Protein 5Y0M (pdb70)

Radius of gyration: 25.42 Å; Cα contacts (8 Å, |Δi|>4): 2127; chains: 2; bounding box: 58×76×59 Å

Organism: Paenarthrobacter ureafaciens (NCBI:txid37931)

Structure (mmCIF, N/CA/C/O backbone):
data_5Y0M
#
_entry.id   5Y0M
#
_cell.length_a   70.418
_cell.length_b   144.424
_cell.length_c   128.268
_cell.angle_alpha   90.00
_cell.angle_beta   90.00
_cell.angle_gamma   90.00
#
_symmetry.space_group_name_H-M   'C 2 2 21'
#
loop_
_entity.id
_entity.type
_entity.pdbx_description
1 polymer 'Endo-type 6-aminohexanoate oligomer hydrolase'
2 non-polymer GLYCEROL
3 non-polymer 'PHOSPHATE ION'
4 non-polymer 'CHLORIDE ION'
5 water water
#
loop_
_atom_site.group_PDB
_atom_site.id
_atom_site.type_symbol
_atom_site.label_atom_id
_atom_site.label_alt_id
_atom_site.label_comp_id
_atom_site.label_asym_id
_atom_site.label_entity_id
_atom_site.label_seq_id
_atom_site.pdbx_PDB_ins_code
_atom_site.Cartn_x
_atom_site.Cartn_y
_atom_site.Cartn_z
_atom_site.occupancy
_atom_site.B_iso_or_equiv
_atom_site.auth_seq_id
_atom_site.auth_comp_id
_atom_site.auth_asym_id
_atom_site.auth_atom_id
_atom_site.pdbx_PDB_model_num
ATOM 1 N N . ASP A 1 19 ? -34.989 13.078 18.871 1.00 40.83 19 ASP A N 1
ATOM 2 C CA . ASP A 1 19 ? -36.055 12.969 17.834 1.00 35.11 19 ASP A CA 1
ATOM 3 C C . ASP A 1 19 ? -35.439 12.797 16.446 1.00 31.19 19 ASP A C 1
ATOM 4 O O . ASP A 1 19 ? -35.455 13.746 15.608 1.00 30.19 19 ASP A O 1
ATOM 9 N N . PRO A 1 20 ? -34.953 11.575 16.156 1.00 23.91 20 PRO A N 1
ATOM 10 C CA . PRO A 1 20 ? -34.482 11.378 14.809 1.00 19.17 20 PRO A CA 1
ATOM 11 C C . PRO A 1 20 ? -35.594 11.360 13.777 1.00 16.48 20 PRO A C 1
ATOM 12 O O . PRO A 1 20 ? -36.745 11.052 14.064 1.00 16.61 20 PRO A O 1
ATOM 16 N N . ALA A 1 21 ? -35.201 11.639 12.551 1.00 17.36 21 ALA A N 1
ATOM 17 C CA . ALA A 1 21 ? -36.083 11.523 11.404 1.00 16.95 21 ALA A CA 1
ATOM 18 C C . ALA A 1 21 ? -36.620 10.101 11.323 1.00 14.64 21 ALA A C 1
ATOM 19 O O . ALA A 1 21 ? -35.914 9.129 11.675 1.00 15.24 21 ALA A O 1
ATOM 21 N N . PRO A 1 22 ? -37.868 9.955 10.865 1.00 15.64 22 PRO A N 1
ATOM 22 C CA . PRO A 1 22 ? -38.410 8.611 10.727 1.00 14.63 22 PRO A CA 1
ATOM 23 C C . PRO A 1 22 ? -37.745 7.811 9.624 1.00 14.72 22 PRO A C 1
ATOM 24 O O . PRO A 1 22 ? -37.285 8.335 8.634 1.00 16.50 22 PRO A O 1
ATOM 28 N N . ARG A 1 23 ? -37.726 6.502 9.869 1.00 14.06 23 ARG A N 1
ATOM 29 C CA . ARG A 1 23 ? -37.366 5.481 8.872 1.00 16.17 23 ARG A CA 1
ATOM 30 C C . ARG A 1 23 ? -38.476 4.418 8.810 1.00 13.92 23 ARG A C 1
ATOM 31 O O . ARG A 1 23 ? -38.221 3.259 9.086 1.00 14.94 23 ARG A O 1
ATOM 39 N N . LEU A 1 24 ? -39.687 4.807 8.441 1.00 14.32 24 LEU A N 1
ATOM 40 C CA . LEU A 1 24 ? -40.747 3.849 8.396 1.00 14.61 24 LEU A CA 1
ATOM 41 C C . LEU A 1 24 ? -40.418 2.741 7.400 1.00 15.39 24 LEU A C 1
ATOM 42 O O . LEU A 1 24 ? -39.978 3.001 6.266 1.00 18.91 24 LEU A O 1
ATOM 47 N N . ALA A 1 25 ? -40.673 1.503 7.770 1.00 15.12 25 ALA A N 1
ATOM 48 C CA . ALA A 1 25 ? -40.439 0.338 6.900 1.00 16.02 25 ALA A CA 1
ATOM 49 C C . ALA A 1 25 ? -41.421 0.330 5.724 1.00 18.23 25 ALA A C 1
ATOM 50 O O . ALA A 1 25 ? -41.056 -0.028 4.597 1.00 21.69 25 ALA A O 1
ATOM 52 N N . GLY A 1 26 ? -42.664 0.770 5.967 1.00 18.34 26 GLY A N 1
ATOM 53 C CA . GLY A 1 26 ? -43.722 0.685 4.975 1.00 22.22 26 GLY A CA 1
ATOM 54 C C . GLY A 1 26 ? -44.301 -0.703 4.805 1.00 25.48 26 GLY A C 1
ATOM 55 O O . GLY A 1 26 ? -43.734 -1.687 5.282 1.00 27.38 26 GLY A O 1
ATOM 56 N N . PRO A 1 27 ? -45.433 -0.791 4.084 1.00 29.29 27 PRO A N 1
ATOM 57 C CA . PRO A 1 27 ? -46.045 -2.128 3.901 1.00 34.75 27 PRO A CA 1
ATOM 58 C C . PRO A 1 27 ? -45.232 -3.032 2.923 1.00 34.45 27 PRO A C 1
ATOM 59 O O . PRO A 1 27 ? -44.725 -2.537 1.896 1.00 39.48 27 PRO A O 1
ATOM 63 N N . PRO A 1 28 ? -45.070 -4.334 3.235 1.00 36.13 28 PRO A N 1
ATOM 64 C CA . PRO A 1 28 ? -44.459 -5.209 2.204 1.00 39.66 28 PRO A CA 1
ATOM 65 C C . PRO A 1 28 ? -45.352 -5.425 0.989 1.00 41.90 28 PRO A C 1
ATOM 66 O O . PRO A 1 28 ? -46.580 -5.247 1.079 1.00 42.09 28 PRO A O 1
ATOM 70 N N . VAL A 1 29 ? -44.731 -5.763 -0.141 1.00 40.93 29 VAL A N 1
ATOM 71 C CA . VAL A 1 29 ? -45.472 -6.090 -1.366 1.00 40.94 29 VAL A CA 1
ATOM 72 C C . VAL A 1 29 ? -45.424 -7.592 -1.645 1.00 39.59 29 VAL A C 1
ATOM 73 O O . VAL A 1 29 ? -44.375 -8.221 -1.480 1.00 44.93 29 VAL A O 1
ATOM 77 N N . GLY A 1 31 ? -45.653 -11.545 -2.690 1.00 33.22 31 GLY A N 1
ATOM 78 C CA . GLY A 1 31 ? -45.447 -12.160 -3.989 1.00 31.30 31 GLY A CA 1
ATOM 79 C C . GLY A 1 31 ? -44.010 -12.081 -4.472 1.00 29.93 31 GLY A C 1
ATOM 80 O O . GLY A 1 31 ? -43.722 -12.536 -5.571 1.00 30.69 31 GLY A O 1
ATOM 81 N N . GLY A 1 32 ? -43.097 -11.590 -3.623 1.00 24.44 32 GLY A N 1
ATOM 82 C CA . GLY A 1 32 ? -41.725 -11.250 -4.063 1.00 19.77 32 GLY A CA 1
ATOM 83 C C . GLY A 1 32 ? -40.808 -12.467 -4.280 1.00 18.90 32 GLY A C 1
ATOM 84 O O . GLY A 1 32 ? -41.046 -13.567 -3.765 1.00 21.82 32 GLY A O 1
ATOM 85 N N . PRO A 1 33 ? -39.723 -12.278 -5.044 1.00 17.62 33 PRO A N 1
ATOM 86 C CA . PRO A 1 33 ? -38.874 -13.363 -5.475 1.00 16.62 33 PRO A CA 1
ATOM 87 C C . PRO A 1 33 ? -38.000 -13.891 -4.330 1.00 15.87 33 PRO A C 1
ATOM 88 O O . PRO A 1 33 ? -37.571 -13.132 -3.468 1.00 16.08 33 PRO A O 1
ATOM 92 N N . GLY A 1 34 ? -37.634 -15.163 -4.430 1.00 15.49 34 GLY A N 1
ATOM 93 C CA . GLY A 1 34 ? -36.740 -15.764 -3.464 1.00 15.27 34 GLY A CA 1
ATOM 94 C C . GLY A 1 34 ? -35.390 -16.147 -4.053 1.00 14.18 34 GLY A C 1
ATOM 95 O O . GLY A 1 34 ? -35.042 -15.808 -5.221 1.00 16.38 34 GLY A O 1
ATOM 96 N N . ASN A 1 35 ? -34.597 -16.863 -3.276 1.00 14.51 35 ASN A N 1
ATOM 97 C CA . ASN A 1 35 ? -33.189 -17.108 -3.614 1.00 13.84 35 ASN A CA 1
ATOM 98 C C . ASN A 1 35 ? -33.011 -17.702 -4.997 1.00 15.96 35 ASN A C 1
ATOM 99 O O . ASN A 1 35 ? -32.101 -17.304 -5.731 1.00 19.33 35 ASN A O 1
ATOM 104 N N . ALA A 1 36 ? -33.868 -18.660 -5.369 1.00 16.25 36 ALA A N 1
ATOM 105 C CA . ALA A 1 36 ? -33.751 -19.356 -6.623 1.00 19.13 36 ALA A CA 1
ATOM 106 C C . ALA A 1 36 ? -33.841 -18.479 -7.852 1.00 18.72 36 ALA A C 1
ATOM 107 O O . ALA A 1 36 ? -33.362 -18.872 -8.931 1.00 22.70 36 ALA A O 1
ATOM 109 N N . ALA A 1 37 ? -34.403 -17.284 -7.704 1.00 17.34 37 ALA A N 1
ATOM 110 C CA . ALA A 1 37 ? -34.652 -16.361 -8.820 1.00 17.16 37 ALA A CA 1
ATOM 111 C C . ALA A 1 37 ? -33.435 -15.554 -9.212 1.00 17.34 37 ALA A C 1
ATOM 112 O O . ALA A 1 37 ? -33.439 -14.908 -10.241 1.00 19.65 37 ALA A O 1
ATOM 114 N N . PHE A 1 38 ? -32.415 -15.558 -8.366 1.00 20.37 38 PHE A N 1
ATOM 115 C CA . PHE A 1 38 ? -31.257 -14.689 -8.503 1.00 21.49 38 PHE A CA 1
ATOM 116 C C . PHE A 1 38 ? -29.970 -15.521 -8.571 1.00 22.38 38 PHE A C 1
ATOM 117 O O . PHE A 1 38 ? -29.865 -16.609 -7.981 1.00 26.06 38 PHE A O 1
ATOM 125 N N . ASP A 1 39 ? -28.955 -14.916 -9.175 1.00 26.74 39 ASP A N 1
ATOM 126 C CA . ASP A 1 39 ? -27.572 -15.322 -8.942 1.00 27.94 39 ASP A CA 1
ATOM 127 C C . ASP A 1 39 ? -27.011 -14.410 -7.850 1.00 25.08 39 ASP A C 1
ATOM 128 O O . ASP A 1 39 ? -26.651 -13.265 -8.139 1.00 27.86 39 ASP A O 1
ATOM 133 N N . LEU A 1 40 ? -27.052 -14.866 -6.607 1.00 20.05 40 LEU A N 1
ATOM 134 C CA . LEU A 1 40 ? -26.889 -13.966 -5.499 1.00 17.10 40 LEU A CA 1
ATOM 135 C C . LEU A 1 40 ? -25.401 -13.663 -5.330 1.00 14.57 40 LEU A C 1
ATOM 136 O O . LEU A 1 40 ? -24.639 -14.574 -5.064 1.00 15.54 40 LEU A O 1
ATOM 141 N N . ALA A 1 41 ? -24.983 -12.418 -5.313 1.00 16.96 41 ALA A N 1
ATOM 142 C CA . ALA A 1 41 ? -23.603 -12.039 -5.041 1.00 16.01 41 ALA A CA 1
ATOM 143 C C . ALA A 1 41 ? -23.498 -11.524 -3.632 1.00 12.84 41 ALA A C 1
ATOM 144 O O . ALA A 1 41 ? -24.016 -10.461 -3.299 1.00 13.50 41 ALA A O 1
ATOM 146 N N . PRO A 1 42 ? -22.691 -12.169 -2.776 1.00 11.36 42 PRO A N 1
ATOM 147 C CA . PRO A 1 42 ? -22.459 -11.561 -1.464 1.00 10.84 42 PRO A CA 1
ATOM 148 C C . PRO A 1 42 ? -21.799 -10.236 -1.553 1.00 10.96 42 PRO A C 1
ATOM 149 O O . PRO A 1 42 ? -20.926 -10.039 -2.403 1.00 12.52 42 PRO A O 1
ATOM 153 N N . VAL A 1 43 ? -22.183 -9.335 -0.692 1.00 10.45 43 VAL A N 1
ATOM 154 C CA . VAL A 1 43 ? -21.589 -8.011 -0.583 1.00 11.18 43 VAL A CA 1
ATOM 155 C C . VAL A 1 43 ? -21.024 -7.904 0.827 1.00 10.11 43 VAL A C 1
ATOM 156 O O . VAL A 1 43 ? -21.695 -8.220 1.807 1.00 10.24 43 VAL A O 1
ATOM 160 N N . ARG A 1 44 ? -19.799 -7.407 0.963 1.00 10.92 44 ARG A N 1
ATOM 161 C CA . ARG A 1 44 ? -19.222 -7.103 2.244 1.00 10.92 44 ARG A CA 1
ATOM 162 C C . ARG A 1 44 ? -19.916 -5.865 2.811 1.00 11.17 44 ARG A C 1
ATOM 163 O O . ARG A 1 44 ? -19.884 -4.805 2.215 1.00 13.34 44 ARG A O 1
ATOM 171 N N . SER A 1 45 ? -20.563 -5.989 3.961 1.00 9.85 45 SER A N 1
ATOM 172 C CA . SER A 1 45 ? -21.313 -4.897 4.511 1.00 10.26 45 SER A CA 1
ATOM 173 C C . SER A 1 45 ? -20.369 -3.905 5.195 1.00 11.60 45 SER A C 1
ATOM 174 O O . SER A 1 45 ? -19.571 -4.283 6.060 1.00 13.87 45 SER A O 1
ATOM 177 N N . THR A 1 46 ? -20.549 -2.615 4.915 1.00 12.00 46 THR A N 1
ATOM 178 C CA . THR A 1 46 ? -19.787 -1.565 5.561 1.00 13.55 46 THR A CA 1
ATOM 179 C C . THR A 1 46 ? -20.619 -0.698 6.480 1.00 12.68 46 THR A C 1
ATOM 180 O O . THR A 1 46 ? -20.043 0.021 7.311 1.00 13.86 46 THR A O 1
ATOM 184 N N . GLY A 1 47 ? -21.939 -0.732 6.369 1.00 12.35 47 GLY A N 1
ATOM 185 C CA . GLY A 1 47 ? -22.781 0.076 7.204 1.00 12.69 47 GLY A CA 1
ATOM 186 C C . GLY A 1 47 ? -22.572 1.558 7.005 1.00 12.70 47 GLY A C 1
ATOM 187 O O . GLY A 1 47 ? -22.002 2.018 6.028 1.00 15.55 47 GLY A O 1
ATOM 188 N N . ARG A 1 48 ? -23.045 2.303 8.001 1.00 12.26 48 ARG A N 1
ATOM 189 C CA . ARG A 1 48 ? -22.940 3.765 8.013 1.00 13.41 48 ARG A CA 1
ATOM 190 C C . ARG A 1 48 ? -21.615 4.261 8.493 1.00 13.15 48 ARG A C 1
ATOM 191 O O . ARG A 1 48 ? -21.222 5.387 8.176 1.00 16.83 48 ARG A O 1
ATOM 199 N N . GLU A 1 49 ? -20.969 3.496 9.339 1.00 13.08 49 GLU A N 1
ATOM 200 C CA . GLU A 1 49 ? -19.701 3.792 9.932 1.00 15.02 49 GLU A CA 1
ATOM 201 C C . GLU A 1 49 ? -19.114 2.550 10.571 1.00 13.07 49 GLU A C 1
ATOM 202 O O . GLU A 1 49 ? -19.821 1.617 10.883 1.00 12.78 49 GLU A O 1
ATOM 208 N N . MET A 1 50 ? -17.808 2.527 10.742 1.00 14.41 50 MET A N 1
ATOM 209 C CA A MET A 1 50 ? -17.083 1.414 11.300 0.80 13.80 50 MET A CA 1
ATOM 210 C CA B MET A 1 50 ? -17.098 1.392 11.312 0.20 14.88 50 MET A CA 1
ATOM 211 C C . MET A 1 50 ? -16.668 1.706 12.731 1.00 13.65 50 MET A C 1
ATOM 212 O O . MET A 1 50 ? -16.004 2.684 12.996 1.00 18.90 50 MET A O 1
ATOM 221 N N . LEU A 1 51 ? -17.091 0.878 13.683 1.00 12.90 51 LEU A N 1
ATOM 222 C CA . LEU A 1 51 ? -16.519 0.877 15.014 1.00 13.27 51 LEU A CA 1
ATOM 223 C C . LEU A 1 51 ? -15.201 0.140 14.999 1.00 13.38 51 LEU A C 1
ATOM 224 O O . LEU A 1 51 ? -15.126 -0.954 14.444 1.00 13.72 51 LEU A O 1
ATOM 229 N N . ARG A 1 52 ? -14.163 0.721 15.586 1.00 13.87 52 ARG A N 1
ATOM 230 C CA . ARG A 1 52 ? -12.872 0.083 15.722 1.00 14.14 52 ARG A CA 1
ATOM 231 C C . ARG A 1 52 ? -12.598 -0.161 17.182 1.00 15.41 52 ARG A C 1
ATOM 232 O O . ARG A 1 52 ? -12.882 0.674 18.041 1.00 17.37 52 ARG A O 1
ATOM 240 N N . PHE A 1 53 ? -12.007 -1.297 17.469 1.00 15.92 53 PHE A N 1
ATOM 241 C CA . PHE A 1 53 ? -11.722 -1.692 18.841 1.00 16.49 53 PHE A CA 1
ATOM 242 C C . PHE A 1 53 ? -10.604 -2.728 18.863 1.00 16.52 53 PHE A C 1
ATOM 243 O O . PHE A 1 53 ? -10.225 -3.284 17.848 1.00 17.44 53 PHE A O 1
ATOM 251 N N . ASP A 1 54 ? -10.086 -2.987 20.057 1.00 15.16 54 ASP A N 1
ATOM 252 C CA . ASP A 1 54 ? -8.938 -3.842 20.281 1.00 14.83 54 ASP A CA 1
ATOM 253 C C . ASP A 1 54 ? -9.348 -5.048 21.105 1.00 14.34 54 ASP A C 1
ATOM 254 O O . ASP A 1 54 ? -9.584 -4.906 22.299 1.00 15.59 54 ASP A O 1
ATOM 259 N N . PHE A 1 55 ? -9.527 -6.193 20.475 1.00 14.74 55 PHE A N 1
ATOM 260 C CA . PHE A 1 55 ? -9.967 -7.391 21.212 1.00 13.77 55 PHE A CA 1
ATOM 261 C C . PHE A 1 55 ? -9.287 -8.583 20.542 1.00 13.14 55 PHE A C 1
ATOM 262 O O . PHE A 1 55 ? -9.830 -9.217 19.661 1.00 13.69 55 PHE A O 1
ATOM 270 N N . PRO A 1 56 ? -8.066 -8.879 20.957 1.00 16.67 56 PRO A N 1
ATOM 271 C CA . PRO A 1 56 ? -7.368 -9.980 20.331 1.00 19.26 56 PRO A CA 1
ATOM 272 C C . PRO A 1 56 ? -8.144 -11.284 20.396 1.00 15.58 56 PRO A C 1
ATOM 273 O O . PRO A 1 56 ? -8.715 -11.609 21.393 1.00 18.45 56 PRO A O 1
ATOM 277 N N . GLY A 1 57 ? -8.117 -11.994 19.281 1.00 16.37 57 GLY A N 1
ATOM 278 C CA . GLY A 1 57 ? -8.752 -13.298 19.158 1.00 15.05 57 GLY A CA 1
ATOM 279 C C . GLY A 1 57 ? -10.198 -13.310 18.763 1.00 13.50 57 GLY A C 1
ATOM 280 O O . GLY A 1 57 ? -10.781 -14.364 18.598 1.00 13.61 57 GLY A O 1
ATOM 281 N N . VAL A 1 58 ? -10.745 -12.138 18.494 1.00 12.83 58 VAL A N 1
ATOM 282 C CA . VAL A 1 58 ? -12.107 -11.974 18.059 1.00 12.94 58 VAL A CA 1
ATOM 283 C C . VAL A 1 58 ? -12.109 -11.245 16.709 1.00 14.20 58 VAL A C 1
ATOM 284 O O . VAL A 1 58 ? -11.413 -10.281 16.519 1.00 17.94 58 VAL A O 1
ATOM 288 N N . SER A 1 59 ? -12.821 -11.790 15.753 1.00 12.27 59 SER A N 1
ATOM 289 C CA A SER A 1 59 ? -12.982 -11.194 14.425 0.70 12.21 59 SER A CA 1
ATOM 290 C CA B SER A 1 59 ? -13.008 -11.100 14.482 0.30 12.73 59 SER A CA 1
ATOM 291 C C . SER A 1 59 ? -14.484 -11.063 14.140 1.00 10.97 59 SER A C 1
ATOM 292 O O . SER A 1 59 ? -15.291 -11.887 14.622 1.00 12.16 59 SER A O 1
ATOM 297 N N . ILE A 1 60 ? -14.879 -10.099 13.320 1.00 10.31 60 ILE A N 1
ATOM 298 C CA . ILE A 1 60 ? -16.274 -9.907 12.945 1.00 9.79 60 ILE A CA 1
ATOM 299 C C . ILE A 1 60 ? -16.354 -9.732 11.453 1.00 9.16 60 ILE A C 1
ATOM 300 O O . ILE A 1 60 ? -15.576 -8.941 10.878 1.00 10.71 60 ILE A O 1
ATOM 305 N N . GLY A 1 61 ? -17.272 -10.445 10.804 1.00 9.06 61 GLY A N 1
ATOM 306 C CA . GLY A 1 61 ? -17.567 -10.269 9.400 1.00 9.44 61 GLY A CA 1
ATOM 307 C C . GLY A 1 61 ? -19.053 -10.058 9.186 1.00 8.93 61 GLY A C 1
ATOM 308 O O . GLY A 1 61 ? -19.864 -10.623 9.903 1.00 10.79 61 GLY A O 1
ATOM 309 N N . ALA A 1 62 ? -19.418 -9.295 8.170 1.00 9.46 62 ALA A N 1
ATOM 310 C CA . ALA A 1 62 ? -20.796 -9.053 7.849 1.00 9.00 62 ALA A CA 1
ATOM 311 C C . ALA A 1 62 ? -20.934 -9.050 6.344 1.00 8.91 62 ALA A C 1
ATOM 312 O O . ALA A 1 62 ? -20.157 -8.397 5.632 1.00 10.19 62 ALA A O 1
ATOM 314 N N . ALA A 1 63 ? -21.946 -9.753 5.864 1.00 8.60 63 ALA A N 1
ATOM 315 C CA . ALA A 1 63 ? -22.238 -9.861 4.437 1.00 8.84 63 ALA A CA 1
ATOM 316 C C . ALA A 1 63 ? -23.711 -9.707 4.225 1.00 8.18 63 ALA A C 1
ATOM 317 O O . ALA A 1 63 ? -24.512 -10.100 5.086 1.00 9.23 63 ALA A O 1
ATOM 319 N N . HIS A 1 64 ? -24.099 -9.206 3.059 1.00 8.56 64 HIS A N 1
ATOM 320 C CA . HIS A 1 64 ? -25.500 -9.098 2.714 1.00 9.18 64 HIS A CA 1
ATOM 321 C C . HIS A 1 64 ? -25.723 -9.409 1.261 1.00 8.53 64 HIS A C 1
ATOM 322 O O . HIS A 1 64 ? -24.811 -9.365 0.430 1.00 9.31 64 HIS A O 1
ATOM 329 N N . TYR A 1 65 ? -26.987 -9.683 0.947 1.00 8.41 65 TYR A N 1
ATOM 330 C CA . TYR A 1 65 ? -27.483 -9.700 -0.417 1.00 9.05 65 TYR A CA 1
ATOM 331 C C . TYR A 1 65 ? -28.314 -8.438 -0.579 1.00 9.44 65 TYR A C 1
ATOM 332 O O . TYR A 1 65 ? -29.333 -8.235 0.088 1.00 10.08 65 TYR A O 1
ATOM 341 N N . GLU A 1 66 ? -27.948 -7.609 -1.575 1.00 10.71 66 GLU A N 1
ATOM 342 C CA . GLU A 1 66 ? -28.751 -6.434 -1.934 1.00 11.03 66 GLU A CA 1
ATOM 343 C C . GLU A 1 66 ? -30.152 -6.825 -2.401 1.00 11.13 66 GLU A C 1
ATOM 344 O O . GLU A 1 66 ? -31.112 -6.074 -2.226 1.00 12.66 66 GLU A O 1
ATOM 350 N N . GLU A 1 67 ? -30.249 -8.051 -2.947 1.00 11.77 67 GLU A N 1
ATOM 351 C CA A GLU A 1 67 ? -31.450 -8.620 -3.490 0.50 12.69 67 GLU A CA 1
ATOM 352 C CA B GLU A 1 67 ? -31.530 -8.462 -3.492 0.50 14.17 67 GLU A CA 1
ATOM 353 C C . GLU A 1 67 ? -32.559 -8.717 -2.432 1.00 12.78 67 GLU A C 1
ATOM 354 O O . GLU A 1 67 ? -33.736 -8.856 -2.766 1.00 16.42 67 GLU A O 1
ATOM 365 N N . GLY A 1 68 ? -32.161 -8.830 -1.180 1.00 10.99 68 GLY A N 1
ATOM 366 C CA . GLY A 1 68 ? -33.141 -8.958 -0.116 1.00 11.17 68 GLY A CA 1
ATOM 367 C C . GLY A 1 68 ? -33.865 -7.647 0.138 1.00 10.94 68 GLY A C 1
ATOM 368 O O . GLY A 1 68 ? -35.030 -7.486 -0.224 1.00 13.34 68 GLY A O 1
ATOM 369 N N . PRO A 1 69 ? -33.198 -6.652 0.753 1.00 10.87 69 PRO A N 1
ATOM 370 C CA . PRO A 1 69 ? -31.866 -6.772 1.360 1.00 10.25 69 PRO A CA 1
ATOM 371 C C . PRO A 1 69 ? -31.943 -7.562 2.673 1.00 9.36 69 PRO A C 1
ATOM 372 O O . PRO A 1 69 ? -32.897 -7.429 3.449 1.00 11.17 69 PRO A O 1
ATOM 376 N N . THR A 1 70 ? -30.940 -8.407 2.889 1.00 8.83 70 THR A N 1
ATOM 377 C CA . THR A 1 70 ? -30.874 -9.208 4.098 1.00 8.59 70 THR A CA 1
ATOM 378 C C . THR A 1 70 ? -29.427 -9.618 4.274 1.00 7.84 70 THR A C 1
ATOM 379 O O . THR A 1 70 ? -28.671 -9.628 3.311 1.00 9.52 70 THR A O 1
ATOM 383 N N . GLY A 1 71 ? -29.027 -9.999 5.482 1.00 8.05 71 GLY A N 1
ATOM 384 C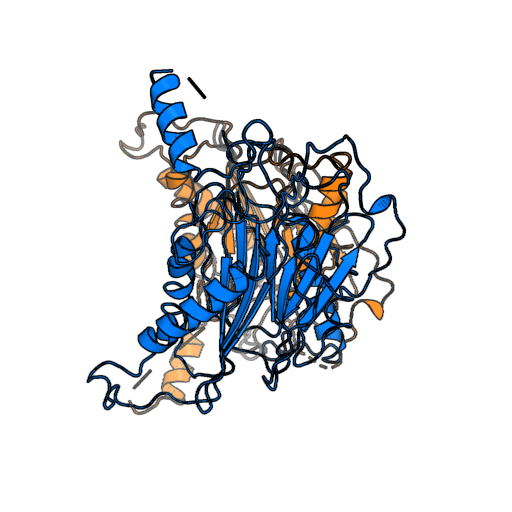 CA . GLY A 1 71 ? -27.656 -10.366 5.678 1.00 8.21 71 GLY A CA 1
ATOM 385 C C . GLY A 1 71 ? -27.382 -11.182 6.914 1.00 7.27 71 GLY A C 1
ATOM 386 O O . GLY A 1 71 ? -28.306 -11.600 7.635 1.00 7.50 71 GLY A O 1
ATOM 387 N N . ALA A 1 72 ? -26.101 -11.426 7.134 1.00 7.21 72 ALA A N 1
ATOM 388 C CA . ALA A 1 72 ? -25.601 -12.197 8.246 1.00 7.75 72 ALA A CA 1
ATOM 389 C C . ALA A 1 72 ? -24.367 -11.508 8.812 1.00 7.19 72 ALA A C 1
ATOM 390 O O . ALA A 1 72 ? -23.565 -10.906 8.081 1.00 8.03 72 ALA A O 1
ATOM 392 N N . THR A 1 73 ? -24.212 -11.635 10.140 1.00 6.98 73 THR A N 1
ATOM 393 C CA . THR A 1 73 ? -23.068 -11.096 10.869 1.00 7.12 73 THR A CA 1
ATOM 394 C C . THR A 1 73 ? -22.488 -12.246 11.682 1.00 7.05 73 THR A C 1
ATOM 395 O O . THR A 1 73 ? -23.202 -12.929 12.414 1.00 8.06 73 THR A O 1
ATOM 399 N N . VAL A 1 74 ? -21.192 -12.457 11.536 1.00 7.20 74 VAL A N 1
ATOM 400 C CA . VAL A 1 74 ? -20.481 -13.573 12.152 1.00 7.16 74 VAL A CA 1
ATOM 401 C C . VAL A 1 74 ? -19.418 -13.049 13.071 1.00 8.03 74 VAL A C 1
ATOM 402 O O . VAL A 1 74 ? -18.558 -12.234 12.692 1.00 9.35 74 VAL A O 1
ATOM 406 N N . ILE A 1 75 ? -19.439 -13.514 14.317 1.00 7.58 75 ILE A N 1
ATOM 407 C CA . ILE A 1 75 ? -18.401 -13.296 15.315 1.00 7.92 75 ILE A CA 1
ATOM 408 C C . ILE A 1 75 ? -17.575 -14.569 15.349 1.00 7.71 75 ILE A C 1
ATOM 409 O O . ILE A 1 75 ? -18.091 -15.630 15.670 1.00 8.90 75 ILE A O 1
ATOM 414 N N . HIS A 1 76 ? -16.323 -14.479 14.946 1.00 9.04 76 HIS A N 1
ATOM 415 C CA . HIS A 1 76 ? -15.409 -15.625 14.853 1.00 9.63 76 HIS A CA 1
ATOM 416 C C . HIS A 1 76 ? -14.367 -15.517 15.958 1.00 8.83 76 HIS A C 1
ATOM 417 O O . HIS A 1 76 ? -13.678 -14.515 16.077 1.00 10.91 76 HIS A O 1
ATOM 424 N N . ILE A 1 77 ? -14.289 -16.577 16.780 1.00 9.07 77 ILE A N 1
ATOM 425 C CA A ILE A 1 77 ? -13.318 -16.684 17.823 0.70 9.56 77 ILE A CA 1
ATOM 426 C CA B ILE A 1 77 ? -13.303 -16.705 17.847 0.30 10.02 77 ILE A CA 1
ATOM 427 C C . ILE A 1 77 ? -12.528 -17.985 17.557 1.00 10.01 77 ILE A C 1
ATOM 428 O O . ILE A 1 77 ? -12.946 -19.071 17.965 1.00 10.72 77 ILE A O 1
ATOM 437 N N . PRO A 1 78 ? -11.460 -17.897 16.770 1.00 10.78 78 PRO A N 1
ATOM 438 C CA . PRO A 1 78 ? -10.905 -19.107 16.216 1.00 12.53 78 PRO A CA 1
ATOM 439 C C . PRO A 1 78 ? -10.471 -20.115 17.266 1.00 11.25 78 PRO A C 1
ATOM 440 O O . PRO A 1 78 ? -10.507 -21.331 17.005 1.00 13.16 78 PRO A O 1
ATOM 444 N N . ALA A 1 79 ? -10.009 -19.656 18.437 1.00 11.61 79 ALA A N 1
ATOM 445 C CA . ALA A 1 79 ? -9.615 -20.593 19.486 1.00 12.42 79 ALA A CA 1
ATOM 446 C C . ALA A 1 79 ? -10.773 -21.309 20.123 1.00 11.37 79 ALA A C 1
ATOM 447 O O . ALA A 1 79 ? -10.550 -22.282 20.876 1.00 12.21 79 ALA A O 1
ATOM 449 N N . GLY A 1 80 ? -11.985 -20.815 19.933 1.00 10.15 80 GLY A N 1
ATOM 450 C CA . GLY A 1 80 ? -13.152 -21.298 20.647 1.00 9.51 80 GLY A CA 1
ATOM 451 C C . GLY A 1 80 ? -13.288 -20.637 21.977 1.00 9.09 80 GLY A C 1
ATOM 452 O O . GLY A 1 80 ? -12.306 -20.309 22.642 1.00 11.20 80 GLY A O 1
ATOM 453 N N . ALA A 1 81 ? -14.522 -20.432 22.412 1.00 8.80 81 ALA A N 1
ATOM 454 C CA . ALA A 1 81 ? -14.810 -19.745 23.662 1.00 8.69 81 ALA A CA 1
ATOM 455 C C . ALA A 1 81 ? -16.049 -20.298 24.340 1.00 8.62 81 ALA A C 1
ATOM 456 O O . ALA A 1 81 ? -17.092 -20.518 23.722 1.00 8.17 81 ALA A O 1
ATOM 458 N N . ARG A 1 82 ? -15.929 -20.455 25.651 1.00 8.42 82 ARG A N 1
ATOM 459 C CA A ARG A 1 82 ? -17.099 -20.808 26.478 0.60 8.25 82 ARG A CA 1
ATOM 460 C CA B ARG A 1 82 ? -17.075 -20.846 26.473 0.40 8.39 82 ARG A CA 1
ATOM 461 C C . ARG A 1 82 ? -18.231 -19.791 26.355 1.00 7.90 82 ARG A C 1
ATOM 462 O O . ARG A 1 82 ? -18.003 -18.562 26.279 1.00 8.22 82 ARG A O 1
ATOM 477 N N . THR A 1 83 ? -19.436 -20.345 26.282 1.00 7.39 83 THR A N 1
ATOM 478 C CA . THR A 1 83 ? -20.626 -19.560 25.959 1.00 7.66 83 THR A CA 1
ATOM 479 C C . THR A 1 83 ? -21.781 -19.986 26.847 1.00 7.07 83 THR A C 1
ATOM 480 O O . THR A 1 83 ? -21.946 -21.187 27.113 1.00 8.14 83 THR A O 1
ATOM 484 N N . ALA A 1 84 ? -22.602 -19.036 27.229 1.00 7.55 84 ALA A N 1
ATOM 485 C CA . ALA A 1 84 ? -23.936 -19.273 27.767 1.00 7.72 84 ALA A CA 1
ATOM 486 C C . ALA A 1 84 ? -24.958 -18.663 26.822 1.00 7.49 84 ALA A C 1
ATOM 487 O O . ALA A 1 84 ? -24.731 -17.573 26.272 1.00 9.29 84 ALA A O 1
ATOM 489 N N . VAL A 1 85 ? -26.084 -19.326 26.661 1.00 7.60 85 VAL A N 1
ATOM 490 C CA . VAL A 1 85 ? -27.170 -18.860 25.816 1.00 8.00 85 VAL A CA 1
ATOM 491 C C . VAL A 1 85 ? -28.379 -18.589 26.644 1.00 8.16 85 VAL A C 1
ATOM 492 O O . VAL A 1 85 ? -28.770 -19.441 27.432 1.00 10.92 85 VAL A O 1
ATOM 496 N N A ASP A 1 86 ? -28.991 -17.434 26.471 0.50 7.66 86 ASP A N 1
ATOM 497 N N B ASP A 1 86 ? -28.989 -17.434 26.472 0.50 7.66 86 ASP A N 1
ATOM 498 C CA A ASP A 1 86 ? -30.235 -17.097 27.124 0.50 7.80 86 ASP A CA 1
ATOM 499 C CA B ASP A 1 86 ? -30.228 -17.093 27.130 0.50 7.76 86 ASP A CA 1
ATOM 500 C C A ASP A 1 86 ? -31.300 -16.788 26.063 0.50 7.01 86 ASP A C 1
ATOM 501 C C B ASP A 1 86 ? -31.280 -16.804 26.067 0.50 6.94 86 ASP A C 1
ATOM 502 O O A ASP A 1 86 ? -31.271 -15.744 25.447 0.50 7.32 86 ASP A O 1
ATOM 503 O O B ASP A 1 86 ? -31.278 -15.752 25.447 0.50 7.32 86 ASP A O 1
ATOM 512 N N A ALA A 1 87 ? -32.213 -17.731 25.839 0.50 10.46 87 ALA A N 1
ATOM 513 N N B ALA A 1 87 ? -32.068 -17.833 25.781 0.50 9.37 87 ALA A N 1
ATOM 514 C CA A ALA A 1 87 ? -33.328 -17.577 24.875 0.50 9.85 87 ALA A CA 1
ATOM 515 C CA B ALA A 1 87 ? -33.078 -17.801 24.748 0.50 9.24 87 ALA A CA 1
ATOM 516 C C A ALA A 1 87 ? -34.677 -17.230 25.588 0.50 8.74 87 ALA A C 1
ATOM 517 C C B ALA A 1 87 ? -34.393 -17.566 25.438 0.50 8.01 87 ALA A C 1
ATOM 518 O O A ALA A 1 87 ? -35.047 -17.884 26.570 0.50 10.03 87 ALA A O 1
ATOM 519 O O B ALA A 1 87 ? -35.181 -18.470 25.702 0.50 11.00 87 ALA A O 1
ATOM 522 N N A ARG A 1 88 ? -35.440 -16.240 25.081 0.50 8.40 88 ARG A N 1
ATOM 523 N N B ARG A 1 88 ? -34.596 -16.334 25.790 0.50 7.17 88 ARG A N 1
ATOM 524 C CA A ARG A 1 88 ? -36.711 -15.783 25.649 0.50 8.45 88 ARG A CA 1
ATOM 525 C CA B ARG A 1 88 ? -35.654 -15.899 26.683 0.50 6.49 88 ARG A CA 1
ATOM 526 C C A ARG A 1 88 ? -37.772 -15.515 24.589 0.50 8.47 88 ARG A C 1
ATOM 527 C C B ARG A 1 88 ? -36.986 -15.634 25.981 0.50 7.39 88 ARG A C 1
ATOM 528 O O A ARG A 1 88 ? -37.477 -15.080 23.486 0.50 11.69 88 ARG A O 1
ATOM 529 O O B ARG A 1 88 ? -38.027 -15.660 26.639 0.50 7.65 88 ARG A O 1
ATOM 544 N N A GLY A 1 89 ? -39.013 -15.761 24.940 0.50 8.69 89 GLY A N 1
ATOM 545 N N B GLY A 1 89 ? -36.945 -15.232 24.715 0.50 6.54 89 GLY A N 1
ATOM 546 C CA A GLY A 1 89 ? -40.136 -15.496 24.047 0.50 9.56 89 GLY A CA 1
ATOM 547 C CA B GLY A 1 89 ? -38.169 -14.951 24.007 0.50 7.43 89 GLY A CA 1
ATOM 548 C C A GLY A 1 89 ? -40.593 -16.719 23.257 0.50 9.60 89 GLY A C 1
ATOM 549 C C B GLY A 1 89 ? -39.056 -16.137 23.793 0.50 7.64 89 GLY A C 1
ATOM 550 O O A GLY A 1 89 ? -40.103 -17.841 23.477 0.50 11.16 89 GLY A O 1
ATOM 551 O O B GLY A 1 89 ? -38.624 -17.271 23.917 0.50 7.64 89 GLY A O 1
ATOM 552 N N A GLY A 1 90 ? -41.583 -16.511 22.386 0.50 9.93 90 GLY A N 1
ATOM 553 N N B GLY A 1 90 ? -40.290 -15.859 23.371 0.50 7.21 90 GLY A N 1
ATOM 554 C CA A GLY A 1 90 ? -42.225 -17.604 21.664 0.50 9.43 90 GLY A CA 1
ATOM 555 C CA B GLY A 1 90 ? -41.266 -16.880 23.053 0.50 8.37 90 GLY A CA 1
ATOM 556 C C A GLY A 1 90 ? -41.758 -17.827 20.247 0.50 9.93 90 GLY A C 1
ATOM 557 C C B GLY A 1 90 ? -41.202 -17.473 21.654 0.50 7.78 90 GLY A C 1
ATOM 558 O O A GLY A 1 90 ? -42.246 -18.754 19.590 0.50 12.13 90 GLY A O 1
ATOM 559 O O B GLY A 1 90 ? -41.891 -18.437 21.385 0.50 10.22 90 GLY A O 1
ATOM 560 N N A ALA A 1 91 ? -40.814 -17.006 19.799 0.50 9.47 91 ALA A N 1
ATOM 561 N N B ALA A 1 91 ? -40.417 -16.891 20.768 0.50 7.63 91 ALA A N 1
ATOM 562 C CA A ALA A 1 91 ? -40.399 -17.005 18.406 0.50 9.42 91 ALA A CA 1
ATOM 563 C CA B ALA A 1 91 ? -40.415 -17.263 19.358 0.50 8.65 91 ALA A CA 1
ATOM 564 C C A ALA A 1 91 ? -38.898 -17.204 18.239 0.50 8.61 91 ALA A C 1
ATOM 565 C C B ALA A 1 91 ? -38.988 -17.399 18.823 0.50 6.87 91 ALA A C 1
ATOM 566 O O A ALA A 1 91 ? -38.290 -16.766 17.265 0.50 9.29 91 ALA A O 1
ATOM 567 O O B ALA A 1 91 ? -38.675 -16.895 17.747 0.50 8.85 91 ALA A O 1
ATOM 570 N N A VAL A 1 92 ? -38.292 -17.926 19.167 0.50 7.21 92 VAL A N 1
ATOM 571 N N B VAL A 1 92 ? -38.099 -18.034 19.594 0.50 7.17 92 VAL A N 1
ATOM 572 C CA A VAL A 1 92 ? -36.867 -18.162 19.081 0.50 7.01 92 VAL A CA 1
ATOM 573 C CA B VAL A 1 92 ? -36.663 -18.128 19.272 0.50 7.64 92 VAL A CA 1
ATOM 574 C C A VAL A 1 92 ? -36.546 -18.952 17.833 0.50 5.70 92 VAL A C 1
ATOM 575 C C B VAL A 1 92 ? -36.393 -18.987 18.030 0.50 7.89 92 VAL A C 1
ATOM 576 O O A VAL A 1 92 ? -37.190 -19.987 17.544 0.50 6.50 92 VAL A O 1
ATOM 577 O O B VAL A 1 92 ? -36.982 -20.085 17.915 0.50 6.82 92 VAL A O 1
ATOM 584 N N . GLY A 1 93 ? -35.503 -18.535 17.141 1.00 6.82 93 GLY A N 1
ATOM 585 C CA . GLY A 1 93 ? -34.931 -19.308 16.037 1.00 6.77 93 GLY A CA 1
ATOM 586 C C . GLY A 1 93 ? -33.446 -19.466 16.284 1.00 6.32 93 GLY A C 1
ATOM 587 O O . GLY A 1 93 ? -32.661 -18.552 16.054 1.00 7.12 93 GLY A O 1
ATOM 588 N N . LEU A 1 94 ? -33.065 -20.647 16.815 1.00 6.83 94 LEU A N 1
ATOM 589 C CA . LEU A 1 94 ? -31.730 -20.934 17.314 1.00 6.28 94 LEU A CA 1
ATOM 590 C C . LEU A 1 94 ? -31.237 -22.268 16.768 1.00 6.30 94 LEU A C 1
ATOM 591 O O . LEU A 1 94 ? -31.970 -23.256 16.786 1.00 7.02 94 LEU A O 1
ATOM 596 N N . SER A 1 95 ? -29.978 -22.301 16.353 1.00 6.22 95 SER A N 1
ATOM 597 C CA . SER A 1 95 ? -29.280 -23.543 16.039 1.00 6.42 95 SER A CA 1
ATOM 598 C C . SER A 1 95 ? -28.033 -23.670 16.889 1.00 6.18 95 SER A C 1
ATOM 599 O O . SER A 1 95 ? -27.279 -22.719 17.079 1.00 6.87 95 SER A O 1
ATOM 602 N N . GLY A 1 96 ? -27.818 -24.874 17.383 1.00 6.75 96 GLY A N 1
ATOM 603 C CA . GLY A 1 96 ? -26.639 -25.182 18.176 1.00 7.31 96 GLY A CA 1
ATOM 604 C C . GLY A 1 96 ? -26.775 -24.791 19.611 1.00 6.70 96 GLY A C 1
ATOM 605 O O . GLY A 1 96 ? -26.932 -25.609 20.522 1.00 8.49 96 GLY A O 1
ATOM 606 N N . GLY A 1 97 ? -26.708 -23.501 19.880 1.00 7.15 97 GLY A N 1
ATOM 607 C CA . GLY A 1 97 ? -26.784 -23.047 21.245 1.00 8.22 97 GLY A CA 1
ATOM 608 C C . GLY A 1 97 ? -25.767 -23.677 22.136 1.00 7.45 97 GLY A C 1
ATOM 609 O O . GLY A 1 97 ? -26.056 -24.025 23.300 1.00 8.32 97 GLY A O 1
ATOM 610 N N . TYR A 1 98 ? -24.567 -23.867 21.618 1.00 7.45 98 TYR A N 1
ATOM 611 C CA . TYR A 1 98 ? -23.543 -24.623 22.282 1.00 7.19 98 TYR A CA 1
ATOM 612 C C . TYR A 1 98 ? -22.942 -23.830 23.432 1.00 7.41 98 TYR A C 1
ATOM 613 O O . TYR A 1 98 ? -22.877 -22.609 23.437 1.00 7.66 98 TYR A O 1
ATOM 622 N N . ASP A 1 99 ? -22.393 -24.605 24.395 1.00 7.79 99 ASP A N 1
ATOM 623 C CA . ASP A 1 99 ? -21.664 -24.043 25.540 1.00 7.90 99 ASP A CA 1
ATOM 624 C C . ASP A 1 99 ? -20.216 -23.724 25.241 1.00 7.64 99 ASP A C 1
ATOM 625 O O . ASP A 1 99 ? -19.483 -23.267 26.124 1.00 8.25 99 ASP A O 1
ATOM 630 N N . PHE A 1 100 ? -19.822 -23.871 23.979 1.00 7.64 100 PHE A N 1
ATOM 631 C CA . PHE A 1 100 ? -18.472 -23.578 23.511 1.00 8.37 100 PHE A CA 1
ATOM 632 C C . PHE A 1 100 ? -18.604 -23.325 22.022 1.00 7.62 100 PHE A C 1
ATOM 633 O O . PHE A 1 100 ? -19.256 -24.134 21.341 1.00 8.24 100 PHE A O 1
ATOM 641 N N . ASN A 1 101 ? -18.088 -22.187 21.524 1.00 7.34 101 ASN A N 1
ATOM 642 C CA . ASN A 1 101 ? -18.284 -21.843 20.147 1.00 7.24 101 ASN A CA 1
ATOM 643 C C . ASN A 1 101 ? -17.021 -21.276 19.529 1.00 7.18 101 ASN A C 1
ATOM 644 O O . ASN A 1 101 ? -16.302 -20.483 20.136 1.00 8.39 101 ASN A O 1
ATOM 649 N N . HIS A 1 102 ? -16.806 -21.644 18.259 1.00 7.38 102 HIS A N 1
ATOM 650 C CA . HIS A 1 102 ? -15.851 -20.995 17.381 1.00 8.00 102 HIS A CA 1
ATOM 651 C C . HIS A 1 102 ? -16.484 -19.833 16.636 1.00 7.68 102 HIS A C 1
ATOM 652 O O . HIS A 1 102 ? -15.759 -18.935 16.160 1.00 9.14 102 HIS A O 1
ATOM 659 N N . ALA A 1 103 ? -17.795 -19.795 16.486 1.00 7.57 103 ALA A N 1
ATOM 660 C CA . ALA A 1 103 ? -18.432 -18.643 15.858 1.00 7.34 103 ALA A CA 1
ATOM 661 C C . ALA A 1 103 ? -19.869 -18.534 16.346 1.00 6.72 103 ALA A C 1
ATOM 662 O O . ALA A 1 103 ? -20.509 -19.532 16.727 1.00 7.10 103 ALA A O 1
ATOM 664 N N . ILE A 1 104 ? -20.355 -17.284 16.323 1.00 7.04 104 ILE A N 1
ATOM 665 C CA . ILE A 1 104 ? -21.752 -16.952 16.511 1.00 6.83 104 ILE A CA 1
ATOM 666 C C . ILE A 1 104 ? -22.222 -16.320 15.200 1.00 6.72 104 ILE A C 1
ATOM 667 O O . ILE A 1 104 ? -21.581 -15.398 14.714 1.00 7.91 104 ILE A O 1
ATOM 672 N N . CYS A 1 105 ? -23.329 -16.818 14.640 1.00 6.60 105 CYS A N 1
ATOM 673 C CA . CYS A 1 105 ? -23.862 -16.299 13.411 1.00 7.10 105 CYS A CA 1
ATOM 674 C C . CYS A 1 105 ? -25.267 -15.735 13.641 1.00 6.33 105 CYS A C 1
ATOM 675 O O . CYS A 1 105 ? -26.146 -16.456 14.071 1.00 8.07 105 CYS A O 1
ATOM 678 N N . LEU A 1 106 ? -25.415 -14.455 13.383 1.00 6.57 106 LEU A N 1
ATOM 679 C CA . LEU A 1 106 ? -26.683 -13.735 13.513 1.00 6.47 106 LEU A CA 1
ATOM 680 C C . LEU A 1 106 ? -27.184 -13.444 12.103 1.00 6.69 106 LEU A C 1
ATOM 681 O O . LEU A 1 106 ? -26.390 -12.969 11.276 1.00 7.28 106 LEU A O 1
ATOM 686 N N . ALA A 1 107 ? -28.455 -13.672 11.812 1.00 6.51 107 ALA A N 1
ATOM 687 C CA . ALA A 1 107 ? -28.905 -13.503 10.437 1.00 6.70 107 ALA A CA 1
ATOM 688 C C . ALA A 1 107 ? -30.351 -13.123 10.361 1.00 6.67 107 ALA A C 1
ATOM 689 O O . ALA A 1 107 ? -31.162 -13.415 11.252 1.00 6.88 107 ALA A O 1
ATOM 691 N N . GLY A 1 108 ? -30.729 -12.512 9.225 1.00 6.68 108 GLY A N 1
ATOM 692 C CA . GLY A 1 108 ? -32.111 -12.365 8.836 1.00 6.50 108 GLY A CA 1
ATOM 693 C C . GLY A 1 108 ? -32.663 -13.642 8.203 1.00 6.45 108 GLY A C 1
ATOM 694 O O . GLY A 1 108 ? -32.079 -14.708 8.302 1.00 7.16 108 GLY A O 1
ATOM 695 N N . GLY A 1 109 ? -33.830 -13.509 7.567 1.00 6.83 109 GLY A N 1
ATOM 696 C CA . GLY A 1 109 ? -34.450 -14.623 6.891 1.00 7.46 109 GLY A CA 1
ATOM 697 C C . GLY A 1 109 ? -35.273 -15.570 7.719 1.00 6.95 109 GLY A C 1
ATOM 698 O O . GLY A 1 109 ? -35.618 -16.659 7.225 1.00 7.39 109 GLY A O 1
ATOM 699 N N . ALA A 1 110 ? -35.602 -15.182 8.945 1.00 7.50 110 ALA A N 1
ATOM 700 C CA . ALA A 1 110 ? -36.307 -16.081 9.847 1.00 7.76 110 ALA A CA 1
ATOM 701 C C . ALA A 1 110 ? -35.584 -17.415 9.923 1.00 7.29 110 ALA A C 1
ATOM 702 O O . ALA A 1 110 ? -34.364 -17.482 9.795 1.00 7.25 110 ALA A O 1
ATOM 704 N N . GLY A 1 111 ? -36.324 -18.500 10.149 1.00 7.59 111 GLY A N 1
ATOM 705 C CA . GLY A 1 111 ? -35.678 -19.789 10.331 1.00 7.81 111 GLY A CA 1
ATOM 706 C C . GLY A 1 111 ? -34.850 -20.236 9.132 1.00 7.22 111 GLY A C 1
ATOM 707 O O . GLY A 1 111 ? -33.958 -21.079 9.266 1.00 8.19 111 GLY A O 1
ATOM 708 N N . TYR A 1 112 ? -35.166 -19.721 7.938 1.00 7.10 112 TYR A N 1
ATOM 709 C CA . TYR A 1 112 ? -34.402 -20.057 6.755 1.00 6.88 112 TYR A CA 1
ATOM 710 C C . TYR A 1 112 ? -32.963 -19.561 6.864 1.00 7.53 112 TYR A C 1
ATOM 711 O O . TYR A 1 112 ? -32.018 -20.203 6.360 1.00 7.50 112 TYR A O 1
ATOM 720 N N . GLY A 1 113 ? -32.754 -18.421 7.564 1.00 7.13 113 GLY A N 1
ATOM 721 C CA . GLY A 1 113 ? -31.470 -17.837 7.711 1.00 7.04 113 GLY A CA 1
ATOM 722 C C . GLY A 1 113 ? -30.528 -18.556 8.645 1.00 7.17 113 GLY A C 1
ATOM 723 O O . GLY A 1 113 ? -29.341 -18.244 8.708 1.00 7.82 113 GLY A O 1
ATOM 724 N N . LEU A 1 114 ? -31.012 -19.577 9.371 1.00 6.79 114 LEU A N 1
ATOM 725 C CA . LEU A 1 114 ? -30.116 -20.432 10.139 1.00 6.98 114 LEU A CA 1
ATOM 726 C C . LEU A 1 114 ? -29.164 -21.147 9.218 1.00 7.00 114 LEU A C 1
ATOM 727 O O . LEU A 1 114 ? -28.063 -21.564 9.636 1.00 8.06 114 LEU A O 1
ATOM 732 N N . GLU A 1 115 ? -29.477 -21.263 7.922 1.00 6.98 115 GLU A N 1
ATOM 733 C CA . GLU A 1 115 ? -28.586 -21.860 6.958 1.00 7.13 115 GLU A CA 1
ATOM 734 C C . GLU A 1 115 ? -27.251 -21.133 6.880 1.00 6.88 115 GLU A C 1
ATOM 735 O O . GLU A 1 115 ? -26.223 -21.766 6.582 1.00 7.37 115 GLU A O 1
ATOM 741 N N . ALA A 1 116 ? -27.233 -19.809 7.098 1.00 6.96 116 ALA A N 1
ATOM 742 C CA . ALA A 1 116 ? -25.969 -19.102 7.063 1.00 7.26 116 ALA A CA 1
ATOM 743 C C . ALA A 1 116 ? -24.962 -19.739 8.019 1.00 7.15 116 ALA A C 1
ATOM 744 O O . ALA A 1 116 ? -23.772 -19.825 7.710 1.00 7.59 116 ALA A O 1
ATOM 746 N N . GLY A 1 117 ? -25.396 -20.160 9.210 1.00 6.91 117 GLY A N 1
ATOM 747 C CA . GLY A 1 117 ? -24.477 -20.741 10.136 1.00 7.57 117 GLY A CA 1
ATOM 748 C C . GLY A 1 117 ? -23.891 -22.053 9.685 1.00 7.51 117 GLY A C 1
ATOM 749 O O . GLY A 1 117 ? -22.777 -22.393 10.035 1.00 8.53 117 GLY A O 1
ATOM 750 N N . ALA A 1 118 ? -24.631 -22.796 8.870 1.00 8.61 118 ALA A N 1
ATOM 751 C CA . ALA A 1 118 ? -24.106 -24.019 8.257 1.00 9.63 118 ALA A CA 1
ATOM 752 C C . ALA A 1 118 ? -22.990 -23.698 7.297 1.00 9.39 118 ALA A C 1
ATOM 753 O O . ALA A 1 118 ? -22.040 -24.474 7.157 1.00 10.80 118 ALA A O 1
ATOM 755 N N . GLY A 1 119 ? -23.096 -22.565 6.585 1.00 9.23 119 GLY A N 1
ATOM 756 C CA . GLY A 1 119 ? -22.008 -22.120 5.744 1.00 10.66 119 GLY A CA 1
ATOM 757 C C . GLY A 1 119 ? -20.748 -21.830 6.516 1.00 9.85 119 GLY A C 1
ATOM 758 O O . GLY A 1 119 ? -19.641 -22.180 6.109 1.00 11.65 119 GLY A O 1
ATOM 759 N N . VAL A 1 120 ? -20.897 -21.191 7.666 1.00 8.73 120 VAL A N 1
ATOM 760 C CA . VAL A 1 120 ? -19.774 -20.967 8.567 1.00 8.49 120 VAL A CA 1
ATOM 761 C C . VAL A 1 120 ? -19.184 -22.301 9.031 1.00 8.33 120 VAL A C 1
ATOM 762 O O . VAL A 1 120 ? -17.977 -22.511 8.978 1.00 9.14 120 VAL A O 1
ATOM 766 N N . SER A 1 121 ? -20.034 -23.204 9.516 1.00 8.15 121 SER A N 1
ATOM 767 C CA . SER A 1 121 ? -19.569 -24.481 10.028 1.00 8.71 121 SER A CA 1
ATOM 768 C C . SER A 1 121 ? -18.789 -25.240 8.977 1.00 8.82 121 SER A C 1
ATOM 769 O O . SER A 1 121 ? -17.717 -25.798 9.258 1.00 9.18 121 SER A O 1
ATOM 772 N N . GLY A 1 122 ? -19.329 -25.337 7.766 1.00 9.44 122 GLY A N 1
ATOM 773 C CA . GLY A 1 122 ? -18.644 -26.107 6.717 1.00 10.39 122 GLY A CA 1
ATOM 774 C C . GLY A 1 122 ? -17.315 -25.493 6.375 1.00 10.85 122 GLY A C 1
ATOM 775 O O . GLY A 1 122 ? -16.318 -26.198 6.132 1.00 11.45 122 GLY A O 1
ATOM 776 N N . ALA A 1 123 ? -17.252 -24.156 6.312 1.00 10.55 123 ALA A N 1
ATOM 777 C CA . ALA A 1 123 ? -16.006 -23.485 6.035 1.00 10.97 123 ALA A CA 1
ATOM 778 C C . ALA A 1 123 ? -14.955 -23.726 7.094 1.00 10.11 123 ALA A C 1
ATOM 779 O O . ALA A 1 123 ? -13.776 -23.921 6.813 1.00 11.02 123 ALA A O 1
ATOM 781 N N . LEU A 1 124 ? -15.385 -23.736 8.365 1.00 9.60 124 LEU A N 1
ATOM 782 C CA . LEU A 1 124 ? -14.470 -24.010 9.454 1.00 9.66 124 LEU A CA 1
ATOM 783 C C . LEU A 1 124 ? -13.952 -25.448 9.400 1.00 9.28 124 LEU A C 1
ATOM 784 O O . LEU A 1 124 ? -12.797 -25.687 9.698 1.00 10.20 124 LEU A O 1
ATOM 789 N N . LEU A 1 125 ? -14.783 -26.395 8.992 1.00 8.94 125 LEU A N 1
ATOM 790 C CA . LEU A 1 125 ? -14.316 -27.772 8.810 1.00 9.68 125 LEU A CA 1
ATOM 791 C C . LEU A 1 125 ? -13.183 -27.836 7.755 1.00 9.89 125 LEU A C 1
ATOM 792 O O . LEU A 1 125 ? -12.186 -28.516 7.918 1.00 10.40 125 LEU A O 1
ATOM 797 N N . GLU A 1 126 ? -13.374 -27.103 6.653 1.00 11.04 126 GLU A N 1
ATOM 798 C CA . GLU A 1 126 ? -12.366 -26.998 5.604 1.00 11.08 126 GLU A CA 1
ATOM 799 C C . GLU A 1 126 ? -11.094 -26.425 6.148 1.00 10.59 126 GLU A C 1
ATOM 800 O O . GLU A 1 126 ? -9.989 -26.909 5.861 1.00 12.24 126 GLU A O 1
ATOM 806 N N . ARG A 1 127 ? -11.201 -25.375 6.969 1.00 11.82 127 ARG A N 1
ATOM 807 C CA . ARG A 1 127 ? -10.013 -24.737 7.531 1.00 13.53 127 ARG A CA 1
ATOM 808 C C . ARG A 1 127 ? -9.258 -25.657 8.484 1.00 13.07 127 ARG A C 1
ATOM 809 O O . ARG A 1 127 ? -8.058 -25.544 8.651 1.00 16.22 127 ARG A O 1
ATOM 817 N N . LEU A 1 128 ? -9.999 -26.570 9.107 1.00 12.14 128 LEU A N 1
ATOM 818 C CA A LEU A 1 128 ? -9.452 -27.586 9.985 0.50 11.54 128 LEU A CA 1
ATOM 819 C CA B LEU A 1 128 ? -9.451 -27.587 9.973 0.50 11.51 128 LEU A CA 1
ATOM 820 C C . LEU A 1 128 ? -8.983 -28.798 9.196 1.00 11.73 128 LEU A C 1
ATOM 821 O O . LEU A 1 128 ? -8.645 -29.836 9.785 1.00 12.71 128 LEU A O 1
ATOM 830 N N . GLU A 1 129 ? -8.911 -28.687 7.872 1.00 11.32 129 GLU A N 1
ATOM 831 C CA . GLU A 1 129 ? -8.386 -29.783 7.018 1.00 12.18 129 GLU A CA 1
ATOM 832 C C . GLU A 1 129 ? -9.192 -31.050 7.218 1.00 11.28 129 GLU A C 1
ATOM 833 O O . GLU A 1 129 ? -8.643 -32.154 7.108 1.00 13.15 129 GLU A O 1
ATOM 839 N N . TYR A 1 130 ? -10.482 -30.914 7.475 1.00 11.67 130 TYR A N 1
ATOM 840 C CA . TYR A 1 130 ? -11.403 -32.037 7.550 1.00 12.27 130 TYR A CA 1
ATOM 841 C C . TYR A 1 130 ? -11.116 -32.956 8.692 1.00 12.61 130 TYR A C 1
ATOM 842 O O . TYR A 1 130 ? -11.676 -34.039 8.749 1.00 14.87 130 TYR A O 1
ATOM 851 N N . ARG A 1 131 ? -10.440 -32.475 9.724 1.00 11.76 131 ARG A N 1
ATOM 852 C CA . ARG A 1 131 ? -10.312 -33.237 10.922 1.00 12.99 131 ARG A CA 1
ATOM 853 C C . ARG A 1 131 ? -11.651 -33.238 11.630 1.00 11.79 131 ARG A C 1
ATOM 854 O O . ARG A 1 131 ? -12.335 -32.223 11.718 1.00 12.60 131 ARG A O 1
ATOM 862 N N . THR A 1 132 ? -12.005 -34.369 12.255 1.00 11.63 132 THR A N 1
ATOM 863 C CA . THR A 1 132 ? -13.303 -34.589 12.884 1.00 12.14 132 THR A CA 1
ATOM 864 C C . THR A 1 132 ? -13.235 -35.201 14.255 1.00 12.22 132 THR A C 1
ATOM 865 O O . THR A 1 132 ? -14.267 -35.661 14.750 1.00 13.85 132 THR A O 1
ATOM 869 N N A GLY A 1 133 ? -12.088 -35.213 14.912 0.50 12.69 133 GLY A N 1
ATOM 870 N N B GLY A 1 133 ? -12.076 -35.214 14.885 0.50 12.70 133 GLY A N 1
ATOM 871 C CA A GLY A 1 133 ? -12.094 -35.688 16.298 0.50 14.48 133 GLY A CA 1
ATOM 872 C CA B GLY A 1 133 ? -12.045 -35.659 16.264 0.50 14.89 133 GLY A CA 1
ATOM 873 C C A GLY A 1 133 ? -13.060 -34.886 17.171 0.50 16.89 133 GLY A C 1
ATOM 874 C C B GLY A 1 133 ? -12.870 -34.719 17.124 0.50 15.12 133 GLY A C 1
ATOM 875 O O A GLY A 1 133 ? -13.250 -33.677 16.964 0.50 14.64 133 GLY A O 1
ATOM 876 O O B GLY A 1 133 ? -13.185 -33.590 16.734 0.50 15.94 133 GLY A O 1
ATOM 877 N N A PHE A 1 134 ? -13.756 -35.560 18.091 0.50 17.01 134 PHE A N 1
ATOM 878 N N B PHE A 1 134 ? -13.296 -35.205 18.277 0.50 16.97 134 PHE A N 1
ATOM 879 C CA A PHE A 1 134 ? -14.878 -34.937 18.813 0.50 16.51 134 PHE A CA 1
ATOM 880 C CA B PHE A 1 134 ? -14.169 -34.422 19.156 0.50 16.61 134 PHE A CA 1
ATOM 881 C C A PHE A 1 134 ? -14.454 -33.584 19.416 0.50 15.92 134 PHE A C 1
ATOM 882 C C B PHE A 1 134 ? -13.639 -33.047 19.489 0.50 18.97 134 PHE A C 1
ATOM 883 O O A PHE A 1 134 ? -15.213 -32.614 19.347 0.50 18.39 134 PHE A O 1
ATOM 884 O O B PHE A 1 134 ? -14.348 -32.057 19.444 0.50 19.73 134 PHE A O 1
ATOM 899 N N A ALA A 1 135 ? -13.215 -33.499 19.908 0.50 17.94 135 ALA A N 1
ATOM 900 N N B ALA A 1 135 ? -12.387 -33.047 19.917 0.50 23.26 135 ALA A N 1
ATOM 901 C CA A ALA A 1 135 ? -12.608 -32.225 20.373 0.50 19.57 135 ALA A CA 1
ATOM 902 C CA B ALA A 1 135 ? -11.730 -31.859 20.380 0.50 24.87 135 ALA A CA 1
ATOM 903 C C A ALA A 1 135 ? -12.230 -31.094 19.316 0.50 24.44 135 ALA A C 1
ATOM 904 C C B ALA A 1 135 ? -11.585 -30.964 19.201 0.50 26.58 135 ALA A C 1
ATOM 905 O O A ALA A 1 135 ? -12.187 -29.920 19.700 0.50 27.68 135 ALA A O 1
ATOM 906 O O B ALA A 1 135 ? -11.095 -29.843 19.308 0.50 28.70 135 ALA A O 1
ATOM 909 N N . GLU A 1 136 ? -11.979 -31.461 18.039 1.00 23.94 136 GLU A N 1
ATOM 910 C CA . GLU A 1 136 ? -11.743 -30.617 16.839 1.00 22.30 136 GLU A CA 1
ATOM 911 C C . GLU A 1 136 ? -13.050 -30.166 16.179 1.00 16.38 136 GLU A C 1
ATOM 912 O O . GLU A 1 136 ? -12.996 -29.403 15.204 1.00 15.76 136 GLU A O 1
ATOM 918 N N . LEU A 1 137 ? -14.216 -30.576 16.680 1.00 15.04 137 LEU A N 1
ATOM 919 C CA . LEU A 1 137 ? -15.461 -30.182 16.068 1.00 11.33 137 LEU A CA 1
ATOM 920 C C . LEU A 1 137 ? -15.575 -28.656 16.117 1.00 9.88 137 LEU A C 1
ATOM 921 O O . LEU A 1 137 ? -15.357 -28.048 17.170 1.00 11.42 137 LEU A O 1
ATOM 926 N N . GLN A 1 138 ? -15.957 -28.055 14.998 1.00 8.39 138 GLN A N 1
ATOM 927 C CA . GLN A 1 138 ? -16.097 -26.619 14.894 1.00 8.99 138 GLN A CA 1
ATOM 928 C C . GLN A 1 138 ? -17.548 -26.282 15.201 1.00 8.23 138 GLN A C 1
ATOM 929 O O . GLN A 1 138 ? -18.472 -26.804 14.541 1.00 9.41 138 GLN A O 1
ATOM 935 N N . LEU A 1 139 ? -17.753 -25.474 16.223 1.00 7.57 139 LEU A N 1
ATOM 936 C CA . LEU A 1 139 ? -19.062 -25.240 16.803 1.00 7.26 139 LEU A CA 1
ATOM 937 C C . LEU A 1 139 ? -19.532 -23.822 16.495 1.00 7.11 139 LEU A C 1
ATOM 938 O O . LEU A 1 139 ? -18.866 -22.843 16.875 1.00 7.62 139 LEU A O 1
ATOM 943 N N . VAL A 1 140 ? -20.666 -23.729 15.847 1.00 6.99 140 VAL A N 1
ATOM 944 C CA . VAL A 1 140 ? -21.273 -22.463 15.461 1.00 6.97 140 VAL A CA 1
ATOM 945 C C . VAL A 1 140 ? -22.682 -22.450 16.008 1.00 6.73 140 VAL A C 1
ATOM 946 O O . VAL A 1 140 ? -23.462 -23.365 15.737 1.00 8.32 140 VAL A O 1
ATOM 950 N N . SER A 1 141 ? -23.008 -21.413 16.780 1.00 6.32 141 SER A N 1
ATOM 951 C CA . SER A 1 141 ? -24.368 -21.164 17.215 1.00 6.26 141 SER A CA 1
ATOM 952 C C . SER A 1 141 ? -24.938 -20.039 16.398 1.00 6.71 141 SER A C 1
ATOM 953 O O . SER A 1 141 ? -24.250 -19.037 16.171 1.00 7.73 141 SER A O 1
ATOM 956 N N . SER A 1 142 ? -26.175 -20.221 15.958 1.00 6.91 142 SER A N 1
ATOM 957 C CA . SER A 1 142 ? -26.833 -19.256 15.076 1.00 7.13 142 SER A CA 1
ATOM 958 C C . SER A 1 142 ? -28.166 -18.856 15.624 1.00 6.78 142 SER A C 1
ATOM 959 O O . SER A 1 142 ? -28.884 -19.667 16.210 1.00 7.01 142 SER A O 1
ATOM 962 N N . ALA A 1 143 ? -28.540 -17.591 15.403 1.00 7.03 143 ALA A N 1
ATOM 963 C CA . ALA A 1 143 ? -29.858 -17.111 15.745 1.00 6.33 143 ALA A CA 1
ATOM 964 C C . ALA A 1 143 ? -30.323 -16.170 14.659 1.00 6.12 143 ALA A C 1
ATOM 965 O O . ALA A 1 143 ? -29.516 -15.570 13.938 1.00 7.44 143 ALA A O 1
ATOM 967 N N . VAL A 1 144 ? -31.637 -16.005 14.557 1.00 6.07 144 VAL A N 1
ATOM 968 C CA . VAL A 1 144 ? -32.257 -15.283 13.449 1.00 5.93 144 VAL A CA 1
ATOM 969 C C . VAL A 1 144 ? -33.324 -14.318 13.902 1.00 6.38 144 VAL A C 1
ATOM 970 O O . VAL A 1 144 ? -33.959 -14.445 14.948 1.00 6.98 144 VAL A O 1
ATOM 974 N N . ILE A 1 145 ? -33.533 -13.321 13.026 1.00 6.55 145 ILE A N 1
ATOM 975 C CA . ILE A 1 145 ? -34.670 -12.417 13.041 1.00 6.70 145 ILE A CA 1
ATOM 976 C C . ILE A 1 145 ? -35.534 -12.668 11.803 1.00 6.79 145 ILE A C 1
ATOM 977 O O . ILE A 1 145 ? -35.017 -13.000 10.739 1.00 7.41 145 ILE A O 1
ATOM 982 N N . TYR A 1 146 ? -36.827 -12.451 11.942 1.00 7.75 146 TYR A N 1
ATOM 983 C CA . TYR A 1 146 ? -37.770 -12.399 10.818 1.00 8.41 146 TYR A CA 1
ATOM 984 C C . TYR A 1 146 ? -37.705 -11.003 10.251 1.00 8.21 146 TYR A C 1
ATOM 985 O O . TYR A 1 146 ? -38.115 -10.039 10.886 1.00 9.89 146 TYR A O 1
ATOM 994 N N . ASP A 1 147 ? -37.212 -10.873 9.013 1.00 8.66 147 ASP A N 1
ATOM 995 C CA . ASP A 1 147 ? -37.026 -9.581 8.384 1.00 9.21 147 ASP A CA 1
ATOM 996 C C . ASP A 1 147 ? -37.782 -9.487 7.060 1.00 10.01 147 ASP A C 1
ATOM 997 O O . ASP A 1 147 ? -37.466 -8.600 6.249 1.00 11.92 147 ASP A O 1
ATOM 1002 N N . PHE A 1 148 ? -38.816 -10.295 6.859 1.00 10.88 148 PHE A N 1
ATOM 1003 C CA . PHE A 1 148 ? -39.531 -10.329 5.590 1.00 11.64 148 PHE A CA 1
ATOM 1004 C C . PHE A 1 148 ? -40.625 -9.249 5.502 1.00 12.93 148 PHE A C 1
ATOM 1005 O O . PHE A 1 148 ? -41.043 -8.932 4.401 1.00 16.72 148 PHE A O 1
ATOM 1013 N N . SER A 1 149 ? -41.065 -8.668 6.609 1.00 14.28 149 SER A N 1
ATOM 1014 C CA . SER A 1 149 ? -42.139 -7.676 6.556 1.00 15.04 149 SER A CA 1
ATOM 1015 C C . SER A 1 149 ? -41.537 -6.373 6.109 1.00 16.50 149 SER A C 1
ATOM 1016 O O . SER A 1 149 ? -42.262 -5.504 5.674 1.00 21.36 149 SER A O 1
ATOM 1019 N N . ALA A 1 150 ? -40.216 -6.206 6.299 1.00 15.24 150 ALA A N 1
ATOM 1020 C CA . ALA A 1 150 ? -39.498 -4.957 6.058 1.00 15.94 150 ALA A CA 1
ATOM 1021 C C . ALA A 1 150 ? -38.987 -4.844 4.617 1.00 15.83 150 ALA A C 1
ATOM 1022 O O . ALA A 1 150 ? -38.275 -3.908 4.283 1.00 17.47 150 ALA A O 1
ATOM 1024 N N . ARG A 1 151 ? -39.304 -5.825 3.773 1.00 15.84 151 ARG A N 1
ATOM 1025 C CA A ARG A 1 151 ? -38.921 -5.778 2.371 0.50 17.84 151 ARG A CA 1
ATOM 1026 C CA B ARG A 1 151 ? -38.899 -5.742 2.393 0.50 16.41 151 ARG A CA 1
ATOM 1027 C C . ARG A 1 151 ? -39.889 -6.554 1.555 1.00 16.55 151 ARG A C 1
ATOM 1028 O O . ARG A 1 151 ? -40.791 -7.161 2.077 1.00 27.34 151 ARG A O 1
ATOM 1043 N N . SER A 1 152 ? -39.670 -6.616 0.276 1.00 19.70 152 SER A N 1
ATOM 1044 C CA . SER A 1 152 ? -40.630 -7.193 -0.668 1.00 18.47 152 SER A CA 1
ATOM 1045 C C . SER A 1 152 ? -40.014 -8.294 -1.466 1.00 19.83 152 SER A C 1
ATOM 1046 O O . SER A 1 152 ? -40.324 -8.506 -2.621 1.00 18.97 152 SER A O 1
ATOM 1049 N N . THR A 1 153 ? -39.143 -9.063 -0.827 1.00 16.86 153 THR A N 1
ATOM 1050 C CA . THR A 1 153 ? -38.595 -10.287 -1.422 1.00 15.21 153 THR A CA 1
ATOM 1051 C C . THR A 1 153 ? -38.487 -11.373 -0.333 1.00 14.82 153 THR A C 1
ATOM 1052 O O . THR A 1 153 ? -38.684 -11.128 0.845 1.00 16.25 153 THR A O 1
ATOM 1056 N N . ALA A 1 154 ? -38.282 -12.602 -0.827 1.00 13.06 154 ALA A N 1
ATOM 1057 C CA . ALA A 1 154 ? -38.140 -13.838 0.040 1.00 13.72 154 ALA A CA 1
ATOM 1058 C C . ALA A 1 154 ? -36.673 -14.352 0.085 1.00 12.47 154 ALA A C 1
ATOM 1059 O O . ALA A 1 154 ? -36.405 -15.445 0.596 1.00 13.36 154 ALA A O 1
ATOM 1061 N N . VAL A 1 155 ? -35.717 -13.528 -0.359 1.00 11.61 155 VAL A N 1
ATOM 1062 C CA . VAL A 1 155 ? -34.293 -13.882 -0.275 1.00 10.46 155 VAL A CA 1
ATOM 1063 C C . VAL A 1 155 ? -33.898 -14.037 1.166 1.00 8.85 155 VAL A C 1
ATOM 1064 O O . VAL A 1 155 ? -34.279 -13.218 1.996 1.00 10.26 155 VAL A O 1
ATOM 1068 N N . TYR A 1 156 ? -33.132 -15.057 1.483 1.00 9.69 156 TYR A N 1
ATOM 1069 C CA A TYR A 1 156 ? -32.631 -15.227 2.822 0.50 9.00 156 TYR A CA 1
ATOM 1070 C CA B TYR A 1 156 ? -32.688 -15.326 2.854 0.50 8.25 156 TYR A CA 1
ATOM 1071 C C . TYR A 1 156 ? -31.169 -15.544 2.868 1.00 8.27 156 TYR A C 1
ATOM 1072 O O . TYR A 1 156 ? -30.575 -16.021 1.885 1.00 9.62 156 TYR A O 1
ATOM 1089 N N . PRO A 1 157 ? -30.535 -15.304 4.025 1.00 7.77 157 PRO A N 1
ATOM 1090 C CA . PRO A 1 157 ? -29.136 -15.669 4.202 1.00 7.88 157 PRO A CA 1
ATOM 1091 C C . PRO A 1 157 ? -28.944 -17.163 4.092 1.00 8.10 157 PRO A C 1
ATOM 1092 O O . PRO A 1 157 ? -29.475 -17.932 4.871 1.00 10.54 157 PRO A O 1
ATOM 1096 N N . ASP A 1 158 ? -28.171 -17.583 3.114 1.00 8.66 158 ASP A N 1
ATOM 1097 C CA . ASP A 1 158 ? -27.956 -18.960 2.778 1.00 8.84 158 ASP A CA 1
ATOM 1098 C C . ASP A 1 158 ? -26.558 -19.399 3.145 1.00 8.33 158 ASP A C 1
ATOM 1099 O O . ASP A 1 158 ? -25.751 -18.623 3.722 1.00 8.60 158 ASP A O 1
ATOM 1104 N N . LYS A 1 159 ? -26.262 -20.653 2.806 1.00 9.25 159 LYS A N 1
ATOM 1105 C CA A LYS A 1 159 ? -24.894 -21.155 3.185 0.70 9.07 159 LYS A CA 1
ATOM 1106 C CA B LYS A 1 159 ? -24.917 -21.144 3.149 0.30 9.52 159 LYS A CA 1
ATOM 1107 C C . LYS A 1 159 ? -23.759 -20.254 2.628 1.00 9.57 159 LYS A C 1
ATOM 1108 O O . LYS A 1 159 ? -22.762 -19.921 3.273 1.00 10.33 159 LYS A O 1
ATOM 1119 N N . ALA A 1 160 ? -23.964 -19.890 1.327 1.00 9.55 160 ALA A N 1
ATOM 1120 C CA . ALA A 1 160 ? -22.949 -19.072 0.680 1.00 10.92 160 ALA A CA 1
ATOM 1121 C C . ALA A 1 160 ? -22.772 -17.711 1.402 1.00 10.05 160 ALA A C 1
ATOM 1122 O O . ALA A 1 160 ? -21.658 -17.194 1.496 1.00 10.64 160 ALA A O 1
ATOM 1124 N N . LEU A 1 161 ? -23.848 -17.123 1.912 1.00 9.42 161 LEU A N 1
ATOM 1125 C CA . LEU A 1 161 ? -23.730 -15.838 2.581 1.00 9.22 161 LEU A CA 1
ATOM 1126 C C . LEU A 1 161 ? -23.030 -15.979 3.927 1.00 9.07 161 LEU A C 1
ATOM 1127 O O . LEU A 1 161 ? -22.240 -15.127 4.308 1.00 9.72 161 LEU A O 1
ATOM 1132 N N . GLY A 1 162 ? -23.300 -17.063 4.659 1.00 8.97 162 GLY A N 1
ATOM 1133 C CA . GLY A 1 162 ? -22.577 -17.298 5.892 1.00 9.54 162 GLY A CA 1
ATOM 1134 C C . GLY A 1 162 ? -21.098 -17.491 5.666 1.00 9.78 162 GLY A C 1
ATOM 1135 O O . GLY A 1 162 ? -20.262 -16.984 6.403 1.00 9.94 162 GLY A O 1
ATOM 1136 N N . ARG A 1 163 ? -20.760 -18.293 4.636 1.00 9.59 163 ARG A N 1
ATOM 1137 C CA A ARG A 1 163 ? -19.366 -18.449 4.277 0.70 11.72 163 ARG A CA 1
ATOM 1138 C CA B ARG A 1 163 ? -19.400 -18.478 4.211 0.30 9.14 163 ARG A CA 1
ATOM 1139 C C . ARG A 1 163 ? -18.729 -17.120 3.957 1.00 9.93 163 ARG A C 1
ATOM 1140 O O . ARG A 1 163 ? -17.623 -16.833 4.383 1.00 10.90 163 ARG A O 1
ATOM 1155 N N . ALA A 1 164 ? -19.418 -16.257 3.196 1.00 10.13 164 ALA A N 1
ATOM 1156 C CA . ALA A 1 164 ? -18.889 -14.959 2.849 1.00 10.09 164 ALA A CA 1
ATOM 1157 C C . ALA A 1 164 ? -18.660 -14.105 4.080 1.00 10.14 164 ALA A C 1
ATOM 1158 O O . ALA A 1 164 ? -17.632 -13.447 4.221 1.00 10.70 164 ALA A O 1
ATOM 1160 N N . ALA A 1 165 ? -19.620 -14.088 5.009 1.00 10.33 165 ALA A N 1
ATOM 1161 C CA . ALA A 1 165 ? -19.456 -13.295 6.218 1.00 10.12 165 ALA A CA 1
ATOM 1162 C C . ALA A 1 165 ? -18.223 -13.748 6.987 1.00 9.75 165 ALA A C 1
ATOM 1163 O O . ALA A 1 165 ? -17.462 -12.919 7.503 1.00 11.02 165 ALA A O 1
ATOM 1165 N N . LEU A 1 166 ? -17.997 -15.063 7.093 1.00 9.89 166 LEU A N 1
ATOM 1166 C CA . LEU A 1 166 ? -16.792 -15.542 7.704 1.00 10.25 166 LEU A CA 1
ATOM 1167 C C . LEU A 1 166 ? -15.543 -15.084 6.950 1.00 10.93 166 LEU A C 1
ATOM 1168 O O . LEU A 1 166 ? -14.573 -14.621 7.557 1.00 11.74 166 LEU A O 1
ATOM 1173 N N . GLU A 1 167 ? -15.542 -15.216 5.635 1.00 10.91 167 GLU A N 1
ATOM 1174 C CA A GLU A 1 167 ? -14.439 -14.798 4.791 0.60 13.30 167 GLU A CA 1
ATOM 1175 C CA B GLU A 1 167 ? -14.378 -14.821 4.869 0.40 11.87 167 GLU A CA 1
ATOM 1176 C C . GLU A 1 167 ? -14.106 -13.330 4.957 1.00 12.39 167 GLU A C 1
ATOM 1177 O O . GLU A 1 167 ? -12.935 -12.940 4.877 1.00 14.61 167 GLU A O 1
ATOM 1188 N N . PHE A 1 168 ? -15.122 -12.506 5.181 1.00 11.72 168 PHE A N 1
ATOM 1189 C CA . PHE A 1 168 ? -14.958 -11.063 5.347 1.00 12.74 168 PHE A CA 1
ATOM 1190 C C . PHE A 1 168 ? -14.560 -10.661 6.776 1.00 12.47 168 PHE A C 1
ATOM 1191 O O . PHE A 1 168 ? -14.349 -9.488 7.057 1.00 14.74 168 PHE A O 1
ATOM 1199 N N . ALA A 1 169 ? -14.490 -11.611 7.713 1.00 11.77 169 ALA A N 1
ATOM 1200 C CA . ALA A 1 169 ? -14.254 -11.269 9.097 1.00 12.00 169 ALA A CA 1
ATOM 1201 C C . ALA A 1 169 ? -12.860 -10.725 9.289 1.00 12.30 169 ALA A C 1
ATOM 1202 O O . ALA A 1 169 ? -11.862 -11.300 8.804 1.00 15.68 169 ALA A O 1
ATOM 1204 N N . VAL A 1 170 ? -12.769 -9.676 10.092 1.00 13.06 170 VAL A N 1
ATOM 1205 C CA . VAL A 1 170 ? -11.505 -9.097 10.456 1.00 14.01 170 VAL A CA 1
ATOM 1206 C C . VAL A 1 170 ? -11.563 -8.716 11.924 1.00 13.20 170 VAL A C 1
ATOM 1207 O O . VAL A 1 170 ? -12.586 -8.429 12.509 1.00 12.73 170 VAL A O 1
ATOM 1211 N N . PRO A 1 171 ? -10.367 -8.666 12.547 1.00 15.34 171 PRO A N 1
ATOM 1212 C CA . PRO A 1 171 ? -10.274 -8.173 13.928 1.00 15.55 171 PRO A CA 1
ATOM 1213 C C . PRO A 1 171 ? -10.647 -6.713 14.063 1.00 13.89 171 PRO A C 1
ATOM 1214 O O . PRO A 1 171 ? -10.285 -5.928 13.216 1.00 14.42 171 PRO A O 1
ATOM 1218 N N . GLY A 1 172 ? -11.319 -6.328 15.126 1.00 15.18 172 GLY A N 1
ATOM 1219 C CA . GLY A 1 172 ? -11.327 -4.932 15.535 1.00 16.29 172 GLY A CA 1
ATOM 1220 C C . GLY A 1 172 ? -12.181 -3.996 14.740 1.00 13.42 172 GLY A C 1
ATOM 1221 O O . GLY A 1 172 ? -11.966 -2.796 14.836 1.00 15.18 172 GLY A O 1
ATOM 1222 N N . GLU A 1 173 ? -13.158 -4.528 13.964 1.00 12.85 173 GLU A N 1
ATOM 1223 C CA . GLU A 1 173 ? -14.028 -3.674 13.175 1.00 12.73 173 GLU A CA 1
ATOM 1224 C C . GLU A 1 173 ? -15.431 -4.197 13.301 1.00 12.81 173 GLU A C 1
ATOM 1225 O O . GLU A 1 173 ? -15.667 -5.420 13.241 1.00 13.45 173 GLU A O 1
ATOM 1231 N N . PHE A 1 174 ? -16.406 -3.296 13.330 1.00 11.68 174 PHE A N 1
ATOM 1232 C CA . PHE A 1 174 ? -17.819 -3.638 13.246 1.00 10.28 174 PHE A CA 1
ATOM 1233 C C . PHE A 1 174 ? -18.541 -2.589 12.436 1.00 10.96 174 PHE A C 1
ATOM 1234 O O . PHE A 1 174 ? -18.490 -1.409 12.785 1.00 11.90 174 PHE A O 1
ATOM 1242 N N . PRO A 1 175 ? -19.298 -3.024 11.406 1.00 10.11 175 PRO A N 1
ATOM 1243 C CA . PRO A 1 175 ? -20.061 -2.077 10.580 1.00 10.67 175 PRO A CA 1
ATOM 1244 C C . PRO A 1 175 ? -21.415 -1.775 11.235 1.00 9.44 175 PRO A C 1
ATOM 1245 O O . PRO A 1 175 ? -22.264 -2.647 11.353 1.00 9.82 175 PRO A O 1
ATOM 1249 N N . GLN A 1 176 ? -21.574 -0.536 11.690 1.00 10.34 176 GLN A N 1
ATOM 1250 C CA . GLN A 1 176 ? -22.791 -0.070 12.311 1.00 10.07 176 GLN A CA 1
ATOM 1251 C C . GLN A 1 176 ? -23.914 0.127 11.305 1.00 9.73 176 GLN A C 1
ATOM 1252 O O . GLN A 1 176 ? -23.655 0.577 10.182 1.00 10.66 176 GLN A O 1
ATOM 1258 N N . GLY A 1 177 ? -25.145 -0.070 11.757 1.00 9.54 177 GLY A N 1
ATOM 1259 C CA . GLY A 1 177 ? -26.314 0.312 11.005 1.00 9.64 177 GLY A CA 1
ATOM 1260 C C . GLY A 1 177 ? -26.790 -0.792 10.092 1.00 9.89 177 GLY A C 1
ATOM 1261 O O . GLY A 1 177 ? -26.884 -1.971 10.482 1.00 9.60 177 GLY A O 1
ATOM 1262 N N . ARG A 1 178 ? -27.125 -0.437 8.858 1.00 9.75 178 ARG A N 1
ATOM 1263 C CA . ARG A 1 178 ? -27.723 -1.365 7.937 1.00 10.47 178 ARG A CA 1
ATOM 1264 C C . ARG A 1 178 ? -26.587 -2.167 7.281 1.00 10.13 178 ARG A C 1
ATOM 1265 O O . ARG A 1 178 ? -26.011 -1.778 6.263 1.00 11.55 178 ARG A O 1
ATOM 1273 N N . ALA A 1 179 ? -26.242 -3.281 7.927 1.00 9.08 179 ALA A N 1
ATOM 1274 C CA . ALA A 1 179 ? -25.094 -4.095 7.622 1.00 9.10 179 ALA A CA 1
ATOM 1275 C C . ALA A 1 179 ? -25.412 -5.504 8.137 1.00 8.25 179 ALA A C 1
ATOM 1276 O O . ALA A 1 179 ? -25.972 -5.631 9.222 1.00 9.01 179 ALA A O 1
ATOM 1278 N N . GLY A 1 180 ? -24.946 -6.521 7.426 1.00 8.60 180 GLY A N 1
ATOM 1279 C CA . GLY A 1 180 ? -25.107 -7.890 7.916 1.00 8.52 180 GLY A CA 1
ATOM 1280 C C . GLY A 1 180 ? -26.553 -8.176 8.302 1.00 7.83 180 GLY A C 1
ATOM 1281 O O . GLY A 1 180 ? -27.486 -7.858 7.577 1.00 8.46 180 GLY A O 1
ATOM 1282 N N . ALA A 1 181 ? -26.711 -8.814 9.469 1.00 7.61 181 ALA A N 1
ATOM 1283 C CA . ALA A 1 181 ? -28.005 -9.189 9.951 1.00 7.87 181 ALA A CA 1
ATOM 1284 C C . ALA A 1 181 ? -28.963 -7.989 10.130 1.00 8.12 181 ALA A C 1
ATOM 1285 O O . ALA A 1 181 ? -30.173 -8.150 10.140 1.00 8.71 181 ALA A O 1
ATOM 1287 N N . GLY A 1 182 ? -28.379 -6.798 10.332 1.00 8.60 182 GLY A N 1
ATOM 1288 C CA . GLY A 1 182 ? -29.151 -5.600 10.511 1.00 9.45 182 GLY A CA 1
ATOM 1289 C C . GLY A 1 182 ? -29.727 -4.956 9.266 1.00 9.26 182 GLY A C 1
ATOM 1290 O O . GLY A 1 182 ? -30.409 -3.943 9.393 1.00 11.06 182 GLY A O 1
ATOM 1291 N N . MET A 1 183 ? -29.486 -5.504 8.079 1.00 9.49 183 MET A N 1
ATOM 1292 C CA A MET A 1 183 ? -29.948 -4.841 6.809 0.60 9.62 183 MET A CA 1
ATOM 1293 C CA B MET A 1 183 ? -29.843 -4.812 6.923 0.40 10.00 183 MET A CA 1
ATOM 1294 C C . MET A 1 183 ? -31.372 -4.431 6.868 1.00 10.16 183 MET A C 1
ATOM 1295 O O . MET A 1 183 ? -31.711 -3.328 6.470 1.00 11.46 183 MET A O 1
ATOM 1304 N N . SER A 1 184 ? -32.258 -5.365 7.290 1.00 9.45 184 SER A N 1
ATOM 1305 C CA . SER A 1 184 ? -33.689 -5.156 7.276 1.00 9.39 184 SER A CA 1
ATOM 1306 C C . SER A 1 184 ? -34.317 -5.360 8.642 1.00 8.48 184 SER A C 1
ATOM 1307 O O . SER A 1 184 ? -35.494 -5.650 8.731 1.00 10.28 184 SER A O 1
ATOM 1310 N N . ALA A 1 185 ? -33.559 -5.152 9.719 1.00 9.06 185 ALA A N 1
ATOM 1311 C CA . ALA A 1 185 ? -34.114 -5.186 11.063 1.00 8.60 185 ALA A CA 1
ATOM 1312 C C . ALA A 1 185 ? -35.035 -3.991 11.300 1.00 8.75 185 ALA A C 1
ATOM 1313 O O . ALA A 1 185 ? -34.813 -2.903 10.709 1.00 9.67 185 ALA A O 1
ATOM 1315 N N . SER A 1 186 ? -36.046 -4.140 12.148 1.00 8.91 186 SER A N 1
ATOM 1316 C CA . SER A 1 186 ? -37.014 -3.080 12.377 1.00 9.20 186 SER A CA 1
ATOM 1317 C C . SER A 1 186 ? -37.623 -3.219 13.767 1.00 8.67 186 SER A C 1
ATOM 1318 O O . SER A 1 186 ? -37.584 -4.277 14.362 1.00 8.88 186 SER A O 1
ATOM 1321 N N . ALA A 1 187 ? -38.197 -2.102 14.252 1.00 8.87 187 ALA A N 1
ATOM 1322 C CA . ALA A 1 187 ? -38.735 -1.999 15.592 1.00 8.28 187 ALA A CA 1
ATOM 1323 C C . ALA A 1 187 ? -40.140 -1.397 15.589 1.00 8.40 187 ALA A C 1
ATOM 1324 O O . ALA A 1 187 ? -40.435 -0.474 14.821 1.00 9.20 187 ALA A O 1
ATOM 1326 N N . GLY A 1 188 ? -40.941 -1.842 16.555 1.00 8.84 188 GLY A N 1
ATOM 1327 C CA . GLY A 1 188 ? -42.168 -1.183 16.953 1.00 9.14 188 GLY A CA 1
ATOM 1328 C C . GLY A 1 188 ? -43.339 -1.694 16.149 1.00 10.00 188 GLY A C 1
ATOM 1329 O O . GLY A 1 188 ? -43.682 -1.121 15.099 1.00 11.83 188 GLY A O 1
ATOM 1330 N N . LYS A 1 189 ? -43.940 -2.779 16.638 1.00 10.02 189 LYS A N 1
ATOM 1331 C CA . LYS A 1 189 ? -44.843 -3.617 15.855 1.00 10.87 189 LYS A CA 1
ATOM 1332 C C . LYS A 1 189 ? -46.201 -3.797 16.529 1.00 11.28 189 LYS A C 1
ATOM 1333 O O . LYS A 1 189 ? -46.829 -4.842 16.416 1.00 16.81 189 LYS A O 1
ATOM 1339 N N . VAL A 1 190 ? -46.686 -2.760 17.199 1.00 10.29 190 VAL A N 1
ATOM 1340 C CA . VAL A 1 190 ? -48.113 -2.654 17.520 1.00 10.42 190 VAL A CA 1
ATOM 1341 C C . VAL A 1 190 ? -48.940 -2.600 16.248 1.00 10.82 190 VAL A C 1
ATOM 1342 O O . VAL A 1 190 ? -50.003 -3.173 16.139 1.00 12.19 190 VAL A O 1
ATOM 1346 N N . ASP A 1 191 ? -48.421 -1.860 15.281 1.00 11.72 191 ASP A N 1
ATOM 1347 C CA . ASP A 1 191 ? -49.000 -1.810 13.931 1.00 12.74 191 ASP A CA 1
ATOM 1348 C C . ASP A 1 191 ? -47.857 -1.608 12.940 1.00 12.08 191 ASP A C 1
ATOM 1349 O O . ASP A 1 191 ? -47.031 -0.726 13.110 1.00 13.10 191 ASP A O 1
ATOM 1354 N N . TRP A 1 192 ? -47.899 -2.327 11.847 1.00 13.06 192 TRP A N 1
ATOM 1355 C CA A TRP A 1 192 ? -46.827 -2.224 10.895 0.70 13.35 192 TRP A CA 1
ATOM 1356 C CA B TRP A 1 192 ? -46.839 -2.272 10.837 0.30 13.93 192 TRP A CA 1
ATOM 1357 C C . TRP A 1 192 ? -46.709 -0.861 10.221 1.00 13.62 192 TRP A C 1
ATOM 1358 O O . TRP A 1 192 ? -45.631 -0.500 9.743 1.00 16.72 192 TRP A O 1
ATOM 1379 N N . ASP A 1 193 ? -47.772 -0.075 10.220 1.00 14.12 193 ASP A N 1
ATOM 1380 C CA . ASP A 1 193 ? -47.713 1.282 9.677 1.00 15.12 193 ASP A CA 1
ATOM 1381 C C . ASP A 1 193 ? -46.791 2.190 10.487 1.00 14.52 193 ASP A C 1
ATOM 1382 O O . ASP A 1 193 ? -46.496 3.311 10.050 1.00 15.12 193 ASP A O 1
ATOM 1387 N N . ARG A 1 194 ? -46.383 1.758 11.690 1.00 12.22 194 ARG A N 1
ATOM 1388 C CA . ARG A 1 194 ? -45.591 2.575 12.574 1.00 11.46 194 ARG A CA 1
ATOM 1389 C C . ARG A 1 194 ? -44.207 1.949 12.851 1.00 10.79 194 ARG A C 1
ATOM 1390 O O . ARG A 1 194 ? -43.451 2.444 13.667 1.00 10.86 194 ARG A O 1
ATOM 1398 N N . THR A 1 195 ? -43.886 0.871 12.161 1.00 10.90 195 THR A N 1
ATOM 1399 C CA . THR A 1 195 ? -42.608 0.178 12.323 1.00 10.49 195 THR A CA 1
ATOM 1400 C C . THR A 1 195 ? -41.537 0.913 11.609 1.00 10.58 195 THR A C 1
ATOM 1401 O O . THR A 1 195 ? -41.747 1.381 10.495 1.00 12.61 195 THR A O 1
ATOM 1405 N N . GLU A 1 196 ? -40.344 1.019 12.228 1.00 10.59 196 GLU A N 1
ATOM 1406 C CA . GLU A 1 196 ? -39.212 1.689 11.647 1.00 10.38 196 GLU A CA 1
ATOM 1407 C C . GLU A 1 196 ? -38.017 0.740 11.518 1.00 9.87 196 GLU A C 1
ATOM 1408 O O . GLU A 1 196 ? -37.735 -0.060 12.390 1.00 10.55 196 GLU A O 1
ATOM 1414 N N . ILE A 1 197 ? -37.237 0.934 10.457 1.00 10.52 197 ILE A N 1
ATOM 1415 C CA . ILE A 1 197 ? -35.988 0.251 10.283 1.00 10.71 197 ILE A CA 1
ATOM 1416 C C . ILE A 1 197 ? -34.977 0.632 11.392 1.00 10.06 197 ILE A C 1
ATOM 1417 O O . ILE A 1 197 ? -34.834 1.803 11.727 1.00 10.25 197 ILE A O 1
ATOM 1422 N N . THR A 1 198 ? -34.309 -0.359 11.930 1.00 9.41 198 THR A N 1
ATOM 1423 C CA . THR A 1 198 ? -33.257 -0.194 12.904 1.00 9.72 198 THR A CA 1
ATOM 1424 C C . THR A 1 198 ? -31.898 -0.350 12.225 1.00 9.39 198 THR A C 1
ATOM 1425 O O . THR A 1 198 ? -31.489 0.567 11.535 1.00 10.96 198 THR A O 1
ATOM 1429 N N . GLY A 1 199 ? -31.253 -1.509 12.384 1.00 9.29 199 GLY A N 1
ATOM 1430 C CA . GLY A 1 199 ? -29.907 -1.772 11.973 1.00 8.99 199 GLY A CA 1
ATOM 1431 C C . GLY A 1 199 ? -29.325 -2.746 12.964 1.00 8.63 199 GLY A C 1
ATOM 1432 O O . GLY A 1 199 ? -30.023 -3.296 13.813 1.00 9.24 199 GLY A O 1
ATOM 1433 N N . GLN A 1 200 ? -28.004 -2.943 12.867 1.00 8.28 200 GLN A N 1
ATOM 1434 C CA . GLN A 1 200 ? -27.223 -3.615 13.912 1.00 7.89 200 GLN A CA 1
ATOM 1435 C C . GLN A 1 200 ? -26.331 -2.593 14.578 1.00 8.14 200 GLN A C 1
ATOM 1436 O O . GLN A 1 200 ? -26.055 -1.522 14.037 1.00 9.29 200 GLN A O 1
ATOM 1442 N N . GLY A 1 201 ? -25.848 -2.917 15.770 1.00 8.06 201 GLY A N 1
ATOM 1443 C CA . GLY A 1 201 ? -25.029 -2.023 16.548 1.00 8.26 201 GLY A CA 1
ATOM 1444 C C . GLY A 1 201 ? -24.036 -2.746 17.387 1.00 7.85 201 GLY A C 1
ATOM 1445 O O . GLY A 1 201 ? -24.265 -3.877 17.831 1.00 8.21 201 GLY A O 1
ATOM 1446 N N . ALA A 1 202 ? -22.943 -2.054 17.674 1.00 8.28 202 ALA A N 1
ATOM 1447 C CA . ALA A 1 202 ? -21.936 -2.543 18.566 1.00 8.94 202 ALA A CA 1
ATOM 1448 C C . ALA A 1 202 ? -21.361 -1.439 19.427 1.00 8.41 202 ALA A C 1
ATOM 1449 O O . ALA A 1 202 ? -21.353 -0.270 19.054 1.00 9.31 202 ALA A O 1
ATOM 1451 N N . ALA A 1 203 ? -20.819 -1.832 20.569 1.00 8.70 203 ALA A N 1
ATOM 1452 C CA . ALA A 1 203 ? -20.130 -0.928 21.473 1.00 8.63 203 ALA A CA 1
ATOM 1453 C C . ALA A 1 203 ? -19.049 -1.736 22.191 1.00 8.80 203 ALA A C 1
ATOM 1454 O O . ALA A 1 203 ? -19.134 -2.972 22.317 1.00 9.26 203 ALA A O 1
ATOM 1456 N N . PHE A 1 204 ? -18.035 -1.033 22.653 1.00 9.52 204 PHE A N 1
ATOM 1457 C CA . PHE A 1 204 ? -16.863 -1.647 23.242 1.00 10.66 204 PHE A CA 1
ATOM 1458 C C . PHE A 1 204 ? -16.346 -0.798 24.390 1.00 11.08 204 PHE A C 1
ATOM 1459 O O . PHE A 1 204 ? -16.222 0.411 24.241 1.00 11.68 204 PHE A O 1
ATOM 1467 N N . ARG A 1 205 ? -15.970 -1.447 25.492 1.00 10.41 205 ARG A N 1
ATOM 1468 C CA . ARG A 1 205 ? -15.257 -0.786 26.575 1.00 11.00 205 ARG A CA 1
ATOM 1469 C C . ARG A 1 205 ? -14.111 -1.642 27.034 1.00 11.32 205 ARG A C 1
ATOM 1470 O O . ARG A 1 205 ? -14.183 -2.854 27.106 1.00 11.95 205 ARG A O 1
ATOM 1478 N N . ARG A 1 206 ? -13.049 -0.940 27.396 1.00 12.74 206 ARG A N 1
ATOM 1479 C CA A ARG A 1 206 ? -11.916 -1.531 28.060 0.70 14.75 206 ARG A CA 1
ATOM 1480 C CA B ARG A 1 206 ? -11.892 -1.512 28.003 0.30 13.04 206 ARG A CA 1
ATOM 1481 C C . ARG A 1 206 ? -11.682 -0.867 29.387 1.00 15.30 206 ARG A C 1
ATOM 1482 O O . ARG A 1 206 ? -11.672 0.357 29.481 1.00 17.62 206 ARG A O 1
ATOM 1497 N N . LEU A 1 207 ? -11.540 -1.665 30.434 1.00 15.11 207 LEU A N 1
ATOM 1498 C CA . LEU A 1 207 ? -11.301 -1.210 31.797 1.00 18.29 207 LEU A CA 1
ATOM 1499 C C . LEU A 1 207 ? -10.091 -1.963 32.279 1.00 21.70 207 LEU A C 1
ATOM 1500 O O . LEU A 1 207 ? -10.153 -3.120 32.608 1.00 22.14 207 LEU A O 1
ATOM 1505 N N . GLY A 1 208 ? -8.971 -1.273 32.365 1.00 26.94 208 GLY A N 1
ATOM 1506 C CA . GLY A 1 208 ? -7.762 -1.945 32.757 1.00 29.38 208 GLY A CA 1
ATOM 1507 C C . GLY A 1 208 ? -7.571 -2.967 31.666 1.00 28.30 208 GLY A C 1
ATOM 1508 O O . GLY A 1 208 ? -7.413 -2.602 30.501 1.00 33.62 208 GLY A O 1
ATOM 1509 N N . ASP A 1 209 ? -7.463 -4.237 32.060 1.00 30.67 209 ASP A N 1
ATOM 1510 C CA . ASP A 1 209 ? -7.273 -5.322 31.089 1.00 27.76 209 ASP A CA 1
ATOM 1511 C C . ASP A 1 209 ? -8.569 -5.924 30.546 1.00 22.72 209 ASP A C 1
ATOM 1512 O O . ASP A 1 209 ? -8.592 -6.731 29.587 1.00 26.98 209 ASP A O 1
ATOM 1517 N N . VAL A 1 210 ? -9.644 -5.615 31.234 1.00 19.34 210 VAL A N 1
ATOM 1518 C CA . VAL A 1 210 ? -10.964 -6.158 30.923 1.00 14.44 210 VAL A CA 1
ATOM 1519 C C . VAL A 1 210 ? -11.495 -5.564 29.640 1.00 12.67 210 VAL A C 1
ATOM 1520 O O . VAL A 1 210 ? -11.490 -4.333 29.480 1.00 14.13 210 VAL A O 1
ATOM 1524 N N . ARG A 1 211 ? -12.021 -6.426 28.792 1.00 11.33 211 ARG A N 1
ATOM 1525 C CA A ARG A 1 211 ? -12.641 -5.994 27.539 0.50 10.95 211 ARG A CA 1
ATOM 1526 C CA B ARG A 1 211 ? -12.623 -6.008 27.525 0.50 11.03 211 ARG A CA 1
ATOM 1527 C C . ARG A 1 211 ? -14.044 -6.51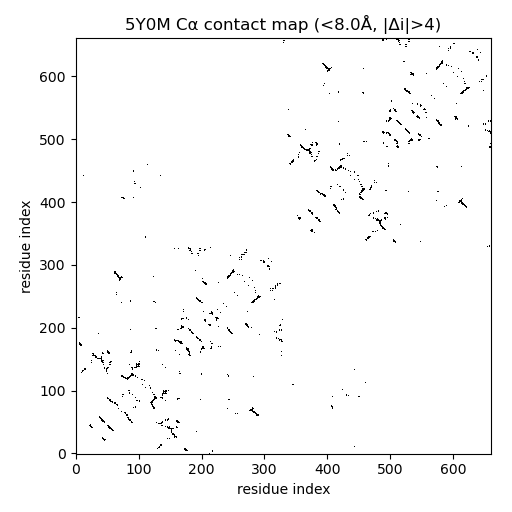7 27.464 1.00 9.63 211 ARG A C 1
ATOM 1528 O O . ARG A 1 211 ? -14.297 -7.684 27.829 1.00 9.80 211 ARG A O 1
ATOM 1543 N N . ILE A 1 212 ? -14.953 -5.659 27.006 1.00 9.78 212 ILE A N 1
ATOM 1544 C CA . ILE A 1 212 ? -16.351 -6.020 26.798 1.00 9.59 212 ILE A CA 1
ATOM 1545 C C . ILE A 1 212 ? -16.784 -5.477 25.434 1.00 8.70 212 ILE A C 1
ATOM 1546 O O . ILE A 1 212 ? -16.755 -4.262 25.219 1.00 9.90 212 ILE A O 1
ATOM 1551 N N . LEU A 1 213 ? -17.231 -6.386 24.568 1.00 8.73 213 LEU A N 1
ATOM 1552 C CA . LEU A 1 213 ? -17.811 -6.069 23.288 1.00 8.62 213 LEU A CA 1
ATOM 1553 C C . LEU A 1 213 ? -19.281 -6.494 23.293 1.00 7.84 213 LEU A C 1
ATOM 1554 O O . LEU A 1 213 ? -19.581 -7.641 23.628 1.00 9.10 213 LEU A O 1
ATOM 1559 N N . ALA A 1 214 ? -20.170 -5.584 22.928 1.00 8.00 214 ALA A N 1
ATOM 1560 C CA . ALA A 1 214 ? -21.594 -5.891 22.749 1.00 7.62 214 ALA A CA 1
ATOM 1561 C C . ALA A 1 214 ? -21.941 -5.750 21.271 1.00 7.32 214 ALA A C 1
ATOM 1562 O O . ALA A 1 214 ? -21.586 -4.762 20.646 1.00 8.39 214 ALA A O 1
ATOM 1564 N N . VAL A 1 215 ? -22.674 -6.739 20.760 1.00 7.17 215 VAL A N 1
ATOM 1565 C CA . VAL A 1 215 ? -23.205 -6.763 19.416 1.00 7.73 215 VAL A CA 1
ATOM 1566 C C . VAL A 1 215 ? -24.696 -7.017 19.492 1.00 7.33 215 VAL A C 1
ATOM 1567 O O . VAL A 1 215 ? -25.118 -7.932 20.231 1.00 7.64 215 VAL A O 1
ATOM 1571 N N . VAL A 1 216 ? -25.515 -6.284 18.751 1.00 7.07 216 VAL A N 1
ATOM 1572 C CA . VAL A 1 216 ? -26.940 -6.475 18.819 1.00 6.91 216 VAL A CA 1
ATOM 1573 C C . VAL A 1 216 ? -27.588 -6.212 17.479 1.00 6.99 216 VAL A C 1
ATOM 1574 O O . VAL A 1 216 ? -27.200 -5.320 16.725 1.00 7.52 216 VAL A O 1
ATOM 1578 N N . VAL A 1 217 ? -28.624 -7.003 17.221 1.00 6.97 217 VAL A N 1
ATOM 1579 C CA . VAL A 1 217 ? -29.484 -6.877 16.055 1.00 7.11 217 VAL A CA 1
ATOM 1580 C C . VAL A 1 217 ? -30.914 -6.786 16.570 1.00 6.95 217 VAL A C 1
ATOM 1581 O O . VAL A 1 217 ? -31.587 -7.795 16.768 1.00 7.19 217 VAL A O 1
ATOM 1585 N N . PRO A 1 218 ? -31.391 -5.552 16.845 1.00 7.29 218 PRO A N 1
ATOM 1586 C CA . PRO A 1 218 ? -32.739 -5.382 17.400 1.00 7.52 218 PRO A CA 1
ATOM 1587 C C . PRO A 1 218 ? -33.772 -5.353 16.307 1.00 7.37 218 PRO A C 1
ATOM 1588 O O . PRO A 1 218 ? -33.825 -4.400 15.516 1.00 8.66 218 PRO A O 1
ATOM 1592 N N . ASN A 1 219 ? -34.627 -6.369 16.287 1.00 7.38 219 ASN A N 1
ATOM 1593 C CA . ASN A 1 219 ? -35.810 -6.452 15.459 1.00 7.74 219 ASN A CA 1
ATOM 1594 C C . ASN A 1 219 ? -37.050 -6.555 16.345 1.00 7.38 219 ASN A C 1
ATOM 1595 O O . ASN A 1 219 ? -37.922 -7.388 16.122 1.00 7.78 219 ASN A O 1
ATOM 1600 N N . PRO A 1 220 ? -37.162 -5.703 17.376 1.00 7.28 220 PRO A N 1
ATOM 1601 C CA . PRO A 1 220 ? -38.140 -5.933 18.429 1.00 7.47 220 PRO A CA 1
ATOM 1602 C C . PRO A 1 220 ? -39.591 -5.681 18.016 1.00 7.52 220 PRO A C 1
ATOM 1603 O O . PRO A 1 220 ? -39.890 -4.773 17.217 1.00 8.10 220 PRO A O 1
ATOM 1607 N N . VAL A 1 221 ? -40.504 -6.379 18.678 1.00 7.46 221 VAL A N 1
ATOM 1608 C CA . VAL A 1 221 ? -41.858 -5.938 18.733 1.00 8.42 221 VAL A CA 1
ATOM 1609 C C . VAL A 1 221 ? -41.964 -4.571 19.442 1.00 7.66 221 VAL A C 1
ATOM 1610 O O . VAL A 1 221 ? -42.780 -3.727 19.054 1.00 8.67 221 VAL A O 1
ATOM 1614 N N . GLY A 1 222 ? -41.163 -4.384 20.471 1.00 7.23 222 GLY A N 1
ATOM 1615 C CA . GLY A 1 222 ? -41.082 -3.140 21.193 1.00 6.99 222 GLY A CA 1
ATOM 1616 C C . GLY A 1 222 ? -40.269 -2.075 20.443 1.00 7.18 222 GLY A C 1
ATOM 1617 O O . GLY A 1 222 ? -39.954 -2.198 19.274 1.00 8.11 222 GLY A O 1
ATOM 1618 N N . VAL A 1 223 ? -39.997 -1.004 21.181 1.00 7.32 223 VAL A N 1
ATOM 1619 C CA . VAL A 1 223 ? -39.297 0.168 20.670 1.00 7.50 223 VAL A CA 1
ATOM 1620 C C . VAL A 1 223 ? -37.978 0.343 21.396 1.00 7.04 223 VAL A C 1
ATOM 1621 O O . VAL A 1 223 ? -37.776 -0.156 22.511 1.00 7.48 223 VAL A O 1
ATOM 1625 N N . ILE A 1 224 ? -37.059 1.101 20.797 1.00 7.18 224 ILE A N 1
ATOM 1626 C CA . ILE A 1 224 ? -35.793 1.449 21.391 1.00 7.36 224 ILE A CA 1
ATOM 1627 C C . ILE A 1 224 ? -35.977 2.719 22.209 1.00 6.91 224 ILE A C 1
ATOM 1628 O O . ILE A 1 224 ? -36.535 3.710 21.722 1.00 8.08 224 ILE A O 1
ATOM 1633 N N . VAL A 1 225 ? -35.474 2.698 23.436 1.00 7.37 225 VAL A N 1
ATOM 1634 C CA . VAL A 1 225 ? -35.640 3.734 24.452 1.00 7.98 225 VAL A CA 1
ATOM 1635 C C . VAL A 1 225 ? -34.255 4.132 24.952 1.00 7.53 225 VAL A C 1
ATOM 1636 O O . VAL A 1 225 ? -33.431 3.272 25.226 1.00 8.16 225 VAL A O 1
ATOM 1640 N N . ASP A 1 226 ? -34.010 5.443 25.091 1.00 8.55 226 ASP A N 1
ATOM 1641 C CA . ASP A 1 226 ? -32.749 5.918 25.604 1.00 9.56 226 ASP A CA 1
ATOM 1642 C C . ASP A 1 226 ? -32.773 6.047 27.139 1.00 8.82 226 ASP A C 1
ATOM 1643 O O . ASP A 1 226 ? -33.749 5.727 27.806 1.00 9.40 226 ASP A O 1
ATOM 1648 N N . ARG A 1 227 ? -31.634 6.488 27.702 1.00 10.11 227 ARG A N 1
ATOM 1649 C CA . ARG A 1 227 ? -31.493 6.492 29.138 1.00 10.70 227 ARG A CA 1
ATOM 1650 C C . ARG A 1 227 ? -32.410 7.497 29.850 1.00 11.77 227 ARG A C 1
ATOM 1651 O O . ARG A 1 227 ? -32.621 7.393 31.065 1.00 13.04 227 ARG A O 1
ATOM 1659 N N . ALA A 1 228 ? -32.916 8.487 29.114 1.00 11.80 228 ALA A N 1
ATOM 1660 C CA . ALA A 1 228 ? -33.878 9.462 29.662 1.00 12.48 228 ALA A CA 1
ATOM 1661 C C . ALA A 1 228 ? -35.303 8.943 29.578 1.00 12.74 228 ALA A C 1
ATOM 1662 O O . ALA A 1 228 ? -36.216 9.636 30.028 1.00 15.00 228 ALA A O 1
ATOM 1664 N N . GLY A 1 229 ? -35.528 7.782 28.954 1.00 11.60 229 GLY A N 1
ATOM 1665 C CA . GLY A 1 229 ? -36.862 7.297 28.754 1.00 11.61 229 GLY A CA 1
ATOM 1666 C C . GLY A 1 229 ? -37.517 7.718 27.449 1.00 11.31 229 GLY A C 1
ATOM 1667 O O . GLY A 1 229 ? -38.715 7.516 27.272 1.00 13.03 229 GLY A O 1
ATOM 1668 N N . THR A 1 230 ? -36.755 8.367 26.577 1.00 10.80 230 THR A N 1
ATOM 1669 C CA . THR A 1 230 ? -37.281 8.804 25.286 1.00 10.90 230 THR A CA 1
ATOM 1670 C C . THR A 1 230 ? -37.327 7.637 24.316 1.00 9.39 230 THR A C 1
ATOM 1671 O O . THR A 1 230 ? -36.345 6.928 24.159 1.00 9.60 230 THR A O 1
ATOM 1675 N N . VAL A 1 231 ? -38.466 7.487 23.628 1.00 9.99 231 VAL A N 1
ATOM 1676 C CA . VAL A 1 231 ? -38.579 6.514 22.523 1.00 9.60 231 VAL A CA 1
ATOM 1677 C C . VAL A 1 231 ? -37.858 7.097 21.318 1.00 9.50 231 VAL A C 1
ATOM 1678 O O . VAL A 1 231 ? -38.230 8.141 20.834 1.00 12.12 231 VAL A O 1
ATOM 1682 N N . VAL A 1 232 ? -36.799 6.418 20.888 1.00 9.24 232 VAL A N 1
ATOM 1683 C CA . VAL A 1 232 ? -35.946 6.906 19.839 1.00 10.19 232 VAL A CA 1
ATOM 1684 C C . VAL A 1 232 ? -36.078 6.154 18.522 1.00 10.10 232 VAL A C 1
ATOM 1685 O O . VAL A 1 232 ? -35.645 6.667 17.483 1.00 11.51 232 VAL A O 1
ATOM 1689 N N . ARG A 1 233 ? -36.630 4.949 18.495 1.00 8.93 233 ARG A N 1
ATOM 1690 C CA . ARG A 1 233 ? -36.822 4.239 17.246 1.00 8.84 233 ARG A CA 1
ATOM 1691 C C . ARG A 1 233 ? -37.946 3.239 17.398 1.00 8.53 233 ARG A C 1
ATOM 1692 O O . ARG A 1 233 ? -37.930 2.427 18.334 1.00 9.00 233 ARG A O 1
ATOM 1700 N N . GLY A 1 234 ? -38.903 3.270 16.490 1.00 8.64 234 GLY A N 1
ATOM 1701 C CA . GLY A 1 234 ? -40.054 2.410 16.483 1.00 8.95 234 GLY A CA 1
ATOM 1702 C C . GLY A 1 234 ? -41.345 3.098 16.906 1.00 9.05 234 GLY A C 1
ATOM 1703 O O . GLY A 1 234 ? -41.334 4.015 17.712 1.00 9.44 234 GLY A O 1
ATOM 1704 N N . ASN A 1 235 ? -42.458 2.566 16.411 1.00 9.21 235 ASN A N 1
ATOM 1705 C CA . ASN A 1 235 ? -43.792 3.061 16.742 1.00 9.48 235 ASN A CA 1
ATOM 1706 C C . ASN A 1 235 ? -43.921 4.582 16.466 1.00 9.85 235 ASN A C 1
ATOM 1707 O O . ASN A 1 235 ? -44.435 5.336 17.290 1.00 10.76 235 ASN A O 1
ATOM 1712 N N . TYR A 1 236 ? -43.503 4.958 15.268 1.00 10.53 236 TYR A N 1
ATOM 1713 C CA . TYR A 1 236 ? -43.609 6.324 14.770 1.00 10.86 236 TYR A CA 1
ATOM 1714 C C . TYR A 1 236 ? -44.934 6.517 14.008 1.00 11.98 236 TYR A C 1
ATOM 1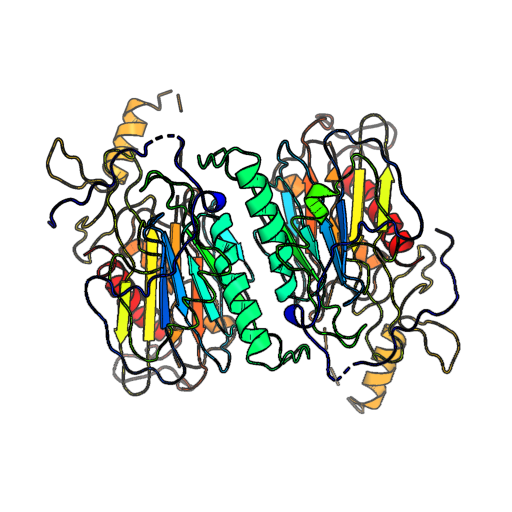715 O O . TYR A 1 236 ? -45.194 5.772 13.067 1.00 12.35 236 TYR A O 1
ATOM 1724 N N . ASP A 1 237 ? -45.747 7.488 14.424 1.00 13.04 237 ASP A N 1
ATOM 1725 C CA . ASP A 1 237 ? -47.048 7.754 13.772 1.00 14.01 237 ASP A CA 1
ATOM 1726 C C . ASP A 1 237 ? -46.834 8.882 12.778 1.00 15.58 237 ASP A C 1
ATOM 1727 O O . ASP A 1 237 ? -46.693 10.026 13.182 1.00 16.35 237 ASP A O 1
ATOM 1732 N N . ALA A 1 238 ? -46.910 8.591 11.505 1.00 17.76 238 ALA A N 1
ATOM 1733 C CA . ALA A 1 238 ? -46.829 9.667 10.541 1.00 19.44 238 ALA A CA 1
ATOM 1734 C C . ALA A 1 238 ? -47.944 10.706 10.661 1.00 18.92 238 ALA A C 1
ATOM 1735 O O . ALA A 1 238 ? -47.816 11.815 10.159 1.00 23.75 238 ALA A O 1
ATOM 1737 N N . GLN A 1 239 ? -49.077 10.392 11.278 1.00 18.59 239 GLN A N 1
ATOM 1738 C CA . GLN A 1 239 ? -50.124 11.356 11.436 1.00 20.25 239 GLN A CA 1
ATOM 1739 C C . GLN A 1 239 ? -49.800 12.404 12.517 1.00 19.17 239 GLN A C 1
ATOM 1740 O O . GLN A 1 239 ? -50.455 13.436 12.576 1.00 25.27 239 GLN A O 1
ATOM 1746 N N . THR A 1 240 ? -48.830 12.133 13.382 1.00 17.67 240 THR A N 1
ATOM 1747 C CA . THR A 1 240 ? -48.542 12.994 14.483 1.00 17.90 240 THR A CA 1
ATOM 1748 C C . THR A 1 240 ? -47.115 13.497 14.406 1.00 17.53 240 THR A C 1
ATOM 1749 O O . THR A 1 240 ? -46.776 14.474 15.019 1.00 20.79 240 THR A O 1
ATOM 1753 N N . GLY A 1 241 ? -46.250 12.756 13.730 1.00 16.50 241 GLY A N 1
ATOM 1754 C CA . GLY A 1 241 ? -44.815 13.058 13.723 1.00 16.48 241 GLY A CA 1
ATOM 1755 C C . GLY A 1 241 ? -44.061 12.665 14.985 1.00 16.11 241 GLY A C 1
ATOM 1756 O O . GLY A 1 241 ? -42.913 13.043 15.145 1.00 17.33 241 GLY A O 1
ATOM 1757 N N . VAL A 1 242 ? -44.629 11.781 15.806 1.00 14.52 242 VAL A N 1
ATOM 1758 C CA . VAL A 1 242 ? -44.136 11.439 17.117 1.00 13.96 242 VAL A CA 1
ATOM 1759 C C . VAL A 1 242 ? -44.123 9.942 17.292 1.00 13.22 242 VAL A C 1
ATOM 1760 O O . VAL A 1 242 ? -45.038 9.274 16.846 1.00 15.28 242 VAL A O 1
ATOM 1764 N N . ARG A 1 243 ? -43.125 9.442 18.012 1.00 12.34 243 ARG A N 1
ATOM 1765 C CA . ARG A 1 243 ? -43.073 8.047 18.432 1.00 12.59 243 ARG A CA 1
ATOM 1766 C C . ARG A 1 243 ? -43.732 7.899 19.792 1.00 12.69 243 ARG A C 1
ATOM 1767 O O . ARG A 1 243 ? -43.689 8.820 20.621 1.00 15.92 243 ARG A O 1
ATOM 1775 N N . ARG A 1 244 ? -44.351 6.749 20.023 1.00 11.83 244 ARG A N 1
ATOM 1776 C CA A ARG A 1 244 ? -45.163 6.454 21.259 0.60 10.91 244 ARG A CA 1
ATOM 1777 C CA B ARG A 1 244 ? -44.896 6.566 21.273 0.40 9.77 244 ARG A CA 1
ATOM 1778 C C . ARG A 1 244 ? -44.540 5.233 21.896 1.00 9.35 244 ARG A C 1
ATOM 1779 O O . ARG A 1 244 ? -44.322 4.222 21.208 1.00 10.06 244 ARG A O 1
ATOM 1794 N N . HIS A 1 245 ? -44.459 5.209 23.207 1.00 8.92 245 HIS A N 1
ATOM 1795 C CA . HIS A 1 245 ? -44.222 3.940 23.883 1.00 8.15 245 HIS A CA 1
ATOM 1796 C C . HIS A 1 245 ? -45.395 3.037 23.618 1.00 8.00 245 HIS A C 1
ATOM 1797 O O . HIS A 1 245 ? -46.561 3.439 23.771 1.00 8.72 245 HIS A O 1
ATOM 1804 N N . PRO A 1 246 ? -45.150 1.764 23.245 1.00 8.34 246 PRO A N 1
ATOM 1805 C CA . PRO A 1 246 ? -46.279 0.860 22.954 1.00 9.06 246 PRO A CA 1
ATOM 1806 C C . PRO A 1 246 ? -47.317 0.741 24.053 1.00 8.06 246 PRO A C 1
ATOM 1807 O O . PRO A 1 246 ? -48.482 0.475 23.741 1.00 8.60 246 PRO A O 1
ATOM 1811 N N . VAL A 1 247 ? -46.936 0.884 25.343 1.00 8.01 247 VAL A N 1
ATOM 1812 C CA . VAL A 1 247 ? -47.918 0.678 26.368 1.00 8.33 247 VAL A CA 1
ATOM 1813 C C . VAL A 1 247 ? -49.104 1.654 26.248 1.00 8.17 247 VAL A C 1
ATOM 1814 O O . VAL A 1 247 ? -50.216 1.318 26.630 1.00 8.87 247 VAL A O 1
ATOM 1818 N N . PHE A 1 248 ? -48.884 2.860 25.705 1.00 8.47 248 PHE A N 1
ATOM 1819 C CA . PHE A 1 248 ? -49.980 3.784 25.541 1.00 9.03 248 PHE A CA 1
ATOM 1820 C C . PHE A 1 248 ? -51.004 3.251 24.533 1.00 9.81 248 PHE A C 1
ATOM 1821 O O . PHE A 1 248 ? -52.202 3.404 24.676 1.00 11.69 248 PHE A O 1
ATOM 1829 N N . ASP A 1 249 ? -50.498 2.616 23.482 1.00 9.68 249 ASP A N 1
ATOM 1830 C CA . ASP A 1 249 ? -51.373 1.979 22.505 1.00 9.77 249 ASP A CA 1
ATOM 1831 C C . ASP A 1 249 ? -52.081 0.771 23.100 1.00 9.79 249 ASP A C 1
ATOM 1832 O O . ASP A 1 249 ? -53.274 0.603 22.927 1.00 11.09 249 ASP A O 1
ATOM 1837 N N . TYR A 1 250 ? -51.329 -0.092 23.793 1.00 9.41 250 TYR A N 1
ATOM 1838 C CA . TYR A 1 250 ? -51.884 -1.286 24.369 1.00 9.35 250 TYR A CA 1
ATOM 1839 C C . TYR A 1 250 ? -53.002 -0.954 25.375 1.00 9.47 250 TYR A C 1
ATOM 1840 O O . TYR A 1 250 ? -54.054 -1.581 25.396 1.00 11.24 250 TYR A O 1
ATOM 1849 N N . GLN A 1 251 ? -52.758 0.013 26.269 1.00 10.21 251 GLN A N 1
ATOM 1850 C CA . GLN A 1 251 ? -53.750 0.308 27.295 1.00 11.22 251 GLN A CA 1
ATOM 1851 C C . GLN A 1 251 ? -55.034 0.838 26.702 1.00 12.30 251 GLN A C 1
ATOM 1852 O O . GLN A 1 251 ? -56.130 0.496 27.140 1.00 13.73 251 GLN A O 1
ATOM 1858 N N . GLU A 1 252 ? -54.935 1.705 25.699 1.00 12.08 252 GLU A N 1
ATOM 1859 C CA . GLU A 1 252 ? -56.138 2.212 25.043 1.00 13.11 252 GLU A CA 1
ATOM 1860 C C . GLU A 1 252 ? -56.843 1.159 24.221 1.00 13.38 252 GLU A C 1
ATOM 1861 O O . GLU A 1 252 ? -58.066 1.126 24.134 1.00 15.98 252 GLU A O 1
ATOM 1867 N N . ALA A 1 253 ? -56.065 0.234 23.625 1.00 13.02 253 ALA A N 1
ATOM 1868 C CA . ALA A 1 253 ? -56.631 -0.898 22.917 1.00 13.49 253 ALA A CA 1
ATOM 1869 C C . ALA A 1 253 ? -57.488 -1.751 23.842 1.00 13.70 253 ALA A C 1
ATOM 1870 O O . ALA A 1 253 ? -58.590 -2.167 23.472 1.00 15.40 253 ALA A O 1
ATOM 1872 N N . PHE A 1 254 ? -56.985 -2.070 25.027 1.00 13.12 254 PHE A N 1
ATOM 1873 C CA . PHE A 1 254 ? -57.775 -2.816 26.039 1.00 14.57 254 PHE A CA 1
ATOM 1874 C C . PHE A 1 254 ? -59.031 -2.076 26.453 1.00 15.85 254 PHE A C 1
ATOM 1875 O O . PHE A 1 254 ? -60.122 -2.668 26.528 1.00 19.88 254 PHE A O 1
ATOM 1883 N N . ALA A 1 255 ? -58.870 -0.805 26.772 1.00 17.38 255 ALA A N 1
ATOM 1884 C CA . ALA A 1 255 ? -60.023 -0.004 27.210 1.00 20.01 255 ALA A CA 1
ATOM 1885 C C . ALA A 1 255 ? -61.102 0.010 26.134 1.00 20.40 255 ALA A C 1
ATOM 1886 O O . ALA A 1 255 ? -62.293 0.059 26.441 1.00 24.70 255 ALA A O 1
ATOM 1888 N N . GLU A 1 256 ? -60.703 -0.061 24.861 1.00 20.47 256 GLU A N 1
ATOM 1889 C CA . GLU A 1 256 ? -61.619 -0.092 23.707 1.00 20.03 256 GLU A CA 1
ATOM 1890 C C . GLU A 1 256 ? -62.273 -1.434 23.424 1.00 21.19 256 GLU A C 1
ATOM 1891 O O . GLU A 1 256 ? -63.432 -1.480 23.027 1.00 23.96 256 GLU A O 1
ATOM 1897 N N . GLN A 1 257 ? -61.467 -2.498 23.511 1.00 22.66 257 GLN A N 1
ATOM 1898 C CA . GLN A 1 257 ? -61.832 -3.808 22.946 1.00 22.39 257 GLN A CA 1
ATOM 1899 C C . GLN A 1 257 ? -62.152 -4.894 23.979 1.00 21.81 257 GLN A C 1
ATOM 1900 O O . GLN A 1 257 ? -62.696 -5.944 23.599 1.00 24.30 257 GLN A O 1
ATOM 1906 N N . VAL A 1 258 ? -61.895 -4.633 25.262 1.00 21.97 258 VAL A N 1
ATOM 1907 C CA . VAL A 1 258 ? -62.087 -5.612 26.338 1.00 24.45 258 VAL A CA 1
ATOM 1908 C C . VAL A 1 258 ? -62.877 -5.041 27.551 1.00 28.39 258 VAL A C 1
ATOM 1909 O O . VAL A 1 258 ? -62.358 -4.915 28.662 1.00 28.44 258 VAL A O 1
ATOM 1913 N N . PRO A 1 259 ? -64.208 -4.908 27.399 1.00 32.19 259 PRO A N 1
ATOM 1914 C CA . PRO A 1 259 ? -64.963 -5.444 26.282 1.00 33.91 259 PRO A CA 1
ATOM 1915 C C . PRO A 1 259 ? -65.204 -4.337 25.251 1.00 35.40 259 PRO A C 1
ATOM 1916 O O . PRO A 1 259 ? -65.057 -3.172 25.605 1.00 34.90 259 PRO A O 1
ATOM 1920 N N . THR A 1 267 ? -38.090 -9.661 17.907 1.00 8.23 267 THR A N 1
ATOM 1921 C CA . THR A 1 267 ? -36.854 -10.414 18.263 1.00 7.24 267 THR A CA 1
ATOM 1922 C C . THR A 1 267 ? -35.659 -9.523 18.311 1.00 6.84 267 THR A C 1
ATOM 1923 O O . THR A 1 267 ? -35.487 -8.734 17.368 1.00 7.93 267 THR A O 1
ATOM 1927 N N . THR A 1 268 ? -34.799 -9.722 19.283 1.00 6.57 268 THR A N 1
ATOM 1928 C CA . THR A 1 268 ? -33.475 -9.146 19.313 1.00 6.67 268 THR A CA 1
ATOM 1929 C C . THR A 1 268 ? -32.485 -10.253 19.538 1.00 6.23 268 THR A C 1
ATOM 1930 O O . THR A 1 268 ? -32.641 -11.042 20.478 1.00 6.73 268 THR A O 1
ATOM 1934 N N . ILE A 1 269 ? -31.471 -10.332 18.676 1.00 6.26 269 ILE A N 1
ATOM 1935 C CA . ILE A 1 269 ? -30.405 -11.330 18.827 1.00 6.31 269 ILE A CA 1
ATOM 1936 C C . ILE A 1 269 ? -29.127 -10.579 19.135 1.00 6.18 269 ILE A C 1
ATOM 1937 O O . ILE A 1 269 ? -28.854 -9.530 18.521 1.00 6.81 269 ILE A O 1
ATOM 1942 N N . SER A 1 270 ? -28.358 -11.065 20.083 1.00 6.40 270 SER A N 1
ATOM 1943 C CA . SER A 1 270 ? -27.287 -10.273 20.658 1.00 6.93 270 SER A CA 1
ATOM 1944 C C . SER A 1 270 ? -26.172 -11.157 21.186 1.00 6.50 270 SER A C 1
ATOM 1945 O O . SER A 1 270 ? -26.351 -12.353 21.444 1.00 6.93 270 SER A O 1
ATOM 1948 N N . ALA A 1 271 ? -25.015 -10.541 21.372 1.00 7.28 271 ALA A N 1
ATOM 1949 C CA . ALA A 1 271 ? -23.877 -11.185 21.997 1.00 7.38 271 ALA A CA 1
ATOM 1950 C C . ALA A 1 271 ? -23.131 -10.213 22.866 1.00 6.70 271 ALA A C 1
ATOM 1951 O O . ALA A 1 271 ? -22.946 -9.062 22.498 1.00 7.92 271 ALA A O 1
ATOM 1953 N N A ILE A 1 272 ? -22.677 -10.695 24.026 0.50 7.00 272 ILE A N 1
ATOM 1954 N N B ILE A 1 272 ? -22.614 -10.727 23.959 0.50 7.27 272 ILE A N 1
ATOM 1955 C CA A ILE A 1 272 ? -21.568 -10.093 24.762 0.50 8.13 272 ILE A CA 1
ATOM 1956 C CA B ILE A 1 272 ? -21.789 -9.980 24.843 0.50 8.46 272 ILE A CA 1
ATOM 1957 C C A ILE A 1 272 ? -20.390 -10.970 24.588 0.50 10.16 272 ILE A C 1
ATOM 1958 C C B ILE A 1 272 ? -20.483 -10.786 25.012 0.50 10.33 272 ILE A C 1
ATOM 1959 O O A ILE A 1 272 ? -20.404 -12.202 24.688 0.50 8.89 272 ILE A O 1
ATOM 1960 O O B ILE A 1 272 ? -20.672 -11.937 25.570 0.50 10.28 272 ILE A O 1
ATOM 1969 N N . VAL A 1 273 ? -19.301 -10.311 24.404 1.00 11.99 273 VAL A N 1
ATOM 1970 C CA . VAL A 1 273 ? -18.027 -11.011 24.381 1.00 12.58 273 VAL A CA 1
ATOM 1971 C C . VAL A 1 273 ? -17.119 -10.299 25.380 1.00 11.15 273 VAL A C 1
ATOM 1972 O O . VAL A 1 273 ? -16.935 -9.086 25.310 1.00 11.80 273 VAL A O 1
ATOM 1976 N N . THR A 1 274 ? -16.561 -11.071 26.293 1.00 9.93 274 THR A N 1
ATOM 1977 C CA . THR A 1 274 ? -15.628 -10.538 27.247 1.00 9.75 274 THR A CA 1
ATOM 1978 C C . THR A 1 274 ? -14.436 -11.459 27.407 1.00 9.84 274 THR A C 1
ATOM 1979 O O . THR A 1 274 ? -14.452 -12.608 26.909 1.00 11.26 274 THR A O 1
ATOM 1983 N N . ASN A 1 275 ? -13.381 -10.965 28.059 1.00 10.59 275 ASN A N 1
ATOM 1984 C CA . ASN A 1 275 ? -12.177 -11.759 28.291 1.00 10.75 275 ASN A CA 1
ATOM 1985 C C . ASN A 1 275 ? -12.029 -12.181 29.742 1.00 10.92 275 ASN A C 1
ATOM 1986 O O . ASN A 1 275 ? -11.040 -12.808 30.102 1.00 11.82 275 ASN A O 1
ATOM 1991 N N . VAL A 1 276 ? -13.021 -11.925 30.584 1.00 11.80 276 VAL A N 1
ATOM 1992 C CA . VAL A 1 276 ? -12.965 -12.277 31.997 1.00 11.05 276 VAL A CA 1
ATOM 1993 C C . VAL A 1 276 ? -13.404 -13.716 32.213 1.00 11.29 276 VAL A C 1
ATOM 1994 O O . VAL A 1 276 ? -14.480 -14.125 31.781 1.00 12.68 276 VAL A O 1
ATOM 1998 N N . ARG A 1 277 ? -12.584 -14.478 32.931 1.00 12.41 277 ARG A N 1
ATOM 1999 C CA . ARG A 1 277 ? -12.898 -15.841 33.287 1.00 13.68 277 ARG A CA 1
ATOM 2000 C C . ARG A 1 277 ? -14.132 -15.880 34.182 1.00 14.32 277 ARG A C 1
ATOM 2001 O O . ARG A 1 277 ? -14.200 -15.196 35.187 1.00 15.04 277 ARG A O 1
ATOM 2009 N N . MET A 1 278 ? -15.102 -16.700 33.801 1.00 13.76 278 MET A N 1
ATOM 2010 C CA . MET A 1 278 ? -16.289 -16.949 34.591 1.00 13.56 278 MET A CA 1
ATOM 2011 C C . MET A 1 278 ? -16.540 -18.433 34.508 1.00 14.50 278 MET A C 1
ATOM 2012 O O . MET A 1 278 ? -16.476 -19.048 33.451 1.00 17.14 278 MET A O 1
ATOM 2017 N N . SER A 1 279 ? -16.934 -18.976 35.636 1.00 15.05 279 SER A N 1
ATOM 2018 C CA . SER A 1 279 ? -17.360 -20.373 35.688 1.00 17.09 279 SER A CA 1
ATOM 2019 C C . SER A 1 279 ? -18.628 -20.587 34.858 1.00 15.39 279 SER A C 1
ATOM 2020 O O . SER A 1 279 ? -19.358 -19.644 34.585 1.00 13.80 279 SER A O 1
ATOM 2023 N N . PRO A 1 280 ? -18.992 -21.829 34.556 1.00 17.11 280 PRO A N 1
ATOM 2024 C CA . PRO A 1 280 ? -20.262 -22.052 33.842 1.00 16.75 280 PRO A CA 1
ATOM 2025 C C . PRO A 1 280 ? -21.455 -21.397 34.537 1.00 14.76 280 PRO A C 1
ATOM 2026 O O . PRO A 1 280 ? -22.292 -20.774 33.928 1.00 14.08 280 PRO A O 1
ATOM 2030 N N . VAL A 1 281 ? -21.534 -21.555 35.842 1.00 14.68 281 VAL A N 1
ATOM 2031 C CA . VAL A 1 281 ? -22.661 -21.003 36.592 1.00 16.17 281 VAL A CA 1
ATOM 2032 C C . VAL A 1 281 ? -22.627 -19.464 36.525 1.00 14.01 281 VAL A C 1
ATOM 2033 O O . VAL A 1 281 ? -23.659 -18.821 36.281 1.00 15.08 281 VAL A O 1
ATOM 2037 N N . GLU A 1 282 ? -21.454 -18.855 36.759 1.00 14.30 282 GLU A N 1
ATOM 2038 C CA . GLU A 1 282 ? -21.337 -17.378 36.699 1.00 13.04 282 GLU A CA 1
ATOM 2039 C C . GLU A 1 282 ? -21.698 -16.885 35.320 1.00 10.33 282 GLU A C 1
ATOM 2040 O O . GLU A 1 282 ? -22.368 -15.860 35.202 1.00 10.21 282 GLU A O 1
ATOM 2046 N N . LEU A 1 283 ? -21.207 -17.559 34.282 1.00 10.28 283 LEU A N 1
ATOM 2047 C CA . LEU A 1 283 ? -21.418 -17.130 32.905 1.00 9.18 283 LEU A CA 1
ATOM 2048 C C . LEU A 1 283 ? -22.892 -17.192 32.559 1.00 8.56 283 LEU A C 1
ATOM 2049 O O . LEU A 1 283 ? -23.431 -16.287 31.895 1.00 9.10 283 LEU A O 1
ATOM 2054 N N . ASN A 1 284 ? -23.572 -18.256 32.963 1.00 9.11 284 ASN A N 1
ATOM 2055 C CA . ASN A 1 284 ? -24.990 -18.386 32.689 1.00 9.04 284 ASN A CA 1
ATOM 2056 C C . ASN A 1 284 ? -25.785 -17.305 33.388 1.00 8.53 284 ASN A C 1
ATOM 2057 O O . ASN A 1 284 ? -26.679 -16.710 32.808 1.00 8.77 284 ASN A O 1
ATOM 2062 N N . GLN A 1 285 ? -25.478 -17.018 34.652 1.00 8.17 285 GLN A N 1
ATOM 2063 C CA A GLN A 1 285 ? -26.237 -15.996 35.352 0.67 8.33 285 GLN A CA 1
ATOM 2064 C CA B GLN A 1 285 ? -26.205 -15.988 35.384 0.33 9.05 285 GLN A CA 1
ATOM 2065 C C . GLN A 1 285 ? -25.911 -14.586 34.788 1.00 8.61 285 GLN A C 1
ATOM 2066 O O . GLN A 1 285 ? -26.802 -13.742 34.700 1.00 9.00 285 GLN A O 1
ATOM 2077 N N . PHE A 1 286 ? -24.666 -14.389 34.362 1.00 8.21 286 PHE A N 1
ATOM 2078 C CA . PHE A 1 286 ? -24.255 -13.153 33.688 1.00 7.89 286 PHE A CA 1
ATOM 2079 C C . PHE A 1 286 ? -25.090 -12.967 32.430 1.00 7.82 286 PHE A C 1
ATOM 2080 O O . PHE A 1 286 ? -25.565 -11.862 32.159 1.00 7.65 286 PHE A O 1
ATOM 2088 N N . ALA A 1 287 ? -25.266 -14.019 31.633 1.00 7.98 287 ALA A N 1
ATOM 2089 C CA . ALA A 1 287 ? -26.086 -13.929 30.437 1.00 8.22 287 ALA A CA 1
ATOM 2090 C C . ALA A 1 287 ? -27.510 -13.496 30.763 1.00 7.61 287 ALA A C 1
ATOM 2091 O O . ALA A 1 287 ? -28.072 -12.630 30.096 1.00 8.30 287 ALA A O 1
ATOM 2093 N N . LYS A 1 288 ? -28.103 -14.115 31.778 1.00 7.64 288 LYS A N 1
ATOM 2094 C CA A LYS A 1 288 ? -29.466 -13.761 32.140 0.50 7.59 288 LYS A CA 1
ATOM 2095 C CA B LYS A 1 288 ? -29.469 -13.776 32.136 0.50 7.74 288 LYS A CA 1
ATOM 2096 C C . LYS A 1 288 ? -29.602 -12.298 32.556 1.00 6.84 288 LYS A C 1
ATOM 2097 O O . LYS A 1 288 ? -30.537 -11.614 32.178 1.00 6.59 288 LYS A O 1
ATOM 2108 N N . GLN A 1 289 ? -28.641 -11.862 33.376 1.00 6.62 289 GLN A N 1
ATOM 2109 C CA . GLN A 1 289 ? -28.618 -10.508 33.895 1.00 6.66 289 GLN A CA 1
ATOM 2110 C C . GLN A 1 289 ? -28.499 -9.496 32.771 1.00 6.35 289 GLN A C 1
ATOM 2111 O O . GLN A 1 289 ? -29.269 -8.532 32.672 1.00 6.59 289 GLN A O 1
ATOM 2117 N N . VAL A 1 290 ? -27.503 -9.682 31.896 1.00 6.40 290 VAL A N 1
ATOM 2118 C CA . VAL A 1 290 ? -27.339 -8.729 30.791 1.00 6.61 290 VAL A CA 1
ATOM 2119 C C . VAL A 1 290 ? -28.558 -8.747 29.893 1.00 6.38 290 VAL A C 1
ATOM 2120 O O . VAL A 1 290 ? -29.012 -7.704 29.404 1.00 6.59 290 VAL A O 1
ATOM 2124 N N . HIS A 1 291 ? -29.110 -9.934 29.625 1.00 6.29 291 HIS A N 1
ATOM 2125 C CA . HIS A 1 291 ? -30.254 -9.996 28.740 1.00 6.13 291 HIS A CA 1
ATOM 2126 C C . HIS A 1 291 ? -31.454 -9.255 29.321 1.00 6.06 291 HIS A C 1
ATOM 2127 O O . HIS A 1 291 ? -32.095 -8.455 28.631 1.00 6.32 291 HIS A O 1
ATOM 2134 N N . SER A 1 292 ? -31.759 -9.492 30.605 1.00 6.23 292 SER A N 1
ATOM 2135 C CA . SER A 1 292 ? -32.844 -8.768 31.235 1.00 6.89 292 SER A CA 1
ATOM 2136 C C . SER A 1 292 ? -32.617 -7.249 31.260 1.00 6.35 292 SER A C 1
ATOM 2137 O O . SER A 1 292 ? -33.560 -6.459 31.137 1.00 6.45 292 SER A O 1
ATOM 2140 N N . SER A 1 293 ? -31.348 -6.838 31.368 1.00 5.96 293 SER A N 1
ATOM 2141 C CA . SER A 1 293 ? -31.033 -5.417 31.393 1.00 6.02 293 SER A CA 1
ATOM 2142 C C . SER A 1 293 ? -31.474 -4.709 30.133 1.00 6.00 293 SER A C 1
ATOM 2143 O O . SER A 1 293 ? -31.640 -3.481 30.123 1.00 6.40 293 SER A O 1
ATOM 2146 N N . MET A 1 294 ? -31.598 -5.463 29.032 1.00 5.92 294 MET A N 1
ATOM 2147 C CA . MET A 1 294 ? -31.986 -4.883 27.737 1.00 6.11 294 MET A CA 1
ATOM 2148 C C . MET A 1 294 ? -33.449 -4.463 27.700 1.00 6.02 294 MET A C 1
ATOM 2149 O O . MET A 1 294 ? -33.834 -3.736 26.785 1.00 6.59 294 MET A O 1
ATOM 2154 N N . HIS A 1 295 ? -34.258 -4.842 28.702 1.00 5.99 295 HIS A N 1
ATOM 2155 C CA . HIS A 1 295 ? -35.614 -4.303 28.816 1.00 5.97 295 HIS A CA 1
ATOM 2156 C C . HIS A 1 295 ? -35.572 -2.823 29.205 1.00 6.00 295 HIS A C 1
ATOM 2157 O O . HIS A 1 295 ? -36.590 -2.132 29.161 1.00 6.50 295 HIS A O 1
ATOM 2164 N N . ARG A 1 296 ? -34.412 -2.291 29.559 1.00 6.31 296 ARG A N 1
ATOM 2165 C CA . ARG A 1 296 ? -34.285 -0.829 29.732 1.00 6.63 296 ARG A CA 1
ATOM 2166 C C . ARG A 1 296 ? -34.355 -0.125 28.388 1.00 6.93 296 ARG A C 1
ATOM 2167 O O . ARG A 1 296 ? -35.032 0.887 28.242 1.00 8.81 296 ARG A O 1
ATOM 2175 N N . GLY A 1 297 ? -33.603 -0.636 27.415 1.00 6.98 297 GLY A N 1
ATOM 2176 C CA . GLY A 1 297 ? -33.501 0.002 26.114 1.00 7.05 297 GLY A CA 1
ATOM 2177 C C . GLY A 1 297 ? -34.428 -0.505 25.043 1.00 6.76 297 GLY A C 1
ATOM 2178 O O . GLY A 1 297 ? -34.484 0.095 23.977 1.00 7.14 297 GLY A O 1
ATOM 2179 N N . ILE A 1 298 ? -35.166 -1.604 25.292 1.00 6.22 298 ILE A N 1
ATOM 2180 C CA . ILE A 1 298 ? -36.086 -2.182 24.348 1.00 6.72 298 ILE A CA 1
ATOM 2181 C C . ILE A 1 298 ? -37.353 -2.487 25.128 1.00 6.13 298 ILE A C 1
ATOM 2182 O O . ILE A 1 298 ? -37.310 -3.243 26.100 1.00 6.49 298 ILE A O 1
ATOM 2187 N N . GLN A 1 299 ? -38.483 -1.890 24.724 1.00 6.49 299 GLN A N 1
ATOM 2188 C CA . GLN A 1 299 ? -39.694 -1.999 25.538 1.00 6.66 299 GLN A CA 1
ATOM 2189 C C . GLN A 1 299 ? -40.936 -2.139 24.681 1.00 6.77 299 GLN A C 1
ATOM 2190 O O . GLN A 1 299 ? -41.163 -1.277 23.819 1.00 6.87 299 GLN A O 1
ATOM 2196 N N . PRO A 1 300 ? -41.795 -3.117 24.947 1.00 6.47 300 PRO A N 1
ATOM 2197 C CA . PRO A 1 300 ? -41.545 -4.299 25.778 1.00 6.28 300 PRO A CA 1
ATOM 2198 C C . PRO A 1 300 ? -40.428 -5.163 25.182 1.00 6.13 300 PRO A C 1
ATOM 2199 O O . PRO A 1 300 ? -39.980 -4.960 24.057 1.00 7.10 300 PRO A O 1
ATOM 2203 N N . PHE A 1 301 ? -40.024 -6.165 25.963 1.00 6.59 301 PHE A N 1
ATOM 2204 C CA . PHE A 1 301 ? -38.913 -7.063 25.626 1.00 6.36 301 PHE A CA 1
ATOM 2205 C C . PHE A 1 301 ? -39.264 -8.427 26.217 1.00 6.30 301 PHE A C 1
ATOM 2206 O O . PHE A 1 301 ? -40.037 -8.525 27.160 1.00 6.71 301 PHE A O 1
ATOM 2214 N N . HIS A 1 302 ? -38.635 -9.477 25.684 1.00 6.37 302 HIS A N 1
ATOM 2215 C CA . HIS A 1 302 ? -38.840 -10.821 26.207 1.00 7.40 302 HIS A CA 1
ATOM 2216 C C . HIS A 1 302 ? -40.313 -11.232 26.116 1.00 7.34 302 HIS A C 1
ATOM 2217 O O . HIS A 1 302 ? -40.843 -11.926 26.974 1.00 7.96 302 HIS A O 1
ATOM 2224 N N . THR A 1 303 ? -40.953 -10.820 25.013 1.00 7.52 303 THR A N 1
ATOM 2225 C CA . THR A 1 303 ? -42.337 -11.100 24.822 1.00 8.00 303 THR A CA 1
ATOM 2226 C C . THR A 1 303 ? -42.557 -12.417 24.075 1.00 8.16 303 THR A C 1
ATOM 2227 O O . THR A 1 303 ? -41.665 -12.941 23.422 1.00 8.64 303 THR A O 1
ATOM 2231 N N A ASP A 1 304 ? -43.784 -12.896 24.093 0.70 9.29 304 ASP A N 1
ATOM 2232 N N B ASP A 1 304 ? -43.786 -12.892 24.094 0.30 9.08 304 ASP A N 1
ATOM 2233 C CA A ASP A 1 304 ? -44.149 -14.106 23.350 0.70 9.08 304 ASP A CA 1
ATOM 2234 C CA B ASP A 1 304 ? -44.126 -14.104 23.363 0.30 9.62 304 ASP A CA 1
ATOM 2235 C C A ASP A 1 304 ? -43.915 -13.949 21.862 0.70 9.67 304 ASP A C 1
ATOM 2236 C C B ASP A 1 304 ? -43.927 -13.944 21.862 0.30 9.80 304 ASP A C 1
ATOM 2237 O O A ASP A 1 304 ? -43.647 -14.938 21.206 0.70 11.12 304 ASP A O 1
ATOM 2238 O O B ASP A 1 304 ? -43.630 -14.918 21.175 0.30 10.98 304 ASP A O 1
ATOM 2247 N N . MET A 1 305 ? -44.031 -12.712 21.379 1.00 11.16 305 MET A N 1
ATOM 2248 C CA A MET A 1 305 ? -43.907 -12.330 20.041 0.50 11.84 305 MET A CA 1
ATOM 2249 C CA B MET A 1 305 ? -43.880 -12.459 19.965 0.50 13.17 305 MET A CA 1
ATOM 2250 C C . MET A 1 305 ? -42.418 -12.303 19.519 1.00 11.15 305 MET A C 1
ATOM 2251 O O . MET A 1 305 ? -42.143 -12.244 18.354 1.00 15.45 305 MET A O 1
ATOM 2260 N N . ASP A 1 306 ? -41.492 -12.224 20.448 1.00 8.28 306 ASP A N 1
ATOM 2261 C CA . ASP A 1 306 ? -40.084 -12.084 20.226 1.00 7.65 306 ASP A CA 1
ATOM 2262 C C . ASP A 1 306 ? -39.352 -13.420 20.364 1.00 8.60 306 ASP A C 1
ATOM 2263 O O . ASP A 1 306 ? -39.753 -14.253 21.150 1.00 12.42 306 ASP A O 1
ATOM 2268 N N . GLY A 1 307 ? -38.255 -13.564 19.641 1.00 8.20 307 GLY A N 1
ATOM 2269 C CA . GLY A 1 307 ? -37.337 -14.697 19.783 1.00 9.24 307 GLY A CA 1
ATOM 2270 C C . GLY A 1 307 ? -36.026 -14.292 20.369 1.00 7.03 307 GLY A C 1
ATOM 2271 O O . GLY A 1 307 ? -34.969 -14.735 19.902 1.00 8.28 307 GLY A O 1
ATOM 2272 N N . ASP A 1 308 ? -36.031 -13.441 21.394 1.00 7.05 308 ASP A N 1
ATOM 2273 C CA . ASP A 1 308 ? -34.863 -12.824 21.937 1.00 6.27 308 ASP A CA 1
ATOM 2274 C C . ASP A 1 308 ? -33.860 -13.842 22.419 1.00 6.19 308 ASP A C 1
ATOM 2275 O O . ASP A 1 308 ? -34.180 -14.703 23.241 1.00 6.77 308 ASP A O 1
ATOM 2280 N N . THR A 1 309 ? -32.643 -13.738 21.917 1.00 6.26 309 THR A N 1
ATOM 2281 C CA . THR A 1 309 ? -31.552 -14.677 22.228 1.00 6.82 309 THR A CA 1
ATOM 2282 C C . THR A 1 309 ? -30.260 -13.903 22.408 1.00 6.53 309 THR A C 1
ATOM 2283 O O . THR A 1 309 ? -29.872 -13.180 21.496 1.00 7.09 309 THR A O 1
ATOM 2287 N N . LEU A 1 310 ? -29.654 -14.086 23.559 1.00 6.44 310 LEU A N 1
ATOM 2288 C CA . LEU A 1 310 ? -28.352 -13.503 23.893 1.00 6.29 310 LEU A CA 1
ATOM 2289 C C . LEU A 1 310 ? -27.344 -14.597 24.084 1.00 6.23 310 LEU A C 1
ATOM 2290 O O . LEU A 1 310 ? -27.591 -15.593 24.780 1.00 6.96 310 LEU A O 1
ATOM 2295 N N . PHE A 1 311 ? -26.159 -14.404 23.506 1.00 6.18 311 PHE A N 1
ATOM 2296 C CA . PHE A 1 311 ? -25.003 -15.267 23.703 1.00 6.28 311 PHE A CA 1
ATOM 2297 C C . PHE A 1 311 ? -23.990 -14.497 24.568 1.00 6.89 311 PHE A C 1
ATOM 2298 O O . PHE A 1 311 ? -23.582 -13.390 24.207 1.00 8.37 311 PHE A O 1
ATOM 2306 N N . ALA A 1 312 ? -23.586 -15.078 25.692 1.00 6.87 312 ALA A N 1
ATOM 2307 C CA . ALA A 1 312 ? -22.533 -14.514 26.528 1.00 7.72 312 ALA A CA 1
ATOM 2308 C C . ALA A 1 312 ? -21.298 -15.368 26.332 1.00 7.55 312 ALA A C 1
ATOM 2309 O O . ALA A 1 312 ? -21.326 -16.573 26.634 1.00 8.40 312 ALA A O 1
ATOM 2311 N N . VAL A 1 313 ? -20.235 -14.770 25.835 1.00 8.08 313 VAL A N 1
ATOM 2312 C CA . VAL A 1 313 ? -19.031 -15.482 25.393 1.00 8.89 313 VAL A CA 1
ATOM 2313 C C . VAL A 1 313 ? -17.868 -14.960 26.178 1.00 9.28 313 VAL A C 1
ATOM 2314 O O . VAL A 1 313 ? -17.701 -13.731 26.247 1.00 10.43 313 VAL A O 1
ATOM 2318 N N . THR A 1 314 ? -17.037 -15.840 26.725 1.00 9.20 314 THR A N 1
ATOM 2319 C CA . THR A 1 314 ? -15.815 -15.394 27.367 1.00 10.00 314 THR A CA 1
ATOM 2320 C C . THR A 1 314 ? -14.606 -16.098 26.795 1.00 9.80 314 THR A C 1
ATOM 2321 O O . THR A 1 314 ? -14.622 -17.327 26.599 1.00 10.77 314 THR A O 1
ATOM 2325 N N . THR A 1 315 ? -13.566 -15.320 26.543 1.00 10.63 315 THR A N 1
ATOM 2326 C CA . THR A 1 315 ? -12.281 -15.887 26.100 1.00 11.40 315 THR A CA 1
ATOM 2327 C C . THR A 1 315 ? -11.408 -16.369 27.279 1.00 12.64 315 THR A C 1
ATOM 2328 O O . THR A 1 315 ? -10.328 -16.904 27.070 1.00 15.52 315 THR A O 1
ATOM 2332 N N . ASP A 1 316 ? -11.860 -16.186 28.505 1.00 12.14 316 ASP A N 1
ATOM 2333 C CA . ASP A 1 316 ? -11.256 -16.837 29.654 1.00 13.39 316 ASP A CA 1
ATOM 2334 C C . ASP A 1 316 ? -9.756 -16.447 29.794 1.00 15.08 316 ASP A C 1
ATOM 2335 O O . ASP A 1 316 ? -8.897 -17.290 30.069 1.00 17.86 316 ASP A O 1
ATOM 2340 N N . GLU A 1 317 ? -9.475 -15.151 29.685 1.00 13.30 317 GLU A N 1
ATOM 2341 C CA . GLU A 1 317 ? -8.110 -14.629 29.749 1.00 14.48 317 GLU A CA 1
ATOM 2342 C C . GLU A 1 317 ? -7.735 -14.004 31.083 1.00 14.87 317 GLU A C 1
ATOM 2343 O O . GLU A 1 317 ? -6.583 -14.051 31.466 1.00 19.19 317 GLU A O 1
ATOM 2349 N N . ILE A 1 318 ? -8.676 -13.363 31.761 1.00 14.18 318 ILE A N 1
ATOM 2350 C CA . ILE A 1 318 ? -8.423 -12.477 32.942 1.00 16.37 318 ILE A CA 1
ATOM 2351 C C . ILE A 1 318 ? -9.167 -13.036 34.124 1.00 15.37 318 ILE A C 1
ATOM 2352 O O . ILE A 1 318 ? -10.357 -13.272 34.051 1.00 15.88 318 ILE A O 1
ATOM 2357 N N . ASP A 1 319 ? -8.479 -13.250 35.226 1.00 16.21 319 ASP A N 1
ATOM 2358 C CA . ASP A 1 319 ? -9.137 -13.690 36.463 1.00 17.06 319 ASP A CA 1
ATOM 2359 C C . ASP A 1 319 ? -9.821 -12.556 37.206 1.00 19.35 319 ASP A C 1
ATOM 2360 O O . ASP A 1 319 ? -9.236 -11.484 37.349 1.00 24.28 319 ASP A O 1
ATOM 2365 N N . LEU A 1 320 ? -11.008 -12.791 37.734 0.50 13.79 320 LEU A N 1
ATOM 2366 C CA A LEU A 1 320 ? -11.400 -11.868 38.773 0.50 21.03 320 LEU A CA 1
ATOM 2367 C CA B LEU A 1 320 ? -11.600 -12.009 38.822 0.50 19.90 320 LEU A CA 1
ATOM 2368 C C . LEU A 1 320 ? -10.691 -12.182 40.073 0.50 15.98 320 LEU A C 1
ATOM 2369 O O . LEU A 1 320 ? -10.183 -13.257 40.309 0.50 15.07 320 LEU A O 1
ATOM 2378 N N . PRO A 1 321 ? -10.556 -11.159 40.912 1.00 23.26 321 PRO A N 1
ATOM 2379 C CA . PRO A 1 321 ? -9.917 -11.374 42.204 1.00 22.09 321 PRO A CA 1
ATOM 2380 C C . PRO A 1 321 ? -10.711 -12.350 43.055 1.00 22.19 321 PRO A C 1
ATOM 2381 O O . PRO A 1 321 ? -11.930 -12.504 42.887 1.00 23.53 321 PRO A O 1
ATOM 2385 N N . THR A 1 322 ? -10.006 -12.978 43.986 1.00 23.87 322 THR A N 1
ATOM 2386 C CA . THR A 1 322 ? -10.583 -14.018 44.830 1.00 27.72 322 THR A CA 1
ATOM 2387 C C . THR A 1 322 ? -11.607 -13.449 45.809 1.00 26.88 322 THR A C 1
ATOM 2388 O O . THR A 1 322 ? -12.599 -14.118 46.155 1.00 30.82 322 THR A O 1
ATOM 2392 N N . THR A 1 323 ? -11.407 -12.185 46.174 1.00 24.27 323 THR A N 1
ATOM 2393 C CA . THR A 1 323 ? -12.338 -11.460 47.005 1.00 22.75 323 THR A CA 1
ATOM 2394 C C . THR A 1 323 ? -12.812 -10.217 46.277 1.00 19.66 323 THR A C 1
ATOM 2395 O O . THR A 1 323 ? -12.102 -9.661 45.434 1.00 20.20 323 THR A O 1
ATOM 2399 N N . PRO A 1 324 ? -14.001 -9.754 46.631 1.00 17.60 324 PRO A N 1
ATOM 2400 C CA . PRO A 1 324 ? -14.676 -8.795 45.765 1.00 17.33 324 PRO A CA 1
ATOM 2401 C C . PRO A 1 324 ? -14.578 -7.345 46.208 1.00 15.15 324 PRO A C 1
ATOM 2402 O O . PRO A 1 324 ? -15.306 -6.511 45.688 1.00 15.52 324 PRO A O 1
ATOM 2406 N N . GLY A 1 325 ? -13.712 -7.008 47.153 1.00 16.71 325 GLY A N 1
ATOM 2407 C CA . GLY A 1 325 ? -13.612 -5.625 47.616 1.00 17.99 325 GLY A CA 1
ATOM 2408 C C . GLY A 1 325 ? -12.801 -4.665 46.781 1.00 17.89 325 GLY A C 1
ATOM 2409 O O . GLY A 1 325 ? -11.922 -5.059 46.030 1.00 19.09 325 GLY A O 1
ATOM 2410 N N . SER A 1 326 ? -13.084 -3.380 46.980 1.00 16.58 326 SER A N 1
ATOM 2411 C CA . SER A 1 326 ? -12.297 -2.286 46.436 1.00 17.99 326 SER A CA 1
ATOM 2412 C C . SER A 1 326 ? -12.618 -1.053 47.262 1.00 18.18 326 SER A C 1
ATOM 2413 O O . SER A 1 326 ? -13.492 -1.130 48.153 1.00 17.74 326 SER A O 1
ATOM 2416 N N . SER A 1 327 ? -11.976 0.073 46.956 1.00 18.89 327 SER A N 1
ATOM 2417 C CA . SER A 1 327 ? -12.335 1.331 47.603 1.00 20.51 327 SER A CA 1
ATOM 2418 C C . SER A 1 327 ? -13.764 1.724 47.385 1.00 18.29 327 SER A C 1
ATOM 2419 O O . SER A 1 327 ? -14.281 2.557 48.124 1.00 19.33 327 SER A O 1
ATOM 2422 N N . ARG A 1 328 ? -14.395 1.143 46.357 1.00 15.81 328 ARG A N 1
ATOM 2423 C CA A ARG A 1 328 ? -15.734 1.474 45.952 0.50 15.82 328 ARG A CA 1
ATOM 2424 C CA B ARG A 1 328 ? -15.775 1.503 46.017 0.50 15.07 328 ARG A CA 1
ATOM 2425 C C . ARG A 1 328 ? -16.777 0.614 46.705 1.00 14.88 328 ARG A C 1
ATOM 2426 O O . ARG A 1 328 ? -17.985 0.819 46.540 1.00 17.13 328 ARG A O 1
ATOM 2441 N N . GLY A 1 329 ? -16.333 -0.407 47.441 1.00 14.03 329 GLY A N 1
ATOM 2442 C CA . GLY A 1 329 ? -17.236 -1.212 48.202 1.00 14.66 329 GLY A CA 1
ATOM 2443 C C . GLY A 1 329 ? -16.786 -2.619 48.428 1.00 13.74 329 GLY A C 1
ATOM 2444 O O . GLY A 1 329 ? -16.036 -3.210 47.639 1.00 14.57 329 GLY A O 1
ATOM 2445 N N . ARG A 1 330 ? -17.295 -3.213 49.486 1.00 14.28 330 ARG A N 1
ATOM 2446 C CA . ARG A 1 330 ? -16.966 -4.575 49.829 1.00 15.42 330 ARG A CA 1
ATOM 2447 C C . ARG A 1 330 ? -17.413 -5.605 48.793 1.00 14.73 330 ARG A C 1
ATOM 2448 O O . ARG A 1 330 ? -16.754 -6.646 48.687 1.00 16.90 330 ARG A O 1
ATOM 2456 N N . LEU A 1 331 ? -18.487 -5.333 48.039 1.00 13.27 331 LEU A N 1
ATOM 2457 C CA . LEU A 1 331 ? -19.007 -6.268 47.044 1.00 13.98 331 LEU A CA 1
ATOM 2458 C C . LEU A 1 331 ? -19.029 -5.566 45.698 1.00 12.79 331 LEU A C 1
ATOM 2459 O O . LEU A 1 331 ? -20.075 -5.416 45.057 1.00 14.19 331 LEU A O 1
ATOM 2464 N N . SER A 1 332 ? -17.844 -5.149 45.242 1.00 12.66 332 SER A N 1
ATOM 2465 C CA . SER A 1 332 ? -17.737 -4.336 44.055 1.00 12.44 332 SER A CA 1
ATOM 2466 C C . SER A 1 332 ? -17.030 -4.956 42.855 1.00 11.60 332 SER A C 1
ATOM 2467 O O . SER A 1 332 ? -17.129 -4.398 41.783 1.00 12.51 332 SER A O 1
ATOM 2470 N N . VAL A 1 333 ? -16.344 -6.082 43.058 1.00 12.58 333 VAL A N 1
ATOM 2471 C CA . VAL A 1 333 ? -15.574 -6.722 41.977 1.00 13.48 333 VAL A CA 1
ATOM 2472 C C . VAL A 1 333 ? -15.944 -8.197 41.893 1.00 12.82 333 VAL A C 1
ATOM 2473 O O . VAL A 1 333 ? -15.399 -9.045 42.642 1.00 15.15 333 VAL A O 1
ATOM 2477 N N . ASN A 1 334 ? -16.903 -8.539 41.016 1.00 11.85 334 ASN A N 1
ATOM 2478 C CA . ASN A 1 334 ? -17.398 -9.887 40.857 1.00 11.25 334 ASN A CA 1
ATOM 2479 C C . ASN A 1 334 ? -18.118 -9.959 39.521 1.00 10.28 334 ASN A C 1
ATOM 2480 O O . ASN A 1 334 ? -18.144 -8.985 38.765 1.00 10.64 334 ASN A O 1
ATOM 2485 N N . ALA A 1 335 ? -18.679 -11.119 39.183 1.00 10.48 335 ALA A N 1
ATOM 2486 C CA . ALA A 1 335 ? -19.343 -11.297 37.922 1.00 10.41 335 ALA A CA 1
ATOM 2487 C C . ALA A 1 335 ? -20.618 -10.444 37.772 1.00 9.61 335 ALA A C 1
ATOM 2488 O O . ALA A 1 335 ? -20.963 -10.014 36.686 1.00 10.22 335 ALA A O 1
ATOM 2490 N N . THR A 1 336 ? -21.319 -10.218 38.888 1.00 9.29 336 THR A N 1
ATOM 2491 C CA . THR A 1 336 ? -22.488 -9.325 38.891 1.00 9.34 336 THR A CA 1
ATOM 2492 C C . THR A 1 336 ? -22.084 -7.890 38.497 1.00 8.12 336 THR A C 1
ATOM 2493 O O . THR A 1 336 ? -22.757 -7.222 37.711 1.00 8.76 336 THR A O 1
ATOM 2497 N N . ALA A 1 337 ? -20.986 -7.434 39.065 1.00 8.75 337 ALA A N 1
ATOM 2498 C CA . ALA A 1 337 ? -20.407 -6.137 38.727 1.00 8.87 337 ALA A CA 1
ATOM 2499 C C . ALA A 1 337 ? -20.075 -6.067 37.255 1.00 8.21 337 ALA A C 1
ATOM 2500 O O . ALA A 1 337 ? -20.418 -5.106 36.556 1.00 8.86 337 ALA A O 1
ATOM 2502 N N . LEU A 1 338 ? -19.421 -7.113 36.748 1.00 8.97 338 LEU A N 1
ATOM 2503 C CA . LEU A 1 338 ? -19.124 -7.184 35.337 1.00 8.53 338 LEU A CA 1
ATOM 2504 C C . LEU A 1 338 ? -20.408 -7.133 34.507 1.00 8.20 338 LEU A C 1
ATOM 2505 O O . LEU A 1 338 ? -20.483 -6.473 33.457 1.00 8.47 338 LEU A O 1
ATOM 2510 N N . GLY A 1 339 ? -21.414 -7.882 34.949 1.00 7.77 339 GLY A N 1
ATOM 2511 C CA . GLY A 1 339 ? -22.690 -7.875 34.293 1.00 8.01 339 GLY A CA 1
ATOM 2512 C C . GLY A 1 339 ? -23.289 -6.487 34.236 1.00 6.93 339 GLY A C 1
ATOM 2513 O O . GLY A 1 339 ? -23.879 -6.106 33.211 1.00 7.58 339 GLY A O 1
ATOM 2514 N N . ALA A 1 340 ? -23.203 -5.706 35.310 1.00 7.26 340 ALA A N 1
ATOM 2515 C CA . ALA A 1 340 ? -23.755 -4.349 35.282 1.00 7.53 340 ALA A CA 1
ATOM 2516 C C . ALA A 1 340 ? -23.017 -3.494 34.261 1.00 7.34 340 ALA A C 1
ATOM 2517 O O . ALA A 1 340 ? -23.650 -2.708 33.540 1.00 7.58 340 ALA A O 1
ATOM 2519 N N . ILE A 1 341 ? -21.688 -3.610 34.201 1.00 7.66 341 ILE A N 1
ATOM 2520 C CA . ILE A 1 341 ? -20.932 -2.839 33.240 1.00 8.13 341 ILE A CA 1
ATOM 2521 C C . ILE A 1 341 ? -21.309 -3.255 31.815 1.00 7.99 341 ILE A C 1
ATOM 2522 O O . ILE A 1 341 ? -21.575 -2.424 30.920 1.00 7.93 341 ILE A O 1
ATOM 2527 N N . ALA A 1 342 ? -21.331 -4.572 31.572 1.00 7.76 342 ALA A N 1
ATOM 2528 C CA . ALA A 1 342 ? -21.651 -5.096 30.269 1.00 7.55 342 ALA A CA 1
ATOM 2529 C C . ALA A 1 342 ? -23.044 -4.682 29.823 1.00 7.12 342 ALA A C 1
ATOM 2530 O O . ALA A 1 342 ? -23.307 -4.489 28.634 1.00 7.75 342 ALA A O 1
ATOM 2532 N N . SER A 1 343 ? -23.966 -4.544 30.773 1.00 7.11 343 SER A N 1
ATOM 2533 C CA . SER A 1 343 ? -25.331 -4.101 30.483 1.00 7.00 343 SER A CA 1
ATOM 2534 C C . SER A 1 343 ? -25.318 -2.698 29.863 1.00 6.92 343 SER A C 1
ATOM 2535 O O . SER A 1 343 ? -26.105 -2.373 28.974 1.00 7.37 343 SER A O 1
ATOM 2538 N N . GLU A 1 344 ? -24.426 -1.823 30.361 1.00 7.39 344 GLU A N 1
ATOM 2539 C CA . GLU A 1 344 ? -24.300 -0.480 29.799 1.00 7.64 344 GLU A CA 1
ATOM 2540 C C . GLU A 1 344 ? -23.721 -0.520 28.382 1.00 7.45 344 GLU A C 1
ATOM 2541 O O . GLU A 1 344 ? -24.156 0.239 27.509 1.00 8.37 344 GLU A O 1
ATOM 2547 N N . VAL A 1 345 ? -22.707 -1.358 28.156 1.00 7.67 345 VAL A N 1
ATOM 2548 C CA . VAL A 1 345 ? -22.122 -1.512 26.812 1.00 8.01 345 VAL A CA 1
ATOM 2549 C C . VAL A 1 345 ? -23.231 -1.934 25.846 1.00 7.41 345 VAL A C 1
ATOM 2550 O O . VAL A 1 345 ? -23.353 -1.457 24.733 1.00 7.73 345 VAL A O 1
ATOM 2554 N N . MET A 1 346 ? -24.053 -2.906 26.291 1.00 7.40 346 MET A N 1
ATOM 2555 C CA . MET A 1 346 ? -25.135 -3.395 25.445 1.00 7.43 346 MET A CA 1
ATOM 2556 C C . MET A 1 346 ? -26.160 -2.317 25.164 1.00 7.10 346 MET A C 1
ATOM 2557 O O . MET A 1 346 ? -26.644 -2.214 24.024 1.00 7.78 346 MET A O 1
ATOM 2562 N N . TRP A 1 347 ? -26.541 -1.487 26.147 1.00 7.06 347 TRP A N 1
ATOM 2563 C CA . TRP A 1 347 ? -27.468 -0.399 25.872 1.00 7.56 347 TRP A CA 1
ATOM 2564 C C . TRP A 1 347 ? -26.877 0.522 24.810 1.00 7.74 347 TRP A C 1
ATOM 2565 O O . TRP A 1 347 ? -27.575 0.968 23.901 1.00 8.01 347 TRP A O 1
ATOM 2576 N N . ASP A 1 348 ? -25.593 0.845 24.936 1.00 7.96 348 ASP A N 1
ATOM 2577 C CA . ASP A 1 348 ? -24.955 1.686 23.935 1.00 8.84 348 ASP A CA 1
ATOM 2578 C C . ASP A 1 348 ? -25.044 1.047 22.549 1.00 8.00 348 ASP A C 1
ATOM 2579 O O . ASP A 1 348 ? -25.309 1.742 21.565 1.00 9.04 348 ASP A O 1
ATOM 2584 N N . ALA A 1 349 ? -24.842 -0.255 22.436 1.00 7.71 349 ALA A N 1
ATOM 2585 C CA . ALA A 1 349 ? -24.967 -0.953 21.169 1.00 7.95 349 ALA A CA 1
ATOM 2586 C C . ALA A 1 349 ? -26.368 -0.869 20.607 1.00 7.71 349 ALA A C 1
ATOM 2587 O O . ALA A 1 349 ? -26.554 -0.686 19.389 1.00 8.27 349 ALA A O 1
ATOM 2589 N N . VAL A 1 350 ? -27.381 -1.035 21.456 1.00 7.65 350 VAL A N 1
ATOM 2590 C CA . VAL A 1 350 ? -28.768 -0.925 21.009 1.00 8.07 350 VAL A CA 1
ATOM 2591 C C . VAL A 1 350 ? -29.015 0.483 20.450 1.00 7.91 350 VAL A C 1
ATOM 2592 O O . VAL A 1 350 ? -29.673 0.625 19.410 1.00 8.40 350 VAL A O 1
ATOM 2596 N N . LEU A 1 351 ? -28.542 1.504 21.133 1.00 8.36 351 LEU A N 1
ATOM 2597 C CA . LEU A 1 351 ? -28.713 2.863 20.645 1.00 9.01 351 LEU A CA 1
ATOM 2598 C C . LEU A 1 351 ? -27.977 3.112 19.339 1.00 8.97 351 LEU A C 1
ATOM 2599 O O . LEU A 1 351 ? -28.493 3.812 18.465 1.00 10.29 351 LEU A O 1
ATOM 2604 N N . GLU A 1 352 ? -26.818 2.489 19.145 1.00 8.96 352 GLU A N 1
ATOM 2605 C CA A GLU A 1 352 ? -26.105 2.531 17.859 0.50 9.74 352 GLU A CA 1
ATOM 2606 C CA B GLU A 1 352 ? -26.191 2.580 17.846 0.50 8.63 352 GLU A CA 1
ATOM 2607 C C . GLU A 1 352 ? -26.984 1.916 16.750 1.00 8.99 352 GLU A C 1
ATOM 2608 O O . GLU A 1 352 ? -27.071 2.433 15.628 1.00 10.08 352 GLU A O 1
ATOM 2619 N N . ALA A 1 353 ? -27.608 0.782 17.036 1.00 8.91 353 ALA A N 1
ATOM 2620 C CA . ALA A 1 353 ? -28.430 0.101 16.045 1.00 9.55 353 ALA A CA 1
ATOM 2621 C C . ALA A 1 353 ? -29.625 0.983 15.645 1.00 10.32 353 ALA A C 1
ATOM 2622 O O . ALA A 1 353 ? -30.041 0.953 14.485 1.00 11.44 353 ALA A O 1
ATOM 2624 N N . GLY A 1 354 ? -30.193 1.727 16.605 1.00 9.83 354 GLY A N 1
ATOM 2625 C CA . GLY A 1 354 ? -31.336 2.561 16.337 1.00 11.19 354 GLY A CA 1
ATOM 2626 C C . GLY A 1 354 ? -31.015 3.922 15.768 1.00 11.47 354 GLY A C 1
ATOM 2627 O O . GLY A 1 354 ? -31.906 4.638 15.326 1.00 13.76 354 GLY A O 1
ATOM 2628 N N . LYS A 1 355 ? -29.751 4.330 15.764 1.00 11.20 355 LYS A N 1
ATOM 2629 C CA . LYS A 1 355 ? -29.378 5.691 15.378 1.00 12.84 355 LYS A CA 1
ATOM 2630 C C . LYS A 1 355 ? -29.744 5.948 13.932 1.00 13.72 355 LYS A C 1
ATOM 2631 O O . LYS A 1 355 ? -30.113 7.076 13.580 1.00 17.74 355 LYS A O 1
ATOM 2638 N N . ILE B 1 16 ? -37.773 -57.828 18.449 1.00 36.74 16 ILE B N 1
ATOM 2639 C CA . ILE B 1 16 ? -37.234 -58.537 17.263 1.00 33.04 16 ILE B CA 1
ATOM 2640 C C . ILE B 1 16 ? -36.417 -59.811 17.614 1.00 33.12 16 ILE B C 1
ATOM 2641 O O . ILE B 1 16 ? -35.927 -59.973 18.746 1.00 34.80 16 ILE B O 1
ATOM 2646 N N . ALA B 1 17 ? -36.119 -60.609 16.590 1.00 33.89 17 ALA B N 1
ATOM 2647 C CA . ALA B 1 17 ? -34.964 -61.531 16.643 1.00 31.01 17 ALA B CA 1
ATOM 2648 C C . ALA B 1 17 ? -33.669 -60.792 16.248 1.00 28.18 17 ALA B C 1
ATOM 2649 O O . ALA B 1 17 ? -33.339 -60.692 15.069 1.00 34.12 17 ALA B O 1
ATOM 2651 N N . VAL B 1 18 ? -32.879 -60.371 17.229 1.00 26.19 18 VAL B N 1
ATOM 2652 C CA . VAL B 1 18 ? -31.676 -59.568 16.964 1.00 22.54 18 VAL B CA 1
ATOM 2653 C C . VAL B 1 18 ? -30.564 -60.538 16.476 1.00 23.47 18 VAL B C 1
ATOM 2654 O O . VAL B 1 18 ? -30.414 -61.646 16.976 1.00 28.81 18 VAL B O 1
ATOM 2658 N N . ASP B 1 19 ? -29.783 -60.122 15.491 1.00 20.43 19 ASP B N 1
ATOM 2659 C CA . ASP B 1 19 ? -28.687 -61.031 14.983 1.00 20.06 19 ASP B CA 1
ATOM 2660 C C . ASP B 1 19 ? -27.518 -61.048 16.008 1.00 18.83 19 ASP B C 1
ATOM 2661 O O . ASP B 1 19 ? -26.998 -60.024 16.361 1.00 18.64 19 ASP B O 1
ATOM 2666 N N . PRO B 1 20 ? -27.163 -62.223 16.532 1.00 21.81 20 PRO B N 1
ATOM 2667 C CA . PRO B 1 20 ? -26.141 -62.218 17.579 1.00 19.86 20 PRO B CA 1
ATOM 2668 C C . PRO B 1 20 ? -24.778 -61.845 17.030 1.00 15.04 20 PRO B C 1
ATOM 2669 O O . PRO B 1 20 ? -23.847 -61.628 17.805 1.00 16.68 20 PRO B O 1
ATOM 2673 N N . ALA B 1 21 ? -24.571 -62.019 15.724 1.00 15.76 21 ALA B N 1
ATOM 2674 C CA . ALA B 1 21 ? -23.234 -61.832 15.152 1.00 15.93 21 ALA B CA 1
ATOM 2675 C C . ALA B 1 21 ? -22.715 -60.425 15.413 1.00 14.17 21 ALA B C 1
ATOM 2676 O O . ALA B 1 21 ? -23.483 -59.473 15.374 1.00 14.64 21 ALA B O 1
ATOM 2678 N N . PRO B 1 22 ? -21.402 -60.287 15.625 1.00 14.03 22 PRO B N 1
ATOM 2679 C CA . PRO B 1 22 ? -20.875 -58.956 15.832 1.00 13.79 22 PRO B CA 1
ATOM 2680 C C . PRO B 1 22 ? -20.866 -58.135 14.562 1.00 14.36 22 PRO B C 1
ATOM 2681 O O . PRO B 1 22 ? -20.698 -58.676 13.476 1.00 16.86 22 PRO B O 1
ATOM 2685 N N . ARG B 1 23 ? -21.052 -56.819 14.741 1.00 12.74 23 ARG B N 1
ATOM 2686 C CA . ARG B 1 23 ? -20.837 -55.836 13.701 1.00 13.13 23 ARG B CA 1
ATOM 2687 C C . ARG B 1 23 ? -20.005 -54.708 14.230 1.00 12.36 23 ARG B C 1
ATOM 2688 O O . ARG B 1 23 ? -20.408 -53.570 14.326 1.00 12.78 23 ARG B O 1
ATOM 2696 N N . LEU B 1 24 ? -18.752 -55.049 14.552 1.00 12.40 24 LEU B N 1
ATOM 2697 C CA . LEU B 1 24 ? -17.832 -54.050 15.084 1.00 12.19 24 LEU B CA 1
ATOM 2698 C C . LEU B 1 24 ? -17.599 -52.950 14.076 1.00 13.22 24 LEU B C 1
ATOM 2699 O O . LEU B 1 24 ? -17.353 -53.209 12.886 1.00 15.49 24 LEU B O 1
ATOM 2704 N N . ALA B 1 25 ? -17.589 -51.714 14.561 1.00 12.90 25 ALA B N 1
ATOM 2705 C CA . ALA B 1 25 ? -17.323 -50.587 13.698 1.00 13.86 25 ALA B CA 1
ATOM 2706 C C . ALA B 1 25 ? -15.872 -50.616 13.206 1.00 15.62 25 ALA B C 1
ATOM 2707 O O . ALA B 1 25 ? -15.600 -50.255 12.055 1.00 17.18 25 ALA B O 1
ATOM 2709 N N . GLY B 1 26 ? -14.935 -50.978 14.067 1.00 16.21 26 GLY B N 1
ATOM 2710 C CA . GLY B 1 26 ? -13.518 -50.931 13.748 1.00 18.25 26 GLY B CA 1
ATOM 2711 C C . GLY B 1 26 ? -12.937 -49.574 14.036 1.00 20.81 26 GLY B C 1
ATOM 2712 O O . GLY B 1 26 ? -13.667 -48.622 14.088 1.00 23.08 26 GLY B O 1
ATOM 2713 N N . PRO B 1 27 ? -11.607 -49.451 13.962 1.00 24.03 27 PRO B N 1
ATOM 2714 C CA . PRO B 1 27 ? -11.022 -48.081 14.002 1.00 28.63 27 PRO B CA 1
ATOM 2715 C C . PRO B 1 27 ? -11.116 -47.358 12.617 1.00 26.69 27 PRO B C 1
ATOM 2716 O O . PRO B 1 27 ? -11.085 -48.048 11.560 1.00 28.88 27 PRO B O 1
ATOM 2720 N N . PRO B 1 28 ? -11.214 -45.996 12.558 1.00 31.91 28 PRO B N 1
ATOM 2721 C CA . PRO B 1 28 ? -11.133 -44.890 13.530 1.00 36.33 28 PRO B CA 1
ATOM 2722 C C . PRO B 1 28 ? -11.843 -45.122 14.833 1.00 38.91 28 PRO B C 1
ATOM 2723 O O . PRO B 1 28 ? -11.397 -45.963 15.626 1.00 46.64 28 PRO B O 1
ATOM 2727 N N . GLY B 1 31 ? -7.214 -40.551 7.309 1.00 31.84 31 GLY B N 1
ATOM 2728 C CA . GLY B 1 31 ? -7.174 -39.097 6.933 1.00 31.41 31 GLY B CA 1
ATOM 2729 C C . GLY B 1 31 ? -8.171 -38.534 5.906 1.00 24.18 31 GLY B C 1
ATOM 2730 O O . GLY B 1 31 ? -7.768 -37.880 4.889 1.00 27.30 31 GLY B O 1
ATOM 2731 N N . GLY B 1 32 ? -9.442 -38.874 6.170 1.00 23.16 32 GLY B N 1
ATOM 2732 C CA . GLY B 1 32 ? -10.581 -38.518 5.509 1.00 25.42 32 GLY B CA 1
ATOM 2733 C C . GLY B 1 32 ? -11.042 -37.321 4.754 1.00 16.90 32 GLY B C 1
ATOM 2734 O O . GLY B 1 32 ? -11.343 -36.256 5.325 1.00 21.72 32 GLY B O 1
ATOM 2735 N N A PRO B 1 33 ? -11.369 -37.668 3.487 0.50 16.55 33 PRO B N 1
ATOM 2736 N N B PRO B 1 33 ? -11.361 -37.639 3.467 0.50 17.72 33 PRO B N 1
ATOM 2737 C CA A PRO B 1 33 ? -11.822 -36.661 2.587 0.50 13.29 33 PRO B CA 1
ATOM 2738 C CA B PRO B 1 33 ? -11.817 -36.606 2.594 0.50 17.97 33 PRO B CA 1
ATOM 2739 C C A PRO B 1 33 ? -13.182 -36.092 2.965 0.50 12.33 33 PRO B C 1
ATOM 2740 C C B PRO B 1 33 ? -13.182 -36.084 2.968 0.50 12.67 33 PRO B C 1
ATOM 2741 O O A PRO B 1 33 ? -14.002 -36.811 3.462 0.50 12.43 33 PRO B O 1
ATOM 2742 O O B PRO B 1 33 ? -13.999 -36.812 3.460 0.50 12.44 33 PRO B O 1
ATOM 2749 N N . GLY B 1 34 ? -13.432 -34.852 2.606 1.00 11.63 34 GLY B N 1
ATOM 2750 C CA . GLY B 1 34 ? -14.739 -34.213 2.875 1.00 11.80 34 GLY B CA 1
ATOM 2751 C C . GLY B 1 34 ? -15.635 -34.101 1.659 1.00 9.44 34 GLY B C 1
ATOM 2752 O O . GLY B 1 34 ? -15.327 -34.641 0.577 1.00 10.92 34 GLY B O 1
ATOM 2753 N N . ASN B 1 35 ? -16.780 -33.424 1.807 1.00 9.31 35 ASN B N 1
ATOM 2754 C CA . ASN B 1 35 ? -17.845 -33.484 0.823 1.00 8.93 35 ASN B CA 1
ATOM 2755 C C . ASN B 1 35 ? -17.343 -33.166 -0.599 1.00 8.98 35 ASN B C 1
ATOM 2756 O O . ASN B 1 35 ? -17.678 -33.894 -1.542 1.00 9.98 35 ASN B O 1
ATOM 2761 N N . ALA B 1 36 ? -16.631 -32.052 -0.784 1.00 9.14 36 ALA B N 1
ATOM 2762 C CA . ALA B 1 36 ? -16.298 -31.621 -2.133 1.00 9.85 36 ALA B CA 1
ATOM 2763 C C . ALA B 1 36 ? -15.246 -32.512 -2.767 1.00 9.17 36 ALA B C 1
ATOM 2764 O O . ALA B 1 36 ? -15.002 -32.348 -3.980 1.00 9.91 36 ALA B O 1
ATOM 2766 N N . ALA B 1 37 ? -14.624 -33.421 -2.042 1.00 9.31 37 ALA B N 1
ATOM 2767 C CA . ALA B 1 37 ? -13.771 -34.430 -2.657 1.00 9.15 37 ALA B CA 1
ATOM 2768 C C . ALA B 1 37 ? -14.513 -35.401 -3.523 1.00 9.03 37 ALA B C 1
ATOM 2769 O O . ALA B 1 37 ? -13.872 -36.155 -4.275 1.00 9.63 37 ALA B O 1
ATOM 2771 N N . PHE B 1 38 ? -15.843 -35.432 -3.412 1.00 9.40 38 PHE B N 1
ATOM 2772 C CA . PHE B 1 38 ? -16.651 -36.410 -4.075 1.00 9.78 38 PHE B CA 1
ATOM 2773 C C . PHE B 1 38 ? -17.722 -35.727 -4.906 1.00 9.60 38 PHE B C 1
ATOM 2774 O O . PHE B 1 38 ? -18.184 -34.647 -4.555 1.00 10.35 38 PHE B O 1
ATOM 2782 N N . ASP B 1 39 ? -18.095 -36.377 -5.989 1.00 10.80 39 ASP B N 1
ATOM 2783 C CA . ASP B 1 39 ? -19.306 -36.053 -6.722 1.00 11.73 39 ASP B CA 1
ATOM 2784 C C . ASP B 1 39 ? -20.420 -36.788 -6.019 1.00 10.41 39 ASP B C 1
ATOM 2785 O O . ASP B 1 39 ? -20.638 -37.958 -6.267 1.00 13.71 39 ASP B O 1
ATOM 2790 N N . LEU B 1 40 ? -21.062 -36.146 -5.072 1.00 11.07 40 LEU B N 1
ATOM 2791 C CA . LEU B 1 40 ? -22.002 -36.779 -4.130 1.00 10.51 40 LEU B CA 1
ATOM 2792 C C . LEU B 1 40 ? -23.393 -36.878 -4.713 1.00 10.62 40 LEU B C 1
ATOM 2793 O O . LEU B 1 40 ? -24.089 -35.879 -4.884 1.00 13.44 40 LEU B O 1
ATOM 2798 N N . ALA B 1 41 ? -23.842 -38.076 -4.960 1.00 11.24 41 ALA B N 1
ATOM 2799 C CA . ALA B 1 41 ? -25.204 -38.315 -5.437 1.00 11.61 41 ALA B CA 1
ATOM 2800 C C . ALA B 1 41 ? -25.992 -38.874 -4.261 1.00 9.52 41 ALA B C 1
ATOM 2801 O O . ALA B 1 41 ? -25.646 -39.921 -3.717 1.00 10.79 41 ALA B O 1
ATOM 2803 N N . PRO B 1 42 ? -27.086 -38.225 -3.875 1.00 9.80 42 PRO B N 1
ATOM 2804 C CA . PRO B 1 42 ? -27.950 -38.819 -2.861 1.00 9.27 42 PRO B CA 1
ATOM 2805 C C . PRO B 1 42 ? -28.497 -40.169 -3.311 1.00 9.47 42 PRO B C 1
ATOM 2806 O O . PRO B 1 42 ? -28.877 -40.309 -4.460 1.00 12.19 42 PRO B O 1
ATOM 2810 N N . VAL B 1 43 ? -28.497 -41.111 -2.393 1.00 9.56 43 VAL B N 1
ATOM 2811 C CA . VAL B 1 43 ? -29.087 -42.410 -2.634 1.00 10.08 43 VAL B CA 1
ATOM 2812 C C . VAL B 1 43 ? -30.294 -42.545 -1.737 1.00 9.18 43 VAL B C 1
ATOM 2813 O O . VAL B 1 43 ? -30.241 -42.266 -0.560 1.00 9.37 43 VAL B O 1
ATOM 2817 N N . ARG B 1 44 ? -31.404 -43.006 -2.292 1.00 9.79 44 ARG B N 1
ATOM 2818 C CA A ARG B 1 44 ? -32.587 -43.316 -1.493 0.50 10.12 44 ARG B CA 1
ATOM 2819 C CA B ARG B 1 44 ? -32.570 -43.293 -1.479 0.50 10.34 44 ARG B CA 1
ATOM 2820 C C . ARG B 1 44 ? -32.303 -44.546 -0.663 1.00 9.78 44 ARG B C 1
ATOM 2821 O O . ARG B 1 44 ? -32.024 -45.612 -1.214 1.00 12.16 44 ARG B O 1
ATOM 2836 N N . SER B 1 45 ? -32.368 -44.436 0.636 1.00 9.04 45 SER B N 1
ATOM 2837 C CA . SER B 1 45 ? -32.007 -45.559 1.482 1.00 9.02 45 SER B CA 1
ATOM 2838 C C . SER B 1 45 ? -33.160 -46.534 1.593 1.00 9.46 45 SER B C 1
ATOM 2839 O O . SER B 1 45 ? -34.285 -46.150 1.901 1.00 11.41 45 SER B O 1
ATOM 2842 N N . THR B 1 46 ? -32.878 -47.803 1.386 1.00 10.65 46 THR B N 1
ATOM 2843 C CA . THR B 1 46 ? -33.872 -48.842 1.533 1.00 10.93 46 THR B CA 1
ATOM 2844 C C . THR B 1 46 ? -33.606 -49.750 2.720 1.00 11.09 46 THR B C 1
ATOM 2845 O O . THR B 1 46 ? -34.490 -50.509 3.114 1.00 13.00 46 THR B O 1
ATOM 2849 N N . GLY B 1 47 ? -32.433 -49.680 3.317 1.00 11.18 47 GLY B N 1
ATOM 2850 C CA . GLY B 1 47 ? -32.135 -50.478 4.491 1.00 11.75 47 GLY B CA 1
ATOM 2851 C C . GLY B 1 47 ? -32.244 -51.966 4.253 1.00 11.00 47 GLY B C 1
ATOM 2852 O O . GLY B 1 47 ? -32.080 -52.463 3.154 1.00 13.83 47 GLY B O 1
ATOM 2853 N N . ARG B 1 48 ? -32.506 -52.687 5.327 1.00 10.35 48 ARG B N 1
ATOM 2854 C CA . ARG B 1 48 ? -32.630 -54.133 5.309 1.00 11.18 48 ARG B CA 1
ATOM 2855 C C . ARG B 1 48 ? -34.036 -54.608 5.044 1.00 11.94 48 ARG B C 1
ATOM 2856 O O . ARG B 1 48 ? -34.233 -55.761 4.671 1.00 15.13 48 ARG B O 1
ATOM 2864 N N . GLU B 1 49 ? -35.017 -53.773 5.345 1.00 11.41 49 GLU B N 1
ATOM 2865 C CA . GLU B 1 49 ? -36.404 -54.143 5.304 1.00 13.48 49 GLU B CA 1
ATOM 2866 C C . GLU B 1 49 ? -37.231 -52.863 5.394 1.00 11.71 49 GLU B C 1
ATOM 2867 O O . GLU B 1 49 ? -36.791 -51.910 6.022 1.00 11.45 49 GLU B O 1
ATOM 2873 N N . MET B 1 50 ? -38.420 -52.859 4.832 1.00 12.57 50 MET B N 1
ATOM 2874 C CA A MET B 1 50 ? -39.313 -51.718 4.915 0.60 13.40 50 MET B CA 1
ATOM 2875 C CA B MET B 1 50 ? -39.353 -51.741 4.892 0.20 12.75 50 MET B CA 1
ATOM 2876 C CA C MET B 1 50 ? -39.355 -51.726 4.861 0.20 13.63 50 MET B CA 1
ATOM 2877 C C . MET B 1 50 ? -40.439 -52.000 5.917 1.00 12.91 50 MET B C 1
ATOM 2878 O O . MET B 1 50 ? -41.136 -52.995 5.818 1.00 18.21 50 MET B O 1
ATOM 2891 N N . LEU B 1 51 ? -40.624 -51.105 6.869 1.00 11.73 51 LEU B N 1
ATOM 2892 C CA . LEU B 1 51 ? -41.817 -51.076 7.696 1.00 11.32 51 LEU B CA 1
ATOM 2893 C C . LEU B 1 51 ? -42.871 -50.284 6.955 1.00 10.65 51 LEU B C 1
ATOM 2894 O O . LEU B 1 51 ? -42.633 -49.172 6.543 1.00 13.44 51 LEU B O 1
ATOM 2899 N N . ARG B 1 52 ? -44.065 -50.850 6.832 1.00 11.79 52 ARG B N 1
ATOM 2900 C CA . ARG B 1 52 ? -45.225 -50.155 6.298 1.00 12.33 52 ARG B CA 1
ATOM 2901 C C . ARG B 1 52 ? -46.186 -49.825 7.428 1.00 12.69 52 ARG B C 1
ATOM 2902 O O . ARG B 1 52 ? -46.434 -50.705 8.260 1.00 16.27 52 ARG B O 1
ATOM 2910 N N . PHE B 1 53 ? -46.685 -48.603 7.479 1.00 11.81 53 PHE B N 1
ATOM 2911 C CA . PHE B 1 53 ? -47.596 -48.172 8.545 1.00 12.17 53 PHE B CA 1
ATOM 2912 C C . PHE B 1 53 ? -48.683 -47.292 7.962 1.00 11.65 53 PHE B C 1
ATOM 2913 O O . PHE B 1 53 ? -48.448 -46.576 6.988 1.00 13.31 53 PHE B O 1
ATOM 2921 N N . ASP B 1 54 ? -49.829 -47.323 8.590 1.00 12.09 54 ASP B N 1
ATOM 2922 C CA . ASP B 1 54 ? -50.990 -46.566 8.179 1.00 11.78 54 ASP B CA 1
ATOM 2923 C C . ASP B 1 54 ? -51.144 -45.319 9.072 1.00 10.54 54 ASP B C 1
ATOM 2924 O O . ASP B 1 54 ? -51.700 -45.388 10.165 1.00 11.45 54 ASP B O 1
ATOM 2929 N N . PHE B 1 55 ? -50.604 -44.195 8.625 1.00 10.27 55 PHE B N 1
ATOM 2930 C CA . PHE B 1 55 ? -50.705 -42.935 9.370 1.00 9.45 55 PHE B CA 1
ATOM 2931 C C . PHE B 1 55 ? -50.742 -41.781 8.372 1.00 9.27 55 PHE B C 1
ATOM 2932 O O . PHE B 1 55 ? -49.747 -41.115 8.132 1.00 9.19 55 PHE B O 1
ATOM 2940 N N . PRO B 1 56 ? -51.921 -41.580 7.749 1.00 9.49 56 PRO B N 1
ATOM 2941 C CA . PRO B 1 56 ? -52.053 -40.487 6.792 1.00 9.49 56 PRO B CA 1
ATOM 2942 C C . PRO B 1 56 ? -51.555 -39.193 7.372 1.00 8.89 56 PRO B C 1
ATOM 2943 O O . PRO B 1 56 ? -51.882 -38.840 8.486 1.00 9.77 56 PRO B O 1
ATOM 2947 N N . GLY B 1 57 ? -50.792 -38.447 6.580 1.00 8.84 57 GLY B N 1
ATOM 2948 C CA . GLY B 1 57 ? -50.208 -37.181 6.999 1.00 8.28 57 GLY B CA 1
ATOM 2949 C C . GLY B 1 57 ? -48.767 -37.241 7.427 1.00 7.70 57 GLY B C 1
ATOM 2950 O O . GLY B 1 57 ? -48.179 -36.183 7.653 1.00 8.62 57 GLY B O 1
ATOM 2951 N N . VAL B 1 58 ? -48.228 -38.443 7.546 1.00 8.31 58 VAL B N 1
ATOM 2952 C CA . VAL B 1 58 ? -46.864 -38.665 8.002 1.00 8.03 58 VAL B CA 1
ATOM 2953 C C . VAL B 1 58 ? -46.104 -39.469 6.935 1.00 9.03 58 VAL B C 1
ATOM 2954 O O . VAL B 1 58 ? -46.492 -40.625 6.620 1.00 9.90 58 VAL B O 1
ATOM 2958 N N . SER B 1 59 ? -45.024 -38.893 6.440 1.00 8.50 59 SER B N 1
ATOM 2959 C CA . SER B 1 59 ? -44.163 -39.534 5.441 1.00 8.76 59 SER B CA 1
ATOM 2960 C C . SER B 1 59 ? -42.733 -39.550 5.985 1.00 7.85 59 SER B C 1
ATOM 2961 O O . SER B 1 59 ? -42.344 -38.677 6.785 1.00 8.19 59 SER B O 1
ATOM 2964 N N . ILE B 1 60 ? -41.947 -40.490 5.493 1.00 8.16 60 ILE B N 1
ATOM 2965 C CA A ILE B 1 60 ? -40.566 -40.546 5.893 0.50 8.41 60 ILE B CA 1
ATOM 2966 C CA B ILE B 1 60 ? -40.530 -40.635 5.881 0.50 7.63 60 ILE B CA 1
ATOM 2967 C C . ILE B 1 60 ? -39.701 -40.663 4.646 1.00 7.32 60 ILE B C 1
ATOM 2968 O O . ILE B 1 60 ? -39.975 -41.488 3.749 1.00 8.65 60 ILE B O 1
ATOM 2977 N N . GLY B 1 61 ? -38.680 -39.859 4.575 1.00 7.45 61 GLY B N 1
ATOM 2978 C CA . GLY B 1 61 ? -37.653 -39.962 3.545 1.00 9.12 61 GLY B CA 1
ATOM 2979 C C . GLY B 1 61 ? -36.309 -40.229 4.153 1.00 7.79 61 GLY B C 1
ATOM 2980 O O . GLY B 1 61 ? -35.980 -39.709 5.204 1.00 9.73 61 GLY B O 1
ATOM 2981 N N . ALA B 1 62 ? -35.530 -41.057 3.507 1.00 7.93 62 ALA B N 1
ATOM 2982 C CA . ALA B 1 62 ? -34.199 -41.394 3.995 1.00 7.68 62 ALA B CA 1
ATOM 2983 C C . ALA B 1 62 ? -33.256 -41.361 2.809 1.00 7.59 62 ALA B C 1
ATOM 2984 O O . ALA B 1 62 ? -33.512 -41.990 1.772 1.00 8.98 62 ALA B O 1
ATOM 2986 N N . ALA B 1 63 ? -32.165 -40.622 2.955 1.00 7.54 63 ALA B N 1
ATOM 2987 C CA . ALA B 1 63 ? -31.159 -40.490 1.920 1.00 8.24 63 ALA B CA 1
ATOM 2988 C C . ALA B 1 63 ? -29.786 -40.663 2.527 1.00 7.80 63 ALA B C 1
ATOM 2989 O O . ALA B 1 63 ? -29.549 -40.251 3.675 1.00 8.16 63 ALA B O 1
ATOM 2991 N N . HIS B 1 64 ? -28.848 -41.220 1.767 1.00 7.81 64 HIS B N 1
ATOM 2992 C CA . HIS B 1 64 ? -27.496 -41.325 2.216 1.00 7.38 64 HIS B CA 1
ATOM 2993 C C . HIS B 1 64 ? -26.526 -41.004 1.112 1.00 7.50 64 HIS B C 1
ATOM 2994 O O . HIS B 1 64 ? -26.821 -41.031 -0.083 1.00 8.34 64 HIS B O 1
ATOM 3001 N N . TYR B 1 65 ? -25.300 -40.709 1.546 1.00 7.66 65 TYR B N 1
ATOM 3002 C CA . TYR B 1 65 ? -24.102 -40.686 0.683 1.00 8.29 65 TYR B CA 1
ATOM 3003 C C . TYR B 1 65 ? -23.294 -41.934 0.984 1.00 8.04 65 TYR B C 1
ATOM 3004 O O . TYR B 1 65 ? -22.860 -42.136 2.111 1.00 8.74 65 TYR B O 1
ATOM 3013 N N . GLU B 1 66 ? -23.088 -42.767 -0.030 1.00 9.19 66 GLU B N 1
ATOM 3014 C CA A GLU B 1 66 ? -22.224 -43.935 0.067 0.50 9.74 66 GLU B CA 1
ATOM 3015 C CA B GLU B 1 66 ? -22.291 -43.957 0.146 0.50 10.34 66 GLU B CA 1
ATOM 3016 C C . GLU B 1 66 ? -20.830 -43.587 0.544 1.00 10.06 66 GLU B C 1
ATOM 3017 O O . GLU B 1 66 ? -20.152 -44.363 1.226 1.00 11.30 66 GLU B O 1
ATOM 3028 N N . GLU B 1 67 ? -20.380 -42.421 0.131 1.00 10.01 67 GLU B N 1
ATOM 3029 C CA . GLU B 1 67 ? -19.020 -41.995 0.344 1.00 11.39 67 GLU B CA 1
ATOM 3030 C C . GLU B 1 67 ? -18.727 -41.649 1.804 1.00 11.09 67 GLU B C 1
ATOM 3031 O O . GLU B 1 67 ? -17.547 -41.538 2.155 1.00 14.30 67 GLU B O 1
ATOM 3037 N N . GLY B 1 68 ? -19.756 -41.469 2.628 1.00 9.77 68 GLY B N 1
ATOM 3038 C CA . GLY B 1 68 ? -19.523 -41.311 4.031 1.00 9.93 68 GLY B CA 1
ATOM 3039 C C . GLY B 1 68 ? -18.992 -42.580 4.665 1.00 9.72 68 GLY B C 1
ATOM 3040 O O . GLY B 1 68 ? -17.837 -42.670 5.030 1.00 12.31 68 GLY B O 1
ATOM 3041 N N . PRO B 1 69 ? -19.864 -43.603 4.795 1.00 9.79 69 PRO B N 1
ATOM 3042 C CA . PRO B 1 69 ? -21.327 -43.553 4.580 1.00 8.86 69 PRO B CA 1
ATOM 3043 C C . PRO B 1 69 ? -21.993 -42.750 5.707 1.00 8.17 69 PRO B C 1
ATOM 3044 O O . PRO B 1 69 ? -21.610 -42.843 6.854 1.00 9.80 69 PRO B O 1
ATOM 3048 N N . THR B 1 70 ? -22.955 -41.920 5.330 1.00 7.82 70 THR B N 1
ATOM 3049 C CA . THR B 1 70 ? -23.700 -41.122 6.300 1.00 7.26 70 THR B CA 1
ATOM 3050 C C . THR B 1 70 ? -25.032 -40.762 5.667 1.00 6.55 70 THR B C 1
ATOM 3051 O O . THR B 1 70 ? -25.158 -40.806 4.450 1.00 8.23 70 THR B O 1
ATOM 3055 N N . GLY B 1 71 ? -26.011 -40.339 6.451 1.00 7.18 71 GLY B N 1
ATOM 3056 C CA . GLY B 1 71 ? -27.285 -40.017 5.878 1.00 7.20 71 GLY B CA 1
ATOM 3057 C C . GLY B 1 71 ? -28.166 -39.161 6.765 1.00 6.10 71 GLY B C 1
ATOM 3058 O O . GLY B 1 71 ? -27.789 -38.754 7.862 1.00 6.27 71 GLY B O 1
ATOM 3059 N N . ALA B 1 72 ? -29.361 -38.912 6.243 1.00 6.52 72 ALA B N 1
ATOM 3060 C CA . ALA B 1 72 ? -30.391 -38.136 6.913 1.00 6.49 72 ALA B CA 1
ATOM 3061 C C . ALA B 1 72 ? -31.734 -38.840 6.725 1.00 6.09 72 ALA B C 1
ATOM 3062 O O . ALA B 1 72 ? -32.007 -39.456 5.696 1.00 6.91 72 ALA B O 1
ATOM 3064 N N . THR B 1 73 ? -32.580 -38.699 7.747 1.00 5.93 73 THR B N 1
ATOM 3065 C CA . THR B 1 73 ? -33.926 -39.223 7.778 1.00 5.85 73 THR B CA 1
ATOM 3066 C C . THR B 1 73 ? -34.870 -38.103 8.137 1.00 6.06 73 THR B C 1
ATOM 3067 O O . THR B 1 73 ? -34.667 -37.441 9.151 1.00 7.13 73 THR B O 1
ATOM 3071 N N . VAL B 1 74 ? -35.870 -37.866 7.291 1.00 6.05 74 VAL B N 1
ATOM 3072 C CA . VAL B 1 74 ? -36.785 -36.753 7.431 1.00 6.11 74 VAL B CA 1
ATOM 3073 C C . VAL B 1 74 ? -38.198 -37.286 7.635 1.00 6.51 74 VAL B C 1
ATOM 3074 O O . VAL B 1 74 ? -38.691 -38.090 6.840 1.00 7.60 74 VAL B O 1
ATOM 3078 N N . ILE B 1 75 ? -38.862 -36.816 8.681 1.00 6.22 75 ILE B N 1
ATOM 3079 C CA . ILE B 1 75 ? -40.263 -37.055 8.934 1.00 6.62 75 ILE B CA 1
ATOM 3080 C C . ILE B 1 75 ? -41.003 -35.813 8.471 1.00 6.57 75 ILE B C 1
ATOM 3081 O O . ILE B 1 75 ? -40.766 -34.727 8.986 1.00 7.41 75 ILE B O 1
ATOM 3086 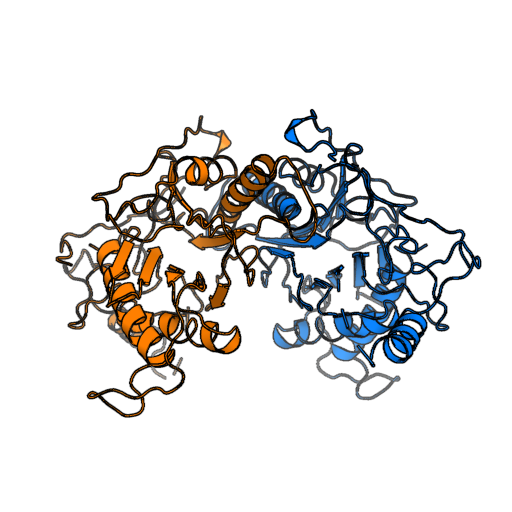N N . HIS B 1 76 ? -41.853 -35.944 7.450 1.00 6.89 76 HIS B N 1
ATOM 3087 C CA . HIS B 1 76 ? -42.555 -34.829 6.833 1.00 7.16 76 HIS B CA 1
ATOM 3088 C C . HIS B 1 76 ? -44.021 -34.922 7.193 1.00 6.87 76 HIS B C 1
ATOM 3089 O O . HIS B 1 76 ? -44.698 -35.923 6.919 1.00 7.46 76 HIS B O 1
ATOM 3096 N N . ILE B 1 77 ? -44.521 -33.842 7.810 1.00 6.80 77 ILE B N 1
ATOM 3097 C CA . ILE B 1 77 ? -45.887 -33.722 8.293 1.00 7.95 77 ILE B CA 1
ATOM 3098 C C . ILE B 1 77 ? -46.413 -32.399 7.733 1.00 7.67 77 ILE B C 1
ATOM 3099 O O . ILE B 1 77 ? -46.311 -31.342 8.374 1.00 8.26 77 ILE B O 1
ATOM 3104 N N . PRO B 1 78 ? -46.886 -32.384 6.486 1.00 8.03 78 PRO B N 1
ATOM 3105 C CA . PRO B 1 78 ? -47.111 -31.106 5.796 1.00 8.90 78 PRO B CA 1
ATOM 3106 C C . PRO B 1 78 ? -48.121 -30.229 6.462 1.00 8.71 78 PRO B C 1
ATOM 3107 O O . PRO B 1 78 ? -48.014 -28.979 6.298 1.00 10.38 78 PRO B O 1
ATOM 3111 N N . ALA B 1 79 ? -49.075 -30.740 7.209 1.00 8.98 79 ALA B N 1
ATOM 3112 C CA . ALA B 1 79 ? -50.033 -29.894 7.953 1.00 9.88 79 ALA B CA 1
ATOM 3113 C C . ALA B 1 79 ? -49.352 -29.081 9.021 1.00 8.92 79 ALA B C 1
ATOM 3114 O O . ALA B 1 79 ? -49.937 -28.098 9.484 1.00 9.92 79 ALA B O 1
ATOM 3116 N N . GLY B 1 80 ? -48.186 -29.514 9.464 1.00 8.10 80 GLY B N 1
ATOM 3117 C CA . GLY B 1 80 ? -47.586 -28.987 10.666 1.00 8.34 80 GLY B CA 1
ATOM 3118 C C . GLY B 1 80 ? -48.173 -29.690 11.886 1.00 7.78 80 GLY B C 1
ATOM 3119 O O . GLY B 1 80 ? -49.351 -29.994 11.912 1.00 9.31 80 GLY B O 1
ATOM 3120 N N . ALA B 1 81 ? -47.348 -29.880 12.913 1.00 7.45 81 ALA B N 1
ATOM 3121 C CA . ALA B 1 81 ? -47.823 -30.599 14.108 1.00 7.65 81 ALA B CA 1
ATOM 3122 C C . ALA B 1 81 ? -47.141 -30.026 15.335 1.00 7.40 81 ALA B C 1
ATOM 3123 O O . ALA B 1 81 ? -45.907 -29.834 15.369 1.00 7.49 81 ALA B O 1
ATOM 3125 N N . ARG B 1 82 ? -47.935 -29.845 16.374 1.00 7.65 82 ARG B N 1
ATOM 3126 C CA A ARG B 1 82 ? -47.426 -29.472 17.703 0.70 7.37 82 ARG B CA 1
ATOM 3127 C CA B ARG B 1 82 ? -47.418 -29.515 17.704 0.30 7.48 82 ARG B CA 1
ATOM 3128 C C . ARG B 1 82 ? -46.372 -30.515 18.209 1.00 7.21 82 ARG B C 1
ATOM 3129 O O . ARG B 1 82 ? -46.549 -31.753 18.053 1.00 7.42 82 ARG B O 1
ATOM 3144 N N . THR B 1 83 ? -45.307 -29.973 18.757 1.00 6.76 83 THR B N 1
ATOM 3145 C CA . THR B 1 83 ? -44.129 -30.747 19.132 1.00 6.80 83 THR B CA 1
ATOM 3146 C C . THR B 1 83 ? -43.623 -30.305 20.490 1.00 6.68 83 THR B C 1
ATOM 3147 O O . THR B 1 83 ? -43.615 -29.109 20.794 1.00 7.68 83 THR B O 1
ATOM 3151 N N . ALA B 1 84 ? -43.149 -31.283 21.266 1.00 6.78 84 ALA B N 1
ATOM 3152 C CA . ALA B 1 84 ? -42.331 -31.029 22.453 1.00 7.41 84 ALA B CA 1
ATOM 3153 C C . ALA B 1 84 ? -40.972 -31.660 22.214 1.00 6.78 84 ALA B C 1
ATOM 3154 O O . ALA B 1 84 ? -40.864 -32.745 21.651 1.00 8.98 84 ALA B O 1
ATOM 3156 N N . VAL B 1 85 ? -39.931 -30.972 22.630 1.00 7.02 85 VAL B N 1
ATOM 3157 C CA . VAL B 1 85 ? -38.544 -31.428 22.499 1.00 7.42 85 VAL B CA 1
ATOM 3158 C C . VAL B 1 85 ? -37.980 -31.710 23.859 1.00 7.50 85 VAL B C 1
ATOM 3159 O O . VAL B 1 85 ? -38.077 -30.872 24.747 1.00 10.36 85 VAL B O 1
ATOM 3163 N N . ASP B 1 86 ? -37.403 -32.874 24.039 1.00 6.98 86 ASP B N 1
ATOM 3164 C CA . ASP B 1 86 ? -36.718 -33.245 25.264 1.00 7.23 86 ASP B CA 1
ATOM 3165 C C . ASP B 1 86 ? -35.261 -33.522 24.964 1.00 6.63 86 ASP B C 1
ATOM 3166 O O . ASP B 1 86 ? -34.929 -34.578 24.438 1.00 7.06 86 ASP B O 1
ATOM 3171 N N A ALA B 1 87 ? -34.329 -32.730 25.446 0.50 7.07 87 ALA B N 1
ATOM 3172 N N B ALA B 1 87 ? -34.490 -32.424 24.978 0.50 6.68 87 ALA B N 1
ATOM 3173 C CA A ALA B 1 87 ? -32.920 -32.894 25.122 0.50 7.73 87 ALA B CA 1
ATOM 3174 C CA B ALA B 1 87 ? -33.038 -32.440 24.763 0.50 6.36 87 ALA B CA 1
ATOM 3175 C C A ALA B 1 87 ? -32.151 -33.129 26.398 0.50 8.09 87 ALA B C 1
ATOM 3176 C C B ALA B 1 87 ? -32.291 -32.737 26.058 0.50 7.16 87 ALA B C 1
ATOM 3177 O O A ALA B 1 87 ? -32.359 -32.431 27.381 0.50 9.87 87 ALA B O 1
ATOM 3178 O O B ALA B 1 87 ? -31.740 -31.856 26.716 0.50 9.97 87 ALA B O 1
ATOM 3181 N N A ARG B 1 88 ? -31.239 -34.076 26.357 0.50 7.75 88 ARG B N 1
ATOM 3182 N N B ARG B 1 88 ? -32.353 -33.992 26.464 0.50 6.13 88 ARG B N 1
ATOM 3183 C CA A ARG B 1 88 ? -30.484 -34.524 27.542 0.50 7.96 88 ARG B CA 1
ATOM 3184 C CA B ARG B 1 88 ? -31.913 -34.466 27.777 0.50 6.73 88 ARG B CA 1
ATOM 3185 C C A ARG B 1 88 ? -29.030 -34.777 27.203 0.50 8.79 88 ARG B C 1
ATOM 3186 C C B ARG B 1 88 ? -30.434 -34.752 27.931 0.50 6.50 88 ARG B C 1
ATOM 3187 O O A ARG B 1 88 ? -28.694 -35.241 26.107 0.50 11.30 88 ARG B O 1
ATOM 3188 O O B ARG B 1 88 ? -29.913 -34.660 29.044 0.50 7.10 88 ARG B O 1
ATOM 3203 N N A GLY B 1 89 ? -28.160 -34.540 28.171 0.50 9.27 89 GLY B N 1
ATOM 3204 N N B GLY B 1 89 ? -29.773 -35.114 26.844 0.50 6.14 89 GLY B N 1
ATOM 3205 C CA A GLY B 1 89 ? -26.745 -34.817 27.998 0.50 8.61 89 GLY B CA 1
ATOM 3206 C CA B GLY B 1 89 ? -28.347 -35.432 26.906 0.50 6.44 89 GLY B CA 1
ATOM 3207 C C A GLY B 1 89 ? -25.955 -33.574 27.649 0.50 9.33 89 GLY B C 1
ATOM 3208 C C B GLY B 1 89 ? -27.491 -34.226 27.199 0.50 5.88 89 GLY B C 1
ATOM 3209 O O A GLY B 1 89 ? -26.495 -32.471 27.566 0.50 11.52 89 GLY B O 1
ATOM 3210 O O B GLY B 1 89 ? -27.917 -33.071 27.087 0.50 7.13 89 GLY B O 1
ATOM 3211 N N A GLY B 1 90 ? -24.657 -33.756 27.485 0.50 8.65 90 GLY B N 1
ATOM 3212 N N B GLY B 1 90 ? -26.223 -34.494 27.524 0.50 6.19 90 GLY B N 1
ATOM 3213 C CA A GLY B 1 90 ? -23.736 -32.675 27.214 0.50 10.51 90 GLY B CA 1
ATOM 3214 C CA B GLY B 1 90 ? -25.277 -33.430 27.765 0.50 7.67 90 GLY B CA 1
ATOM 3215 C C A GLY B 1 90 ? -23.345 -32.453 25.784 0.50 10.06 90 GLY B C 1
ATOM 3216 C C B GLY B 1 90 ? -24.522 -32.845 26.561 0.50 7.60 90 GLY B C 1
ATOM 3217 O O A GLY B 1 90 ? -22.554 -31.537 25.511 0.50 12.74 90 GLY B O 1
ATOM 3218 O O B GLY B 1 90 ? -23.821 -31.857 26.725 0.50 8.78 90 GLY B O 1
ATOM 3219 N N A ALA B 1 91 ? -23.884 -33.281 24.879 0.50 7.97 91 ALA B N 1
ATOM 3220 N N B ALA B 1 91 ? -24.702 -33.423 25.376 0.50 6.28 91 ALA B N 1
ATOM 3221 C CA A ALA B 1 91 ? -23.465 -33.236 23.491 0.50 9.47 91 ALA B CA 1
ATOM 3222 C CA B ALA B 1 91 ? -23.966 -33.037 24.190 0.50 7.85 91 ALA B CA 1
ATOM 3223 C C A ALA B 1 91 ? -24.639 -33.018 22.521 0.50 7.77 91 ALA B C 1
ATOM 3224 C C B ALA B 1 91 ? -24.890 -32.884 22.981 0.50 6.40 91 ALA B C 1
ATOM 3225 O O A ALA B 1 91 ? -24.633 -33.505 21.408 0.50 9.34 91 ALA B O 1
ATOM 3226 O O B ALA B 1 91 ? -24.611 -33.422 21.905 0.50 8.03 91 ALA B O 1
ATOM 3229 N N A VAL B 1 92 ? -25.671 -32.312 22.945 0.50 7.08 92 VAL B N 1
ATOM 3230 N N B VAL B 1 92 ? -26.066 -32.297 23.188 0.50 6.26 92 VAL B N 1
ATOM 3231 C CA A VAL B 1 92 ? -26.832 -32.106 22.081 0.50 6.28 92 VAL B CA 1
ATOM 3232 C CA B VAL B 1 92 ? -27.078 -32.191 22.140 0.50 6.78 92 VAL B CA 1
ATOM 3233 C C A VAL B 1 92 ? -26.423 -31.295 20.870 0.50 5.99 92 VAL B C 1
ATOM 3234 C C B VAL B 1 92 ? -26.620 -31.301 20.956 0.50 6.47 92 VAL B C 1
ATOM 3235 O O A VAL B 1 92 ? -25.731 -30.272 20.978 0.50 6.96 92 VAL B O 1
ATOM 3236 O O B VAL B 1 92 ? -26.048 -30.232 21.177 0.50 6.07 92 VAL B O 1
ATOM 3243 N N . GLY B 1 93 ? -26.900 -31.742 19.727 1.00 6.17 93 GLY B N 1
ATOM 3244 C CA . GLY B 1 93 ? -26.808 -30.980 18.495 1.00 6.27 93 GLY B CA 1
ATOM 3245 C C . GLY B 1 93 ? -28.186 -30.817 17.905 1.00 5.78 93 GLY B C 1
ATOM 3246 O O . GLY B 1 93 ? -28.703 -31.740 17.282 1.00 6.39 93 GLY B O 1
ATOM 3247 N N . LEU B 1 94 ? -28.780 -29.631 18.109 1.00 6.50 94 LEU B N 1
ATOM 3248 C CA . LEU B 1 94 ? -30.165 -29.343 17.816 1.00 6.12 94 LEU B CA 1
ATOM 3249 C C . LEU B 1 94 ? -30.294 -28.032 17.072 1.00 5.75 94 LEU B C 1
ATOM 3250 O O . LEU B 1 94 ? -29.682 -27.031 17.491 1.00 6.73 94 LEU B O 1
ATOM 3255 N N . SER B 1 95 ? -31.109 -27.990 16.033 1.00 5.83 95 SER B N 1
ATOM 3256 C CA A SER B 1 95 ? -31.527 -26.768 15.341 0.70 5.93 95 SER B CA 1
ATOM 3257 C CA B SER B 1 95 ? -31.521 -26.724 15.506 0.30 6.85 95 SER B CA 1
ATOM 3258 C C . SER B 1 95 ? -33.022 -26.612 15.415 1.00 5.64 95 SER B C 1
ATOM 3259 O O . SER B 1 95 ? -33.760 -27.570 15.177 1.00 6.69 95 SER B O 1
ATOM 3264 N N . GLY B 1 96 ? -33.489 -25.408 15.708 1.00 6.57 96 GLY B N 1
ATOM 3265 C CA . GLY B 1 96 ? -34.922 -25.095 15.712 1.00 7.31 96 GLY B CA 1
ATOM 3266 C C . GLY B 1 96 ? -35.565 -25.494 17.013 1.00 7.01 96 GLY B C 1
ATOM 3267 O O . GLY B 1 96 ? -35.942 -24.679 17.855 1.00 8.36 96 GLY B O 1
ATOM 3268 N N . GLY B 1 97 ? -35.748 -26.795 17.209 1.00 6.95 97 GLY B N 1
ATOM 3269 C CA . GLY B 1 97 ? -36.416 -27.252 18.404 1.00 7.95 97 GLY B CA 1
ATOM 3270 C C . GLY B 1 97 ? -37.762 -26.595 18.605 1.00 7.13 97 GLY B C 1
ATOM 3271 O O . GLY B 1 97 ? -38.152 -26.258 19.719 1.00 8.51 97 GLY B O 1
ATOM 3272 N N . TYR B 1 98 ? -38.489 -26.431 17.516 1.00 6.96 98 TYR B N 1
ATOM 3273 C CA . TYR B 1 98 ? -39.730 -25.679 17.506 1.00 7.16 98 TYR B CA 1
ATOM 3274 C C . TYR B 1 98 ? -40.869 -26.468 18.166 1.00 6.81 98 TYR B C 1
ATOM 3275 O O . TYR B 1 98 ? -40.891 -27.685 18.145 1.00 7.37 98 TYR B O 1
ATOM 3284 N N . ASP B 1 99 ? -41.836 -25.693 18.682 1.00 7.74 99 ASP B N 1
ATOM 3285 C CA . ASP B 1 99 ? -43.045 -26.264 19.267 1.00 8.09 99 ASP B CA 1
ATOM 3286 C C . ASP B 1 99 ? -44.103 -26.600 18.229 1.00 7.07 99 ASP B C 1
ATOM 3287 O O . ASP B 1 99 ? -45.186 -27.058 18.583 1.00 7.66 99 ASP B O 1
ATOM 3292 N N . PHE B 1 100 ? -43.770 -26.463 16.956 1.00 7.19 100 PHE B N 1
ATOM 3293 C CA . PHE B 1 100 ? -44.675 -26.759 15.833 1.00 7.44 100 PHE B CA 1
ATOM 3294 C C . PHE B 1 100 ? -43.724 -26.997 14.664 1.00 6.90 100 PHE B C 1
ATOM 3295 O O . PHE B 1 100 ? -42.835 -26.200 14.417 1.00 7.61 100 PHE B O 1
ATOM 3303 N N . ASN B 1 101 ? -43.911 -28.137 13.971 1.00 6.83 101 ASN B N 1
ATOM 3304 C CA . ASN B 1 101 ? -42.985 -28.509 12.909 1.00 6.47 101 ASN B CA 1
ATOM 3305 C C . ASN B 1 101 ? -43.724 -29.091 11.708 1.00 6.62 101 ASN B C 1
ATOM 3306 O O . ASN B 1 101 ? -44.650 -29.878 11.868 1.00 7.44 101 ASN B O 1
ATOM 3311 N N . HIS B 1 102 ? -43.237 -28.721 10.524 1.00 6.55 102 HIS B N 1
ATOM 3312 C CA . HIS B 1 102 ? -43.592 -29.385 9.269 1.00 6.95 102 HIS B CA 1
ATOM 3313 C C . HIS B 1 102 ? -42.656 -30.550 8.954 1.00 6.59 102 HIS B C 1
ATOM 3314 O O . HIS B 1 102 ? -43.024 -31.421 8.173 1.00 7.60 102 HIS B O 1
ATOM 3321 N N . ALA B 1 103 ? -41.482 -30.577 9.548 1.00 6.57 103 ALA B N 1
ATOM 3322 C CA . ALA B 1 103 ? -40.577 -31.702 9.372 1.00 6.38 103 ALA B CA 1
ATOM 3323 C C . ALA B 1 103 ? -39.641 -31.807 10.566 1.00 6.00 103 ALA B C 1
ATOM 3324 O O . ALA B 1 103 ? -39.321 -30.805 11.210 1.00 6.50 103 ALA B O 1
ATOM 3326 N N . ILE B 1 104 ? -39.197 -33.036 10.794 1.00 6.45 104 ILE B N 1
ATOM 3327 C CA A ILE B 1 104 ? -38.119 -33.351 11.722 0.70 6.36 104 ILE B CA 1
ATOM 3328 C CA B ILE B 1 104 ? -38.113 -33.343 11.705 0.30 6.07 104 ILE B CA 1
ATOM 3329 C C . ILE B 1 104 ? -37.011 -33.994 10.892 1.00 5.92 104 ILE B C 1
ATOM 3330 O O . ILE B 1 104 ? -37.273 -34.930 10.139 1.00 7.06 104 ILE B O 1
ATOM 3339 N N . CYS B 1 105 ? -35.792 -33.486 11.014 1.00 6.01 105 CYS B N 1
ATOM 3340 C CA . CYS B 1 105 ? -34.647 -33.988 10.268 1.00 6.14 105 CYS B CA 1
ATOM 3341 C C . CYS B 1 105 ? -33.601 -34.549 11.230 1.00 5.80 105 CYS B C 1
ATOM 3342 O O . CYS B 1 105 ? -33.092 -33.833 12.083 1.00 7.20 105 CYS B O 1
ATOM 3345 N N . LEU B 1 106 ? -33.339 -35.838 11.088 1.00 5.55 106 LEU B N 1
ATOM 3346 C CA . LEU B 1 106 ? -32.366 -36.557 11.900 1.00 5.74 106 LEU B CA 1
ATOM 3347 C C . LEU B 1 106 ? -31.164 -36.859 10.996 1.00 5.59 106 LEU B C 1
ATOM 3348 O O . LEU B 1 106 ? -31.365 -37.326 9.883 1.00 6.50 106 LEU B O 1
ATOM 3353 N N . ALA B 1 107 ? -29.943 -36.621 11.444 1.00 5.59 107 ALA B N 1
ATOM 3354 C CA . ALA B 1 107 ? -28.800 -36.792 10.537 1.00 6.18 107 ALA B CA 1
ATOM 3355 C C . ALA B 1 107 ? -27.542 -37.169 11.268 1.00 5.63 107 ALA B C 1
ATOM 3356 O O . ALA B 1 107 ? -27.353 -36.886 12.444 1.00 6.01 107 ALA B O 1
ATOM 3358 N N . GLY B 1 108 ? -26.631 -37.804 10.526 1.00 6.00 108 GLY B N 1
ATOM 3359 C CA . GLY B 1 108 ? -25.267 -37.948 10.922 1.00 6.07 108 GLY B CA 1
ATOM 3360 C C . GLY B 1 108 ? -24.445 -36.671 10.710 1.00 5.78 108 GLY B C 1
ATOM 3361 O O . GLY B 1 108 ? -24.984 -35.595 10.480 1.00 6.31 108 GLY B O 1
ATOM 3362 N N . GLY B 1 109 ? -23.113 -36.808 10.812 1.00 6.18 109 GLY B N 1
ATOM 3363 C CA . GLY B 1 109 ? -22.219 -35.697 10.573 1.00 6.31 109 GLY B CA 1
ATOM 3364 C C . GLY B 1 109 ? -21.993 -34.741 11.710 1.00 6.33 109 GLY B C 1
ATOM 3365 O O . GLY B 1 109 ? -21.443 -33.653 11.489 1.00 7.12 109 GLY B O 1
ATOM 3366 N N . ALA B 1 110 ? -22.385 -35.122 12.933 1.00 6.86 110 ALA B N 1
ATOM 3367 C CA . ALA B 1 110 ? -22.264 -34.239 14.088 1.00 7.52 110 ALA B CA 1
ATOM 3368 C C . ALA B 1 110 ? -22.918 -32.886 13.749 1.00 6.90 110 ALA B C 1
ATOM 3369 O O . ALA B 1 110 ? -23.881 -32.823 12.992 1.00 6.85 110 ALA B O 1
ATOM 3371 N N . GLY B 1 111 ? -22.417 -31.794 14.311 1.00 7.25 111 GLY B N 1
ATOM 3372 C CA . GLY B 1 111 ? -23.044 -30.516 14.123 1.00 7.30 111 GLY B CA 1
ATOM 3373 C C . GLY B 1 111 ? -23.082 -30.058 12.679 1.00 6.75 111 GLY B C 1
ATOM 3374 O O . GLY B 1 111 ? -23.913 -29.223 12.315 1.00 7.88 111 GLY B O 1
ATOM 3375 N N . TYR B 1 112 ? -22.197 -30.578 11.838 1.00 6.68 112 TYR B N 1
ATOM 3376 C CA . TYR B 1 112 ? -22.212 -30.245 10.430 1.00 6.84 112 TYR B CA 1
ATOM 3377 C C . TYR B 1 112 ? -23.502 -30.726 9.766 1.00 6.27 112 TYR B C 1
ATOM 3378 O O . TYR B 1 112 ? -23.999 -30.091 8.843 1.00 6.94 112 TYR B O 1
ATOM 3387 N N . GLY B 1 113 ? -24.019 -31.849 10.238 1.00 6.60 113 GLY B N 1
ATOM 3388 C CA . GLY B 1 113 ? -25.205 -32.453 9.657 1.00 6.62 113 GLY B CA 1
ATOM 3389 C C . GLY B 1 113 ? -26.484 -31.725 9.964 1.00 6.35 113 GLY B C 1
ATOM 3390 O O . GLY B 1 113 ? -27.519 -32.033 9.369 1.00 7.21 113 GLY B O 1
ATOM 3391 N N . LEU B 1 114 ? -26.477 -30.703 10.831 1.00 6.38 114 LEU B N 1
ATOM 3392 C CA . LEU B 1 114 ? -27.632 -29.846 10.957 1.00 6.58 114 LEU B CA 1
ATOM 3393 C C . LEU B 1 114 ? -27.964 -29.128 9.651 1.00 6.79 114 LEU B C 1
ATOM 3394 O O . LEU B 1 114 ? -29.078 -28.699 9.415 1.00 7.58 114 LEU B O 1
ATOM 3399 N N . GLU B 1 115 ? -26.957 -29.028 8.763 1.00 6.83 115 GLU B N 1
ATOM 3400 C CA . GLU B 1 115 ? -27.165 -28.415 7.456 1.00 6.90 115 GLU B CA 1
ATOM 3401 C C . GLU B 1 115 ? -28.244 -29.142 6.649 1.00 6.60 115 GLU B C 1
ATOM 3402 O O . GLU B 1 115 ? -28.922 -28.523 5.837 1.00 7.09 115 GLU B O 1
ATOM 3408 N N . ALA B 1 116 ? -28.402 -30.463 6.844 1.00 6.68 116 ALA B N 1
ATOM 3409 C CA . ALA B 1 116 ? -29.442 -31.168 6.127 1.00 6.61 116 ALA B CA 1
ATOM 3410 C C . ALA B 1 116 ? -30.804 -30.541 6.370 1.00 6.42 116 ALA B C 1
ATOM 3411 O O . ALA B 1 116 ? -31.624 -30.461 5.458 1.00 6.99 116 ALA B O 1
ATOM 3413 N N . GLY B 1 117 ? -31.072 -30.112 7.597 1.00 6.63 117 GLY B N 1
ATOM 3414 C CA . GLY B 1 117 ? -32.344 -29.514 7.885 1.00 7.42 117 GLY B CA 1
ATOM 3415 C C . GLY B 1 117 ? -32.566 -28.190 7.175 1.00 7.76 117 GLY B C 1
ATOM 3416 O O . GLY B 1 117 ? -33.688 -27.838 6.855 1.00 8.64 117 GLY B O 1
ATOM 3417 N N . ALA B 1 118 ? -31.488 -27.459 6.900 1.00 9.10 118 ALA B N 1
ATOM 3418 C CA . ALA B 1 118 ? -31.593 -26.251 6.089 1.00 10.37 118 ALA B CA 1
ATOM 3419 C C . ALA B 1 118 ? -32.018 -26.584 4.671 1.00 9.84 118 ALA B C 1
ATOM 3420 O O . ALA B 1 118 ? -32.751 -25.817 4.030 1.00 11.28 118 ALA B O 1
ATOM 3422 N N . GLY B 1 119 ? -31.537 -27.710 4.151 1.00 9.39 119 GLY B N 1
ATOM 3423 C CA . GLY B 1 119 ? -32.011 -28.173 2.852 1.00 10.23 119 GLY B CA 1
ATOM 3424 C C . GLY B 1 119 ? -33.485 -28.440 2.837 1.00 9.11 119 GLY B C 1
ATOM 3425 O O . GLY B 1 119 ? -34.184 -28.092 1.898 1.00 12.26 119 GLY B O 1
ATOM 3426 N N . VAL B 1 120 ? -33.971 -29.107 3.877 1.00 7.93 120 VAL B N 1
ATOM 3427 C CA . VAL B 1 120 ? -35.396 -29.336 3.994 1.00 8.06 120 VAL B CA 1
ATOM 3428 C C . VAL B 1 120 ? -36.155 -28.016 4.061 1.00 7.45 120 VAL B C 1
ATOM 3429 O O . VAL B 1 120 ? -37.140 -27.823 3.355 1.00 8.57 120 VAL B O 1
ATOM 3433 N N . SER B 1 121 ? -35.708 -27.107 4.909 1.00 7.75 121 SER B N 1
ATOM 3434 C CA . SER B 1 121 ? -36.396 -25.820 5.076 1.00 7.91 121 SER B CA 1
ATOM 3435 C C . SER B 1 121 ? -36.486 -25.045 3.762 1.00 8.67 121 SER B C 1
ATOM 3436 O O . SER B 1 121 ? -37.531 -24.512 3.425 1.00 8.94 121 SER B O 1
ATOM 3439 N N . GLY B 1 122 ? -35.361 -24.939 3.055 1.00 9.42 122 GLY B N 1
ATOM 3440 C CA . GLY B 1 122 ? -35.367 -24.207 1.803 1.00 10.40 122 GLY B CA 1
ATOM 3441 C C . GLY B 1 122 ? -36.281 -24.828 0.790 1.00 10.40 122 GLY B C 1
ATOM 3442 O O . GLY B 1 122 ? -36.981 -24.128 0.031 1.00 11.84 122 GLY B O 1
ATOM 3443 N N . ALA B 1 123 ? -36.275 -26.155 0.706 1.00 10.13 123 ALA B N 1
ATOM 3444 C CA . ALA B 1 123 ? -37.165 -26.860 -0.208 1.00 10.59 123 ALA B CA 1
ATOM 3445 C C . ALA B 1 123 ? -38.635 -26.597 0.137 1.00 10.39 123 ALA B C 1
ATOM 3446 O O . ALA B 1 123 ? -39.460 -26.392 -0.764 1.00 11.64 123 ALA B O 1
ATOM 3448 N N . LEU B 1 124 ? -38.996 -26.621 1.425 1.00 9.63 124 LEU B N 1
ATOM 3449 C CA . LEU B 1 124 ? -40.350 -26.362 1.817 1.00 9.31 124 LEU B CA 1
ATOM 3450 C C . LEU B 1 124 ? -40.747 -24.927 1.460 1.00 9.53 124 LEU B C 1
ATOM 3451 O O . LEU B 1 124 ? -41.899 -24.678 1.059 1.00 10.11 124 LEU B O 1
ATOM 3456 N N . LEU B 1 125 ? -39.861 -23.956 1.610 1.00 9.31 125 LEU B N 1
ATOM 3457 C CA . LEU B 1 125 ? -40.145 -22.549 1.225 1.00 10.12 125 LEU B CA 1
ATOM 3458 C C . LEU B 1 125 ? -40.458 -22.495 -0.265 1.00 10.45 125 LEU B C 1
ATOM 3459 O O . LEU B 1 125 ? -41.389 -21.825 -0.694 1.00 11.22 125 LEU B O 1
ATOM 3464 N N . GLU B 1 126 ? -39.653 -23.174 -1.066 1.00 11.67 126 GLU B N 1
ATOM 3465 C CA . GLU B 1 126 ? -39.893 -23.202 -2.515 1.00 13.22 126 GLU B CA 1
ATOM 3466 C C . GLU B 1 126 ? -41.242 -23.850 -2.826 1.00 13.36 126 GLU B C 1
ATOM 3467 O O . GLU B 1 126 ? -41.997 -23.384 -3.712 1.00 14.86 126 GLU B O 1
ATOM 3473 N N . ARG B 1 127 ? -41.597 -24.926 -2.138 1.00 13.63 127 ARG B N 1
ATOM 3474 C CA . ARG B 1 127 ? -42.910 -25.549 -2.309 1.00 14.24 127 ARG B CA 1
ATOM 3475 C C . ARG B 1 127 ? -44.117 -24.668 -1.935 1.00 14.63 127 ARG B C 1
ATOM 3476 O O . ARG B 1 127 ? -45.184 -24.807 -2.488 1.00 17.94 127 ARG B O 1
ATOM 3484 N N . LEU B 1 128 ? -43.860 -23.736 -1.021 1.00 13.40 128 LEU B N 1
ATOM 3485 C CA A LEU B 1 128 ? -44.809 -22.737 -0.598 0.60 13.20 128 LEU B CA 1
ATOM 3486 C CA B LEU B 1 128 ? -44.822 -22.738 -0.590 0.40 14.52 128 LEU B CA 1
ATOM 3487 C C . LEU B 1 128 ? -44.741 -21.504 -1.490 1.00 13.65 128 LEU B C 1
ATOM 3488 O O . LEU B 1 128 ? -45.293 -20.476 -1.159 1.00 15.72 128 LEU B O 1
ATOM 3497 N N . GLU B 1 129 ? -44.082 -21.621 -2.646 1.00 14.69 129 GLU B N 1
ATOM 3498 C CA . GLU B 1 129 ? -44.023 -20.538 -3.636 1.00 16.07 129 GLU B CA 1
ATOM 3499 C C . GLU B 1 129 ? -43.430 -19.261 -3.028 1.00 14.26 129 GLU B C 1
ATOM 3500 O O . GLU B 1 129 ? -43.800 -18.147 -3.359 1.00 16.41 129 GLU B O 1
ATOM 3506 N N . TYR B 1 130 ? -42.463 -19.456 -2.126 1.00 13.58 130 TYR B N 1
ATOM 3507 C CA A TYR B 1 130 ? -41.755 -18.354 -1.455 0.70 13.92 130 TYR B CA 1
ATOM 3508 C CA B TYR B 1 130 ? -41.737 -18.363 -1.555 0.30 12.93 130 TYR B CA 1
ATOM 3509 C C . TYR B 1 130 ? -42.612 -17.417 -0.672 1.00 13.45 130 TYR B C 1
ATOM 3510 O O . TYR B 1 130 ? -42.205 -16.286 -0.368 1.00 16.33 130 TYR B O 1
ATOM 3527 N N . ARG B 1 131 ? -43.768 -17.888 -0.230 1.00 13.24 131 ARG B N 1
ATOM 3528 C CA . ARG B 1 131 ? -44.583 -17.110 0.714 1.00 13.10 131 ARG B CA 1
ATOM 3529 C C . ARG B 1 131 ? -43.857 -17.096 2.060 1.00 12.43 131 ARG B C 1
ATOM 3530 O O . ARG B 1 131 ? -43.306 -18.114 2.506 1.00 13.14 131 ARG B O 1
ATOM 3538 N N . THR B 1 132 ? -43.910 -15.956 2.737 1.00 13.03 132 THR B N 1
ATOM 3539 C CA . THR B 1 132 ? -43.166 -15.717 3.976 1.00 14.08 132 THR B CA 1
ATOM 3540 C C . THR B 1 132 ? -43.964 -15.080 5.061 1.00 14.76 132 THR B C 1
ATOM 3541 O O . THR B 1 132 ? -43.375 -14.633 6.048 1.00 16.32 132 THR B O 1
ATOM 3545 N N . GLY B 1 133 ? -45.282 -15.115 4.992 1.00 15.21 133 GLY B N 1
ATOM 3546 C CA . GLY B 1 133 ? -46.059 -14.668 6.117 1.00 17.13 133 GLY B CA 1
ATOM 3547 C C . GLY B 1 133 ? -45.745 -15.469 7.349 1.00 17.15 133 GLY B C 1
ATOM 3548 O O . GLY B 1 133 ? -45.424 -16.658 7.253 1.00 17.99 133 GLY B O 1
ATOM 3549 N N . PHE B 1 134 ? -45.872 -14.853 8.527 1.00 20.61 134 PHE B N 1
ATOM 3550 C CA A PHE B 1 134 ? -45.357 -15.504 9.746 0.70 21.97 134 PHE B CA 1
ATOM 3551 C CA B PHE B 1 134 ? -45.532 -15.484 9.808 0.30 23.68 134 PHE B CA 1
ATOM 3552 C C . PHE B 1 134 ? -46.152 -16.840 9.933 1.00 25.05 134 PHE B C 1
ATOM 3553 O O . PHE B 1 134 ? -45.547 -17.860 10.284 1.00 26.70 134 PHE B O 1
ATOM 3568 N N . ALA B 1 135 ? -47.432 -16.861 9.609 1.00 28.73 135 ALA B N 1
ATOM 3569 C CA . ALA B 1 135 ? -48.207 -18.100 9.723 1.00 29.75 135 ALA B CA 1
ATOM 3570 C C . ALA B 1 135 ? -47.906 -19.160 8.656 1.00 30.43 135 ALA B C 1
ATOM 3571 O O . ALA B 1 135 ? -48.328 -20.319 8.761 1.00 37.13 135 ALA B O 1
ATOM 3573 N N . GLU B 1 136 ? -47.132 -18.759 7.663 1.00 25.15 136 GLU B N 1
ATOM 3574 C CA . GLU B 1 136 ? -46.686 -19.646 6.550 1.00 22.92 136 GLU B CA 1
ATOM 3575 C C . GLU B 1 136 ? -45.249 -20.138 6.676 1.00 16.89 136 GLU B C 1
ATOM 3576 O O . GLU B 1 136 ? -44.760 -20.901 5.811 1.00 15.46 136 GLU B O 1
ATOM 3582 N N . LEU B 1 137 ? -44.571 -19.719 7.724 1.00 14.96 137 LEU B N 1
ATOM 3583 C CA . LEU B 1 137 ? -43.197 -20.144 7.903 1.00 11.49 137 LEU B CA 1
ATOM 3584 C C . LEU B 1 137 ? -43.145 -21.681 8.022 1.00 10.20 137 LEU B C 1
ATOM 3585 O O . LEU B 1 137 ? -43.913 -22.278 8.783 1.00 11.59 137 LEU B O 1
ATOM 3590 N N . GLN B 1 138 ? -42.218 -22.293 7.298 1.00 8.69 138 GLN B N 1
ATOM 3591 C CA . GLN B 1 138 ? -42.026 -23.727 7.296 1.00 8.62 138 GLN B CA 1
ATOM 3592 C C . GLN B 1 138 ? -40.961 -24.060 8.335 1.00 7.84 138 GLN B C 1
ATOM 3593 O O . GLN B 1 138 ? -39.831 -23.526 8.275 1.00 9.32 138 GLN B O 1
ATOM 3599 N N . LEU B 1 139 ? -41.353 -24.876 9.306 1.00 7.19 139 LEU B N 1
ATOM 3600 C CA . LEU B 1 139 ? -40.565 -25.082 10.487 1.00 6.94 139 LEU B CA 1
ATOM 3601 C C . LEU B 1 139 ? -40.029 -26.515 10.498 1.00 6.59 139 LEU B C 1
ATOM 3602 O O . LEU B 1 139 ? -40.769 -27.499 10.446 1.00 7.12 139 LEU B O 1
ATOM 3607 N N . VAL B 1 140 ? -38.707 -26.602 10.554 1.00 6.44 140 VAL B N 1
ATOM 3608 C CA . VAL B 1 140 ? -37.978 -27.862 10.570 1.00 6.47 140 VAL B CA 1
ATOM 3609 C C . VAL B 1 140 ? -37.090 -27.876 11.796 1.00 6.25 140 VAL B C 1
ATOM 3610 O O . VAL B 1 140 ? -36.284 -26.957 11.985 1.00 7.85 140 VAL B O 1
ATOM 3614 N N . SER B 1 141 ? -37.227 -28.899 12.626 1.00 5.77 141 SER B N 1
ATOM 3615 C CA . SER B 1 141 ? -36.314 -29.116 13.731 1.00 5.91 141 SER B CA 1
ATOM 3616 C C . SER B 1 141 ? -35.372 -30.244 13.359 1.00 6.39 141 SER B C 1
ATOM 3617 O O . SER B 1 141 ? -35.830 -31.264 12.793 1.00 7.25 141 SER B O 1
ATOM 3620 N N . SER B 1 142 ? -34.107 -30.085 13.657 1.00 6.55 142 SER B N 1
ATOM 3621 C CA . SER B 1 142 ? -33.092 -31.026 13.258 1.00 6.63 142 SER B CA 1
ATOM 3622 C C . SER B 1 142 ? -32.256 -31.453 14.456 1.00 6.26 142 SER B C 1
ATOM 3623 O O . SER B 1 142 ? -31.970 -30.627 15.337 1.00 6.62 142 SER B O 1
ATOM 3626 N N . ALA B 1 143 ? -31.815 -32.689 14.470 1.00 6.73 143 ALA B N 1
ATOM 3627 C CA . ALA B 1 143 ? -30.901 -33.178 15.475 1.00 5.82 143 ALA B CA 1
ATOM 3628 C C . ALA B 1 143 ? -29.903 -34.117 14.824 1.00 5.92 143 ALA B C 1
ATOM 3629 O O . ALA B 1 143 ? -30.199 -34.708 13.780 1.00 6.67 143 ALA B O 1
ATOM 3631 N N . VAL B 1 144 ? -28.755 -34.280 15.465 1.00 5.51 144 VAL B N 1
ATOM 3632 C CA . VAL B 1 144 ? -27.640 -35.012 14.878 1.00 5.48 144 VAL B CA 1
ATOM 3633 C C . VAL B 1 144 ? -26.996 -35.991 15.820 1.00 5.70 144 VAL B C 1
ATOM 3634 O O . VAL B 1 144 ? -27.018 -35.861 17.052 1.00 6.40 144 VAL B O 1
ATOM 3638 N N . ILE B 1 145 ? -26.351 -36.988 15.200 1.00 5.68 145 ILE B N 1
ATOM 3639 C CA . ILE B 1 145 ? -25.409 -37.885 15.836 1.00 5.99 145 ILE B CA 1
ATOM 3640 C C . ILE B 1 145 ? -24.024 -37.644 15.287 1.00 6.02 145 ILE B C 1
ATOM 3641 O O . ILE B 1 145 ? -23.857 -37.313 14.119 1.00 6.84 145 ILE B O 1
ATOM 3646 N N . TYR B 1 146 ? -23.007 -37.892 16.112 1.00 7.45 146 TYR B N 1
ATOM 3647 C CA . TYR B 1 146 ? -21.607 -37.919 15.683 1.00 7.53 146 TYR B CA 1
ATOM 3648 C C . TYR B 1 146 ? -21.323 -39.319 15.153 1.00 7.27 146 TYR B C 1
ATOM 3649 O O . TYR B 1 146 ? -21.294 -40.274 15.925 1.00 8.54 146 TYR B O 1
ATOM 3658 N N . ASP B 1 147 ? -21.094 -39.440 13.853 1.00 7.87 147 ASP B N 1
ATOM 3659 C CA . ASP B 1 147 ? -20.895 -40.727 13.227 1.00 7.86 147 ASP B CA 1
ATOM 3660 C C . ASP B 1 147 ? -19.537 -40.808 12.541 1.00 8.12 147 ASP B C 1
ATOM 3661 O O . ASP B 1 147 ? -19.324 -41.703 11.713 1.00 9.22 147 ASP B O 1
ATOM 3666 N N . PHE B 1 148 ? -18.583 -39.934 12.899 1.00 8.69 148 PHE B N 1
ATOM 3667 C CA . PHE B 1 148 ? -17.280 -39.902 12.250 1.00 10.13 148 PHE B CA 1
ATOM 3668 C C . PHE B 1 148 ? -16.322 -40.990 12.751 1.00 11.10 148 PHE B C 1
ATOM 3669 O O . PHE B 1 148 ? -15.388 -41.317 12.031 1.00 14.68 148 PHE B O 1
ATOM 3677 N N . SER B 1 149 ? -16.529 -41.548 13.928 1.00 11.57 149 SER B N 1
ATOM 3678 C CA A SER B 1 149 ? -15.668 -42.589 14.460 0.70 12.78 149 SER B CA 1
ATOM 3679 C CA B SER B 1 149 ? -15.524 -42.518 14.250 0.30 12.50 149 SER B CA 1
ATOM 3680 C C . SER B 1 149 ? -15.903 -43.878 13.685 1.00 13.06 149 SER B C 1
ATOM 3681 O O . SER B 1 149 ? -15.065 -44.750 13.697 1.00 15.61 149 SER B O 1
ATOM 3686 N N . ALA B 1 150 ? -17.084 -44.025 13.068 1.00 10.87 150 ALA B N 1
ATOM 3687 C CA . ALA B 1 150 ? -17.510 -45.252 12.422 1.00 11.54 150 ALA B CA 1
ATOM 3688 C C . ALA B 1 150 ? -17.102 -45.329 10.955 1.00 11.48 150 ALA B C 1
ATOM 3689 O O . ALA B 1 150 ? -17.519 -46.275 10.256 1.00 12.23 150 ALA B O 1
ATOM 3691 N N A ARG B 1 151 ? -16.272 -44.387 10.488 0.50 12.17 151 ARG B N 1
ATOM 3692 N N B ARG B 1 151 ? -16.384 -44.362 10.432 0.50 10.85 151 ARG B N 1
ATOM 3693 C CA A ARG B 1 151 ? -15.839 -44.268 9.067 0.50 10.40 151 ARG B CA 1
ATOM 3694 C CA B ARG B 1 151 ? -15.990 -44.405 9.043 0.50 13.43 151 ARG B CA 1
ATOM 3695 C C A ARG B 1 151 ? -14.686 -43.228 8.951 0.50 11.23 151 ARG B C 1
ATOM 3696 C C B ARG B 1 151 ? -14.708 -43.685 8.908 0.50 10.39 151 ARG B C 1
ATOM 3697 O O A ARG B 1 151 ? -14.505 -42.433 9.836 0.50 15.03 151 ARG B O 1
ATOM 3698 O O B ARG B 1 151 ? -14.104 -43.188 9.867 0.50 14.13 151 ARG B O 1
ATOM 3713 N N A SER B 1 152 ? -13.950 -43.212 7.836 0.50 14.26 152 SER B N 1
ATOM 3714 N N B SER B 1 152 ? -14.311 -43.533 7.658 0.50 12.22 152 SER B N 1
ATOM 3715 C CA A SER B 1 152 ? -12.720 -42.410 7.643 0.50 13.05 152 SER B CA 1
ATOM 3716 C CA B SER B 1 152 ? -13.000 -42.977 7.368 0.50 11.75 152 SER B CA 1
ATOM 3717 C C A SER B 1 152 ? -12.939 -41.042 7.088 0.50 14.62 152 SER B C 1
ATOM 3718 C C B SER B 1 152 ? -13.023 -41.774 6.381 0.50 11.78 152 SER B C 1
ATOM 3719 O O A SER B 1 152 ? -12.209 -40.098 7.367 0.50 16.20 152 SER B O 1
ATOM 3720 O O B SER B 1 152 ? -12.126 -41.554 5.625 0.50 11.46 152 SER B O 1
ATOM 3725 N N A THR B 1 153 ? -14.038 -40.891 6.465 0.50 13.42 153 THR B N 1
ATOM 3726 N N B THR B 1 153 ? -14.141 -41.081 6.232 0.50 14.97 153 THR B N 1
ATOM 3727 C CA A THR B 1 153 ? -14.270 -39.721 5.739 0.50 11.52 153 THR B CA 1
ATOM 3728 C CA B THR B 1 153 ? -14.208 -39.712 5.593 0.50 12.24 153 THR B CA 1
ATOM 3729 C C A THR B 1 153 ? -14.795 -38.615 6.646 0.50 9.81 153 THR B C 1
ATOM 3730 C C B THR B 1 153 ? -14.935 -38.693 6.481 0.50 10.35 153 THR B C 1
ATOM 3731 O O A THR B 1 153 ? -15.209 -38.844 7.794 0.50 9.38 153 THR B O 1
ATOM 3732 O O B THR B 1 153 ? -15.603 -39.081 7.455 0.50 9.89 153 THR B O 1
ATOM 3739 N N . ALA B 1 154 ? -14.817 -37.424 6.093 1.00 10.01 154 ALA B N 1
ATOM 3740 C CA . ALA B 1 154 ? -15.450 -36.270 6.746 1.00 9.28 154 ALA B CA 1
ATOM 3741 C C . ALA B 1 154 ? -16.730 -35.833 6.030 1.00 8.78 154 ALA B C 1
ATOM 3742 O O . ALA B 1 154 ? -17.248 -34.731 6.279 1.00 9.69 154 ALA B O 1
ATOM 3744 N N . VAL B 1 155 ? -17.251 -36.689 5.141 1.00 8.25 155 VAL B N 1
ATOM 3745 C CA . VAL B 1 155 ? -18.485 -36.363 4.445 1.00 7.88 155 VAL B CA 1
ATOM 3746 C C . VAL B 1 155 ? -19.605 -36.236 5.461 1.00 7.69 155 VAL B C 1
ATOM 3747 O O . VAL B 1 155 ? -19.737 -37.088 6.362 1.00 8.54 155 VAL B O 1
ATOM 3751 N N . TYR B 1 156 ? -20.461 -35.250 5.300 1.00 7.51 156 TYR B N 1
ATOM 3752 C CA . TYR B 1 156 ? -21.566 -35.046 6.209 1.00 7.05 156 TYR B CA 1
ATOM 3753 C C . TYR B 1 156 ? -22.856 -34.777 5.424 1.00 6.75 156 TYR B C 1
ATOM 3754 O O . TYR B 1 156 ? -22.820 -34.353 4.267 1.00 7.36 156 TYR B O 1
ATOM 3763 N N . PRO B 1 157 ? -24.003 -34.982 6.070 1.00 6.64 157 PRO B N 1
ATOM 3764 C CA . PRO B 1 157 ? -25.283 -34.636 5.452 1.00 6.89 157 PRO B CA 1
ATOM 3765 C C . PRO B 1 157 ? -25.431 -33.144 5.254 1.00 6.30 157 PRO B C 1
ATOM 3766 O O . PRO B 1 157 ? -25.509 -32.373 6.198 1.00 8.31 157 PRO B O 1
ATOM 3770 N N . ASP B 1 158 ? -25.402 -32.723 3.998 1.00 7.47 158 ASP B N 1
ATOM 3771 C CA . ASP B 1 158 ? -25.407 -31.351 3.585 1.00 7.18 158 ASP B CA 1
ATOM 3772 C C . ASP B 1 158 ? -26.785 -30.926 3.130 1.00 7.00 158 ASP B C 1
ATOM 3773 O O . ASP B 1 158 ? -27.751 -31.692 3.192 1.00 7.48 158 ASP B O 1
ATOM 3778 N N . LYS B 1 159 ? -26.895 -29.668 2.667 1.00 7.78 159 LYS B N 1
ATOM 3779 C CA A LYS B 1 159 ? -28.195 -29.171 2.327 0.70 8.31 159 LYS B CA 1
ATOM 3780 C CA B LYS B 1 159 ? -28.172 -29.102 2.149 0.30 7.55 159 LYS B CA 1
ATOM 3781 C C . LYS B 1 159 ? -28.776 -30.030 1.180 1.00 7.85 159 LYS B C 1
ATOM 3782 O O . LYS B 1 159 ? -29.982 -30.329 1.223 1.00 9.08 159 LYS B O 1
ATOM 3793 N N . ALA B 1 160 ? -27.982 -30.449 0.210 1.00 8.35 160 ALA B N 1
ATOM 3794 C CA . ALA B 1 160 ? -28.481 -31.289 -0.857 1.00 8.95 160 ALA B CA 1
ATOM 3795 C C . ALA B 1 160 ? -29.033 -32.595 -0.348 1.00 8.81 160 ALA B C 1
ATOM 3796 O O . ALA B 1 160 ? -30.032 -33.119 -0.874 1.00 9.68 160 ALA B O 1
ATOM 3798 N N . LEU B 1 161 ? -28.402 -33.186 0.661 1.00 7.80 161 LEU B N 1
ATOM 3799 C CA . LEU B 1 161 ? -28.851 -34.466 1.179 1.00 7.89 161 LEU B CA 1
ATOM 3800 C C . LEU B 1 161 ? -30.183 -34.318 1.929 1.00 8.13 161 LEU B C 1
ATOM 3801 O O . LEU B 1 161 ? -31.046 -35.172 1.831 1.00 8.67 161 LEU B O 1
ATOM 3806 N N . GLY B 1 162 ? -30.334 -33.215 2.688 1.00 8.11 162 GLY B N 1
ATOM 3807 C CA . GLY B 1 162 ? -31.600 -32.980 3.335 1.00 8.65 162 GLY B CA 1
ATOM 3808 C C . GLY B 1 162 ? -32.706 -32.772 2.328 1.00 9.02 162 GLY B C 1
ATOM 3809 O O . GLY B 1 162 ? -33.816 -33.288 2.489 1.00 9.67 162 GLY B O 1
ATOM 3810 N N . ARG B 1 163 ? -32.451 -31.978 1.301 1.00 9.26 163 ARG B N 1
ATOM 3811 C CA A ARG B 1 163 ? -33.460 -31.791 0.273 0.70 9.81 163 ARG B CA 1
ATOM 3812 C CA B ARG B 1 163 ? -33.394 -31.766 0.171 0.30 9.07 163 ARG B CA 1
ATOM 3813 C C . ARG B 1 163 ? -33.824 -33.131 -0.379 1.00 9.99 163 ARG B C 1
ATOM 3814 O O . ARG B 1 163 ? -34.997 -33.416 -0.609 1.00 10.50 163 ARG B O 1
ATOM 3829 N N . ALA B 1 164 ? -32.820 -33.981 -0.645 1.00 9.37 164 ALA B N 1
ATOM 3830 C CA . ALA B 1 164 ? -33.078 -35.280 -1.249 1.00 9.70 164 ALA B CA 1
ATOM 3831 C C . ALA B 1 164 ? -33.935 -36.195 -0.414 1.00 12.17 164 ALA B C 1
ATOM 3832 O O . ALA B 1 164 ? -34.881 -36.816 -0.764 1.00 10.57 164 ALA B O 1
ATOM 3834 N N . ALA B 1 165 ? -33.645 -36.154 0.957 1.00 9.21 165 ALA B N 1
ATOM 3835 C CA . ALA B 1 165 ? -34.433 -36.974 1.912 1.00 9.06 165 ALA B CA 1
ATOM 3836 C C . ALA B 1 165 ? -35.895 -36.501 1.899 1.00 9.40 165 ALA B C 1
ATOM 3837 O O . ALA B 1 165 ? -36.802 -37.342 1.890 1.00 10.03 165 ALA B O 1
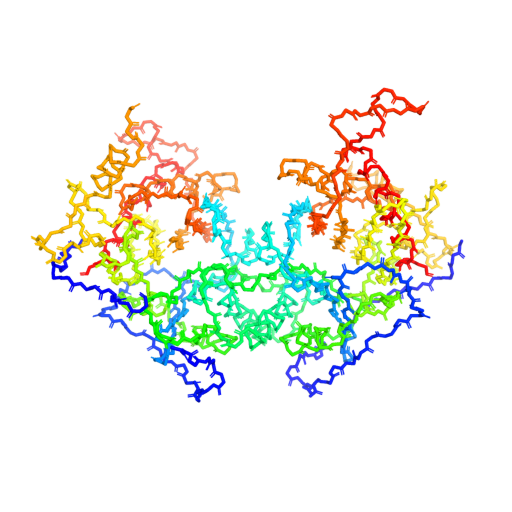ATOM 3839 N N . LEU B 1 166 ? -36.147 -35.188 1.835 1.00 9.37 166 LEU B N 1
ATOM 3840 C CA . LEU B 1 166 ? -37.499 -34.722 1.687 1.00 9.76 166 LEU B CA 1
ATOM 3841 C C . LEU B 1 166 ? -38.102 -35.213 0.389 1.00 9.85 166 LEU B C 1
ATOM 3842 O O . LEU B 1 166 ? -39.258 -35.630 0.383 1.00 11.16 166 LEU B O 1
ATOM 3847 N N . GLU B 1 167 ? -37.379 -35.072 -0.720 1.00 10.76 167 GLU B N 1
ATOM 3848 C CA . GLU B 1 167 ? -37.887 -35.457 -2.025 1.00 11.93 167 GLU B CA 1
ATOM 3849 C C . GLU B 1 167 ? -38.189 -36.953 -2.080 1.00 11.26 167 GLU B C 1
ATOM 3850 O O . GLU B 1 167 ? -39.052 -37.380 -2.832 1.00 13.52 167 GLU B O 1
ATOM 3856 N N . PHE B 1 168 ? -37.451 -37.753 -1.327 1.00 10.87 168 PHE B N 1
ATOM 3857 C CA . PHE B 1 168 ? -37.608 -39.182 -1.273 1.00 10.88 168 PHE B CA 1
ATOM 3858 C C . PHE B 1 168 ? -38.667 -39.624 -0.273 1.00 11.09 168 PHE B C 1
ATOM 3859 O O . PHE B 1 168 ? -38.888 -40.832 -0.131 1.00 13.01 168 PHE B O 1
ATOM 3867 N N . ALA B 1 169 ? -39.354 -38.710 0.410 1.00 10.16 169 ALA B N 1
ATOM 3868 C CA . ALA B 1 169 ? -40.270 -39.110 1.433 1.00 9.92 169 ALA B CA 1
ATOM 3869 C C . ALA B 1 169 ? -41.424 -39.867 0.841 1.00 9.97 169 ALA B C 1
ATOM 3870 O O . ALA B 1 169 ? -42.020 -39.476 -0.156 1.00 14.65 169 ALA B O 1
ATOM 3872 N N . VAL B 1 170 ? -41.778 -40.936 1.524 1.00 9.57 170 VAL B N 1
ATOM 3873 C CA . VAL B 1 170 ? -42.833 -41.843 1.106 1.00 10.27 170 VAL B CA 1
ATOM 3874 C C . VAL B 1 170 ? -43.843 -41.906 2.254 1.00 9.97 170 VAL B C 1
ATOM 3875 O O . VAL B 1 170 ? -43.468 -42.135 3.435 1.00 9.68 170 VAL B O 1
ATOM 3879 N N . PRO B 1 171 ? -45.121 -41.798 1.949 1.00 9.52 171 PRO B N 1
ATOM 3880 C CA . PRO B 1 171 ? -46.114 -41.986 2.976 1.00 9.57 171 PRO B CA 1
ATOM 3881 C C . PRO B 1 171 ? -46.066 -43.384 3.560 1.00 9.83 171 PRO B C 1
ATOM 3882 O O . PRO B 1 171 ? -46.060 -44.371 2.834 1.00 11.14 171 PRO B O 1
ATOM 3886 N N . GLY B 1 172 ? -46.030 -43.482 4.879 1.00 10.30 172 GLY B N 1
ATOM 3887 C CA . GLY B 1 172 ? -46.252 -44.748 5.492 1.00 12.54 172 GLY B CA 1
ATOM 3888 C C . GLY B 1 172 ? -45.206 -45.830 5.234 1.00 11.51 172 GLY B C 1
ATOM 3889 O O . GLY B 1 172 ? -45.495 -47.018 5.315 1.00 12.51 172 GLY B O 1
ATOM 3890 N N . GLU B 1 173 ? -43.974 -45.484 4.979 1.00 10.31 173 GLU B N 1
ATOM 3891 C CA . GLU B 1 173 ? -42.891 -46.465 4.801 1.00 10.88 173 GLU B CA 1
ATOM 3892 C C . GLU B 1 173 ? -41.655 -45.974 5.582 1.00 9.85 173 GLU B C 1
ATOM 3893 O O . GLU B 1 173 ? -41.379 -44.810 5.583 1.00 13.07 173 GLU B O 1
ATOM 3899 N N . PHE B 1 174 ? -40.912 -46.892 6.162 1.00 9.63 174 PHE B N 1
ATOM 3900 C CA . PHE B 1 174 ? -39.673 -46.572 6.864 1.00 8.90 174 PHE B CA 1
ATOM 3901 C C . PHE B 1 174 ? -38.649 -47.657 6.577 1.00 8.36 174 PHE B C 1
ATOM 3902 O O . PHE B 1 174 ? -38.909 -48.829 6.806 1.00 9.81 174 PHE B O 1
ATOM 3910 N N . PRO B 1 175 ? -37.438 -47.286 6.144 1.00 8.60 175 PRO B N 1
ATOM 3911 C CA . PRO B 1 175 ? -36.369 -48.275 5.880 1.00 8.57 175 PRO B CA 1
ATOM 3912 C C . PRO B 1 175 ? -35.600 -48.562 7.178 1.00 7.83 175 PRO B C 1
ATOM 3913 O O . PRO B 1 175 ? -34.892 -47.699 7.718 1.00 8.18 175 PRO B O 1
ATOM 3917 N N . GLN B 1 176 ? -35.729 -49.795 7.644 1.00 8.28 176 GLN B N 1
ATOM 3918 C CA . GLN B 1 176 ? -35.036 -50.264 8.816 1.00 8.06 176 GLN B CA 1
ATOM 3919 C C . GLN B 1 176 ? -33.564 -50.489 8.582 1.00 8.00 176 GLN B C 1
ATOM 3920 O O . GLN B 1 176 ? -33.167 -50.918 7.497 1.00 9.07 176 GLN B O 1
ATOM 3926 N N . GLY B 1 177 ? -32.744 -50.289 9.616 1.00 7.92 177 GLY B N 1
ATOM 3927 C CA . GLY B 1 177 ? -31.384 -50.691 9.585 1.00 8.39 177 GLY B CA 1
ATOM 3928 C C . GLY B 1 177 ? -30.443 -49.598 9.106 1.00 7.56 177 GLY B C 1
ATOM 3929 O O . GLY B 1 177 ? -30.568 -48.437 9.490 1.00 7.70 177 GLY B O 1
ATOM 3930 N N . ARG B 1 178 ? -29.457 -49.965 8.289 1.00 8.36 178 ARG B N 1
ATOM 3931 C CA . ARG B 1 178 ? -28.469 -49.014 7.835 1.00 8.58 178 ARG B CA 1
ATOM 3932 C C . ARG B 1 178 ? -29.054 -48.233 6.679 1.00 8.09 178 ARG B C 1
ATOM 3933 O O . ARG B 1 178 ? -28.978 -48.632 5.517 1.00 9.66 178 ARG B O 1
ATOM 3941 N N . ALA B 1 179 ? -29.632 -47.095 7.019 1.00 7.58 179 ALA B N 1
ATOM 3942 C CA . ALA B 1 179 ? -30.467 -46.299 6.142 1.00 7.32 179 ALA B CA 1
ATOM 3943 C C . ALA B 1 179 ? -30.524 -44.895 6.724 1.00 7.10 179 ALA B C 1
ATOM 3944 O O . ALA B 1 179 ? -30.606 -44.745 7.949 1.00 7.30 179 ALA B O 1
ATOM 3946 N N . GLY B 1 180 ? -30.514 -43.873 5.875 1.00 7.08 180 GLY B N 1
ATOM 3947 C CA . GLY B 1 180 ? -30.658 -42.510 6.359 1.00 6.99 180 GLY B CA 1
ATOM 3948 C C . GLY B 1 180 ? -29.652 -42.198 7.464 1.00 6.53 180 GLY B C 1
ATOM 3949 O O . GLY B 1 180 ? -28.476 -42.522 7.387 1.00 7.34 180 GLY B O 1
ATOM 3950 N N . ALA B 1 181 ? -30.156 -41.533 8.512 1.00 6.38 181 ALA B N 1
ATOM 3951 C CA . ALA B 1 181 ? -29.308 -41.149 9.641 1.00 7.02 181 ALA B CA 1
ATOM 3952 C C . ALA B 1 181 ? -28.648 -42.339 10.315 1.00 6.75 181 ALA B C 1
ATOM 3953 O O . ALA B 1 181 ? -27.624 -42.196 10.976 1.00 7.43 181 ALA B O 1
ATOM 3955 N N . GLY B 1 182 ? -29.265 -43.540 10.207 1.00 7.22 182 GLY B N 1
ATOM 3956 C CA . GLY B 1 182 ? -28.694 -44.718 10.800 1.00 7.92 182 GLY B CA 1
ATOM 3957 C C . GLY B 1 182 ? -27.571 -45.382 10.044 1.00 8.07 182 GLY B C 1
ATOM 3958 O O . GLY B 1 182 ? -27.040 -46.384 10.530 1.00 8.84 182 GLY B O 1
ATOM 3959 N N . MET B 1 183 ? -27.149 -44.845 8.904 1.00 8.04 183 MET B N 1
ATOM 3960 C CA A MET B 1 183 ? -26.229 -45.556 8.096 0.50 8.45 183 MET B CA 1
ATOM 3961 C CA B MET B 1 183 ? -26.067 -45.496 8.061 0.50 8.64 183 MET B CA 1
ATOM 3962 C C . MET B 1 183 ? -24.903 -45.908 8.869 1.00 8.01 183 MET B C 1
ATOM 3963 O O . MET B 1 183 ? -24.372 -47.002 8.707 1.00 9.22 183 MET B O 1
ATOM 3972 N N . SER B 1 184 ? -24.384 -44.972 9.675 1.00 7.79 184 SER B N 1
ATOM 3973 C CA . SER B 1 184 ? -23.160 -45.174 10.437 1.00 7.70 184 SER B CA 1
ATOM 3974 C C . SER B 1 184 ? -23.337 -44.962 11.921 1.00 7.56 184 SER B C 1
ATOM 3975 O O . SER B 1 184 ? -22.377 -44.657 12.628 1.00 8.59 184 SER B O 1
ATOM 3978 N N . ALA B 1 185 ? -24.576 -45.157 12.422 1.00 7.35 185 ALA B N 1
ATOM 3979 C CA . ALA B 1 185 ? -24.835 -45.141 13.835 1.00 6.68 185 ALA B CA 1
ATOM 3980 C C . ALA B 1 185 ? -24.185 -46.333 14.540 1.00 7.23 185 ALA B C 1
ATOM 3981 O O . ALA B 1 185 ? -24.045 -47.395 13.920 1.00 7.79 185 ALA B O 1
ATOM 3983 N N . SER B 1 186 ? -23.783 -46.162 15.790 1.00 7.02 186 SER B N 1
ATOM 3984 C CA . SER B 1 186 ? -23.082 -47.213 16.519 1.00 7.68 186 SER B CA 1
ATOM 3985 C C . SER B 1 186 ? -23.306 -47.078 18.014 1.00 7.28 186 SER B C 1
ATOM 3986 O O . SER B 1 186 ? -23.677 -46.021 18.505 1.00 7.41 186 SER B O 1
ATOM 3989 N N . ALA B 1 187 ? -23.068 -48.177 18.740 1.00 7.53 187 ALA B N 1
ATOM 3990 C CA . ALA B 1 187 ? -23.341 -48.275 20.162 1.00 6.99 187 ALA B CA 1
ATOM 3991 C C . ALA B 1 187 ? -22.187 -48.886 20.926 1.00 7.17 187 ALA B C 1
ATOM 3992 O O . ALA B 1 187 ? -21.518 -49.826 20.445 1.00 7.77 187 ALA B O 1
ATOM 3994 N N . GLY B 1 188 ? -22.031 -48.447 22.164 1.00 7.25 188 GLY B N 1
ATOM 3995 C CA . GLY B 1 188 ? -21.192 -49.115 23.169 1.00 7.67 188 GLY B CA 1
ATOM 3996 C C . GLY B 1 188 ? -19.783 -48.630 23.126 1.00 7.60 188 GLY B C 1
ATOM 3997 O O . GLY B 1 188 ? -18.924 -49.212 22.456 1.00 9.10 188 GLY B O 1
ATOM 3998 N N . LYS B 1 189 ? -19.525 -47.518 23.841 1.00 8.10 189 LYS B N 1
ATOM 3999 C CA . LYS B 1 189 ? -18.348 -46.693 23.650 1.00 8.42 189 LYS B CA 1
ATOM 4000 C C . LYS B 1 189 ? -17.530 -46.528 24.917 1.00 9.77 189 LYS B C 1
ATOM 4001 O O . LYS B 1 189 ? -16.790 -45.541 25.055 1.00 14.59 189 LYS B O 1
ATOM 4007 N N . VAL B 1 190 ? -17.521 -47.536 25.775 1.00 8.48 190 VAL B N 1
ATOM 4008 C CA . VAL B 1 190 ? -16.500 -47.617 26.833 1.00 8.81 190 VAL B CA 1
ATOM 4009 C C . VAL B 1 190 ? -15.120 -47.701 26.197 1.00 8.75 190 VAL B C 1
ATOM 4010 O O . VAL B 1 190 ? -14.162 -47.081 26.677 1.00 10.13 190 VAL B O 1
ATOM 4014 N N . ASP B 1 191 ? -15.019 -48.499 25.131 1.00 9.47 191 ASP B N 1
ATOM 4015 C CA . ASP B 1 191 ? -13.823 -48.498 24.298 1.00 9.80 191 ASP B CA 1
ATOM 4016 C C . ASP B 1 191 ? -14.286 -48.704 22.872 1.00 9.91 191 ASP B C 1
ATOM 4017 O O . ASP B 1 191 ? -15.124 -49.576 22.608 1.00 10.39 191 ASP B O 1
ATOM 4022 N N . TRP B 1 192 ? -13.696 -47.958 21.943 1.00 10.56 192 TRP B N 1
ATOM 4023 C CA A TRP B 1 192 ? -14.090 -48.089 20.542 0.70 10.44 192 TRP B CA 1
ATOM 4024 C CA B TRP B 1 192 ? -14.062 -48.045 20.525 0.30 10.86 192 TRP B CA 1
ATOM 4025 C C . TRP B 1 192 ? -13.847 -49.475 19.975 1.00 11.34 192 TRP B C 1
ATOM 4026 O O . TRP B 1 192 ? -14.525 -49.833 19.020 1.00 12.82 192 TRP B O 1
ATOM 4047 N N . ASP B 1 193 ? -12.930 -50.249 20.545 1.00 10.96 193 ASP B N 1
ATOM 4048 C CA . ASP B 1 193 ? -12.722 -51.600 20.079 1.00 12.38 193 ASP B CA 1
ATOM 4049 C C . ASP B 1 193 ? -13.923 -52.504 20.279 1.00 11.42 193 ASP B C 1
ATOM 4050 O O . ASP B 1 193 ? -13.973 -53.570 19.679 1.00 12.48 193 ASP B O 1
ATOM 4055 N N . ARG B 1 194 ? -14.898 -52.083 21.079 1.00 9.70 194 ARG B N 1
ATOM 4056 C CA . ARG B 1 194 ? -16.070 -52.890 21.377 1.00 9.40 194 ARG B CA 1
ATOM 4057 C C . ARG B 1 194 ? -17.365 -52.252 20.855 1.00 8.82 194 ARG B C 1
ATOM 4058 O O . ARG B 1 194 ? -18.467 -52.734 21.102 1.00 8.99 194 ARG B O 1
ATOM 4066 N N . THR B 1 195 ? -17.229 -51.175 20.069 1.00 8.60 195 THR B N 1
ATOM 4067 C CA . THR B 1 195 ? -18.378 -50.448 19.507 1.00 8.86 195 THR B CA 1
ATOM 4068 C C . THR B 1 195 ? -18.924 -51.208 18.302 1.00 9.09 195 THR B C 1
ATOM 4069 O O . THR B 1 195 ? -18.130 -51.650 17.456 1.00 10.31 195 THR B O 1
ATOM 4073 N N . GLU B 1 196 ? 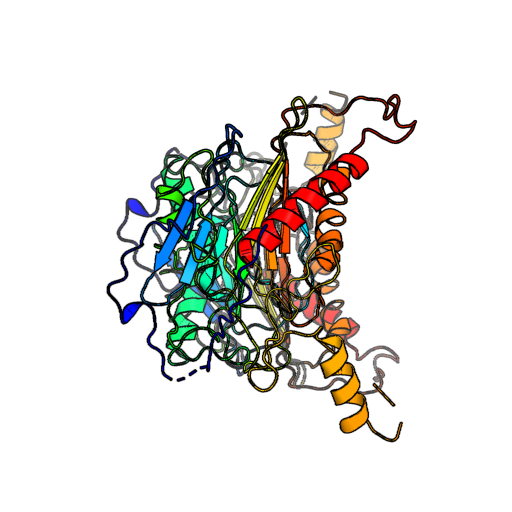-20.250 -51.334 18.193 1.00 8.13 196 GLU B N 1
ATOM 4074 C CA . GLU B 1 196 ? -20.866 -51.975 17.076 1.00 8.46 196 GLU B CA 1
ATOM 4075 C C . GLU B 1 196 ? -21.793 -51.041 16.324 1.00 8.00 196 GLU B C 1
ATOM 4076 O O . GLU B 1 196 ? -22.503 -50.244 16.920 1.00 8.48 196 GLU B O 1
ATOM 4082 N N . ILE B 1 197 ? -21.832 -51.196 15.006 1.00 8.77 197 ILE B N 1
ATOM 4083 C CA . ILE B 1 197 ? -22.831 -50.500 14.196 1.00 8.76 197 ILE B CA 1
ATOM 4084 C C . ILE B 1 197 ? -24.249 -50.906 14.633 1.00 8.15 197 ILE B C 1
ATOM 4085 O O . ILE B 1 197 ? -24.518 -52.087 14.878 1.00 8.87 197 ILE B O 1
ATOM 4090 N N . THR B 1 198 ? -25.128 -49.935 14.714 1.00 7.65 198 THR B N 1
ATOM 4091 C CA . THR B 1 198 ? -26.531 -50.135 14.983 1.00 7.32 198 THR B CA 1
ATOM 4092 C C . THR B 1 198 ? -27.290 -50.004 13.657 1.00 7.26 198 THR B C 1
ATOM 4093 O O . THR B 1 198 ? -27.303 -50.959 12.885 1.00 8.56 198 THR B O 1
ATOM 4097 N N . GLY B 1 199 ? -27.909 -48.858 13.438 1.00 7.19 199 GLY B N 1
ATOM 4098 C CA . GLY B 1 199 ? -28.841 -48.592 12.351 1.00 7.00 199 GLY B CA 1
ATOM 4099 C C . GLY B 1 199 ? -29.873 -47.616 12.871 1.00 6.94 199 GLY B C 1
ATOM 4100 O O . GLY B 1 199 ? -29.711 -47.041 13.945 1.00 7.69 199 GLY B O 1
ATOM 4101 N N . GLN B 1 200 ? -30.932 -47.412 12.086 1.00 6.82 200 GLN B N 1
ATOM 4102 C CA . GLN B 1 200 ? -32.137 -46.743 12.541 1.00 6.45 200 GLN B CA 1
ATOM 4103 C C . GLN B 1 200 ? -33.260 -47.752 12.625 1.00 6.52 200 GLN B C 1
ATOM 4104 O O . GLN B 1 200 ? -33.225 -48.824 12.017 1.00 7.31 200 GLN B O 1
ATOM 4110 N N . GLY B 1 201 ? -34.304 -47.399 13.363 1.00 6.56 201 GLY B N 1
ATOM 4111 C CA . GLY B 1 201 ? -35.428 -48.299 13.570 1.00 6.95 201 GLY B CA 1
ATOM 4112 C C . GLY B 1 201 ? -36.724 -47.561 13.723 1.00 6.31 201 GLY B C 1
ATOM 4113 O O . GLY B 1 201 ? -36.759 -46.422 14.208 1.00 6.94 201 GLY B O 1
ATOM 4114 N N . ALA B 1 202 ? -37.799 -48.249 13.393 1.00 7.11 202 ALA B N 1
ATOM 4115 C CA . ALA B 1 202 ? -39.126 -47.714 13.597 1.00 7.10 202 ALA B CA 1
ATOM 4116 C C . ALA B 1 202 ? -40.066 -48.833 14.009 1.00 7.11 202 ALA B C 1
ATOM 4117 O O . ALA B 1 202 ? -39.873 -50.026 13.686 1.00 7.82 202 ALA B O 1
ATOM 4119 N N . ALA B 1 203 ? -41.136 -48.448 14.665 1.00 7.09 203 ALA B N 1
ATOM 4120 C CA . ALA B 1 203 ? -42.231 -49.343 15.022 1.00 7.44 203 ALA B CA 1
ATOM 4121 C C . ALA B 1 203 ? -43.520 -48.539 15.055 1.00 6.94 203 ALA B C 1
ATOM 4122 O O . ALA B 1 203 ? -43.505 -47.327 15.203 1.00 7.38 203 ALA B O 1
ATOM 4124 N N . PHE B 1 204 ? -44.633 -49.249 14.876 1.00 8.44 204 PHE B N 1
ATOM 4125 C CA . PHE B 1 204 ? -45.913 -48.609 14.761 1.00 8.18 204 PHE B CA 1
ATOM 4126 C C . PHE B 1 204 ? -46.974 -49.487 15.419 1.00 8.45 204 PHE B C 1
ATOM 4127 O O . PHE B 1 204 ? -46.980 -50.689 15.204 1.00 9.90 204 PHE B O 1
ATOM 4135 N N . ARG B 1 205 ? -47.877 -48.865 16.141 1.00 8.54 205 ARG B N 1
ATOM 4136 C CA . ARG B 1 205 ? -49.049 -49.513 16.657 1.00 9.62 205 ARG B CA 1
ATOM 4137 C C . ARG B 1 205 ? -50.296 -48.699 16.393 1.00 9.58 205 ARG B C 1
ATOM 4138 O O . ARG B 1 205 ? -50.304 -47.475 16.558 1.00 10.23 205 ARG B O 1
ATOM 4146 N N . ARG B 1 206 ? -51.363 -49.420 16.050 1.00 11.63 206 ARG B N 1
ATOM 4147 C CA . ARG B 1 206 ? -52.697 -48.861 15.975 1.00 12.75 206 ARG B CA 1
ATOM 4148 C C . ARG B 1 206 ? -53.538 -49.568 17.032 1.00 12.67 206 ARG B C 1
ATOM 4149 O O . ARG B 1 206 ? -53.595 -50.800 17.070 1.00 15.52 206 ARG B O 1
ATOM 4157 N N A LEU B 1 207 ? -54.026 -48.808 18.003 0.50 14.30 207 LEU B N 1
ATOM 4158 N N B LEU B 1 207 ? -54.269 -48.766 17.790 0.50 10.31 207 LEU B N 1
ATOM 4159 C CA A LEU B 1 207 ? -54.951 -49.323 19.030 0.50 14.96 207 LEU B CA 1
ATOM 4160 C CA B LEU B 1 207 ? -55.222 -49.233 18.796 0.50 14.46 207 LEU B CA 1
ATOM 4161 C C A LEU B 1 207 ? -56.283 -48.592 18.951 0.50 18.58 207 LEU B C 1
ATOM 4162 C C B LEU B 1 207 ? -56.537 -48.499 18.554 0.50 17.36 207 LEU B C 1
ATOM 4163 O O A LEU B 1 207 ? -56.317 -47.369 19.106 0.50 20.73 207 LEU B O 1
ATOM 4164 O O B LEU B 1 207 ? -56.720 -47.415 19.107 0.50 19.91 207 LEU B O 1
ATOM 4173 N N A GLY B 1 208 ? -57.383 -49.296 18.699 0.50 17.46 208 GLY B N 1
ATOM 4174 N N B GLY B 1 208 ? -57.461 -49.041 17.760 0.50 19.97 208 GLY B N 1
ATOM 4175 C CA A GLY B 1 208 ? -58.539 -48.597 18.188 0.50 20.80 208 GLY B CA 1
ATOM 4176 C CA B GLY B 1 208 ? -58.768 -48.343 17.660 0.50 24.53 208 GLY B CA 1
ATOM 4177 C C A GLY B 1 208 ? -58.176 -47.561 17.116 0.50 20.97 208 GLY B C 1
ATOM 4178 C C B GLY B 1 208 ? -58.657 -46.836 17.405 0.50 22.55 208 GLY B C 1
ATOM 4179 O O A GLY B 1 208 ? -57.771 -47.920 15.992 0.50 21.72 208 GLY B O 1
ATOM 4180 O O B GLY B 1 208 ? -59.118 -45.950 18.188 0.50 25.86 208 GLY B O 1
ATOM 4181 N N A ASP B 1 209 ? -58.351 -46.266 17.455 0.50 20.84 209 ASP B N 1
ATOM 4182 N N B ASP B 1 209 ? -58.379 -46.616 16.132 0.50 17.17 209 ASP B N 1
ATOM 4183 C CA A ASP B 1 209 ? -58.305 -45.168 16.472 0.50 19.26 209 ASP B CA 1
ATOM 4184 C CA B ASP B 1 209 ? -57.900 -45.356 15.573 0.50 18.26 209 ASP B CA 1
ATOM 4185 C C A ASP B 1 209 ? -56.973 -44.446 16.598 0.50 20.07 209 ASP B C 1
ATOM 4186 C C B ASP B 1 209 ? -56.745 -44.600 16.337 0.50 20.78 209 ASP B C 1
ATOM 4187 O O A ASP B 1 209 ? -56.461 -43.678 15.779 0.50 21.09 209 ASP B O 1
ATOM 4188 O O B ASP B 1 209 ? -56.172 -43.750 15.659 0.50 23.96 209 ASP B O 1
ATOM 4197 N N . VAL B 1 210 ? -56.345 -44.878 17.629 1.00 17.28 210 VAL B N 1
ATOM 4198 C CA . VAL B 1 210 ? -55.067 -44.318 18.110 1.00 13.93 210 VAL B CA 1
ATOM 4199 C C . VAL B 1 210 ? -53.902 -44.858 17.303 1.00 10.97 210 VAL B C 1
ATOM 4200 O O . VAL B 1 210 ? -53.816 -46.076 17.067 1.00 11.69 210 VAL B O 1
ATOM 4204 N N . ARG B 1 211 ? -53.015 -43.977 16.862 1.00 9.62 211 ARG B N 1
ATOM 4205 C CA A ARG B 1 211 ? -51.841 -44.335 16.090 0.50 9.00 211 ARG B CA 1
ATOM 4206 C CA B ARG B 1 211 ? -51.846 -44.350 16.078 0.50 9.08 211 ARG B CA 1
ATOM 4207 C C . ARG B 1 211 ? -50.604 -43.825 16.793 1.00 8.01 211 ARG B C 1
ATOM 4208 O O . ARG B 1 211 ? -50.595 -42.666 17.242 1.00 8.30 211 ARG B O 1
ATOM 4223 N N . ILE B 1 212 ? -49.580 -44.666 16.858 1.00 7.84 212 ILE B N 1
ATOM 4224 C CA . ILE B 1 212 ? -48.309 -44.301 17.483 1.00 7.49 212 ILE B CA 1
ATOM 4225 C C . ILE B 1 212 ? -47.181 -44.826 16.591 1.00 7.47 212 ILE B C 1
ATOM 4226 O O . ILE B 1 212 ? -47.082 -46.038 16.399 1.00 8.33 212 ILE B O 1
ATOM 4231 N N . LEU B 1 213 ? -46.356 -43.919 16.107 1.00 7.24 213 LEU B N 1
ATOM 4232 C CA . LEU B 1 213 ? -45.144 -44.222 15.349 1.00 6.85 213 LEU B CA 1
ATOM 4233 C C . LEU B 1 213 ? -43.936 -43.831 16.175 1.00 6.62 213 LEU B C 1
ATOM 4234 O O . LEU B 1 213 ? -43.870 -42.681 16.645 1.00 7.79 213 LEU B O 1
ATOM 4239 N N . ALA B 1 214 ? -42.973 -44.728 16.310 1.00 6.20 214 ALA B N 1
ATOM 4240 C CA . ALA B 1 214 ? -41.689 -44.401 16.924 1.00 6.02 214 ALA B CA 1
ATOM 4241 C C . ALA B 1 214 ? -40.586 -44.550 15.873 1.00 6.21 214 ALA B C 1
ATOM 4242 O O . ALA B 1 214 ? -40.556 -45.540 15.152 1.00 7.01 214 ALA B O 1
ATOM 4244 N N . VAL B 1 215 ? -39.693 -43.558 15.853 1.00 6.24 215 VAL B N 1
ATOM 4245 C CA . VAL B 1 215 ? -38.518 -43.540 14.997 1.00 6.60 215 VAL B CA 1
ATOM 4246 C C . VAL B 1 215 ? -37.309 -43.295 15.880 1.00 6.11 215 VAL B C 1
ATOM 4247 O O . VAL B 1 215 ? -37.354 -42.390 16.742 1.00 6.67 215 VAL B O 1
ATOM 4251 N N . VAL B 1 216 ? -36.223 -44.031 15.680 1.00 6.02 216 VAL B N 1
ATOM 4252 C CA . VAL B 1 216 ? -35.049 -43.863 16.514 1.00 5.97 216 VAL B CA 1
ATOM 4253 C C . VAL B 1 216 ? -33.781 -44.089 15.723 1.00 5.88 216 VAL B C 1
ATOM 4254 O O . VAL B 1 216 ? -33.692 -44.992 14.889 1.00 6.45 216 VAL B O 1
ATOM 4258 N N . VAL B 1 217 ? -32.762 -43.306 16.072 1.00 5.95 217 VAL B N 1
ATOM 4259 C CA . VAL B 1 217 ? -31.409 -43.419 15.543 1.00 6.01 217 VAL B CA 1
ATOM 4260 C C . VAL B 1 217 ? -30.478 -43.507 16.749 1.00 5.96 217 VAL B C 1
ATOM 4261 O O . VAL B 1 217 ? -30.032 -42.496 17.280 1.00 6.20 217 VAL B O 1
ATOM 4265 N N . PRO B 1 218 ? -30.245 -44.732 17.236 1.00 6.30 218 PRO B N 1
ATOM 4266 C CA A PRO B 1 218 ? -29.418 -44.911 18.432 0.70 6.72 218 PRO B CA 1
ATOM 4267 C CA B PRO B 1 218 ? -29.404 -44.898 18.419 0.30 6.55 218 PRO B CA 1
ATOM 4268 C C . PRO B 1 218 ? -27.943 -44.946 18.075 1.00 6.62 218 PRO B C 1
ATOM 4269 O O . PRO B 1 218 ? -27.454 -45.910 17.439 1.00 7.74 218 PRO B O 1
ATOM 4276 N N . ASN B 1 219 ? -27.207 -43.926 18.495 1.00 6.37 219 ASN B N 1
ATOM 4277 C CA . ASN B 1 219 ? -25.762 -43.869 18.434 1.00 6.51 219 ASN B CA 1
ATOM 4278 C C . ASN B 1 219 ? -25.197 -43.781 19.862 1.00 6.65 219 ASN B C 1
ATOM 4279 O O . ASN B 1 219 ? -24.334 -42.913 20.147 1.00 6.82 219 ASN B O 1
ATOM 4284 N N . PRO B 1 220 ? -25.645 -44.619 20.799 1.00 6.40 220 PRO B N 1
ATOM 4285 C CA . PRO B 1 220 ? -25.401 -44.369 22.213 1.00 6.22 220 PRO B CA 1
ATOM 4286 C C . PRO B 1 220 ? -23.969 -44.624 22.650 1.00 6.40 220 PRO B C 1
ATOM 4287 O O . PRO B 1 220 ? -23.280 -45.513 22.154 1.00 7.05 220 PRO B O 1
ATOM 4291 N N . VAL B 1 221 ? -23.571 -43.920 23.694 1.00 6.66 221 VAL B N 1
ATOM 4292 C CA . VAL B 1 221 ? -22.446 -44.369 24.514 1.00 7.03 221 VAL B CA 1
ATOM 4293 C C . VAL B 1 221 ? -22.740 -45.722 25.120 1.00 6.60 221 VAL B C 1
ATOM 4294 O O . VAL B 1 221 ? -21.826 -46.555 25.235 1.00 7.46 221 VAL B O 1
ATOM 4298 N N . GLY B 1 222 ? -23.956 -45.914 25.569 1.00 6.41 222 GLY B N 1
ATOM 4299 C CA . GLY B 1 222 ? -24.406 -47.171 26.105 1.00 6.30 222 GLY B CA 1
ATOM 4300 C C . GLY B 1 222 ? -24.714 -48.198 25.038 1.00 6.50 222 GLY B C 1
ATOM 4301 O O . GLY B 1 222 ? -24.321 -48.087 23.887 1.00 7.14 222 GLY B O 1
ATOM 4302 N N . VAL B 1 223 ? -25.390 -49.266 25.497 1.00 6.95 223 VAL B N 1
ATOM 4303 C CA . VAL B 1 223 ? -25.687 -50.454 24.669 1.00 6.85 223 VAL B CA 1
ATOM 4304 C C . VAL B 1 223 ? -27.185 -50.638 24.562 1.00 6.44 223 VAL B C 1
ATOM 4305 O O . VAL B 1 223 ? -27.945 -50.162 25.406 1.00 7.02 223 VAL B O 1
ATOM 4309 N N . ILE B 1 224 ? -27.608 -51.399 23.558 1.00 6.80 224 ILE B N 1
ATOM 4310 C CA . ILE B 1 224 ? -28.990 -51.760 23.379 1.00 6.65 224 ILE B CA 1
ATOM 4311 C C . ILE B 1 224 ? -29.283 -53.048 24.145 1.00 6.99 224 ILE B C 1
ATOM 4312 O O . ILE B 1 224 ? -28.531 -54.035 24.038 1.00 7.72 224 ILE B O 1
ATOM 4317 N N . VAL B 1 225 ? -30.368 -53.020 24.927 1.00 7.08 225 VAL B N 1
ATOM 4318 C CA . VAL B 1 225 ? -30.760 -54.060 25.877 1.00 7.30 225 VAL B CA 1
ATOM 4319 C C . VAL B 1 225 ? -32.176 -54.473 25.540 1.00 7.45 225 VAL B C 1
ATOM 4320 O O . VAL B 1 225 ? -33.042 -53.642 25.310 1.00 7.71 225 VAL B O 1
ATOM 4324 N N . ASP B 1 226 ? -32.420 -55.796 25.532 1.00 7.91 226 ASP B N 1
ATOM 4325 C CA . ASP B 1 226 ? -33.740 -56.287 25.281 1.00 9.36 226 ASP B CA 1
ATOM 4326 C C . ASP B 1 226 ? -34.567 -56.414 26.565 1.00 9.18 226 ASP B C 1
ATOM 4327 O O . ASP B 1 226 ? -34.127 -56.073 27.664 1.00 9.46 226 ASP B O 1
ATOM 4332 N N . ARG B 1 227 ? -35.822 -56.870 26.424 1.00 10.58 227 ARG B N 1
ATOM 4333 C CA . ARG B 1 227 ? -36.741 -56.871 27.550 1.00 11.04 227 ARG B CA 1
ATOM 4334 C C . ARG B 1 227 ? -36.401 -57.890 28.654 1.00 12.95 227 ARG B C 1
ATOM 4335 O O . ARG B 1 227 ? -36.882 -57.775 29.791 1.00 15.28 227 ARG B O 1
ATOM 4343 N N . ALA B 1 228 ? -35.554 -58.854 28.309 1.00 12.53 228 ALA B N 1
ATOM 4344 C CA . ALA B 1 228 ? -35.014 -59.809 29.268 1.00 13.86 228 ALA B CA 1
ATOM 4345 C C . ALA B 1 228 ? -33.798 -59.297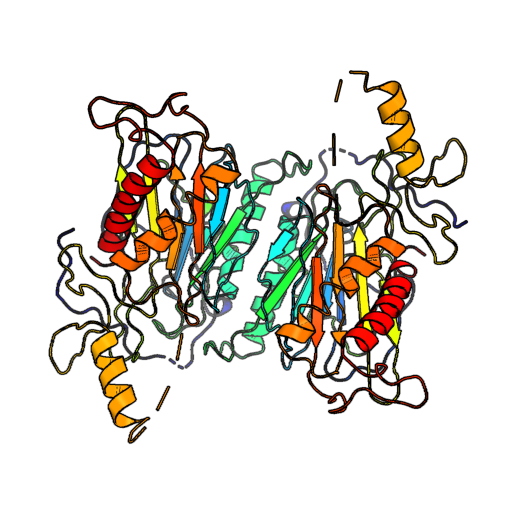 29.993 1.00 12.55 228 ALA B C 1
ATOM 4346 O O . ALA B 1 228 ? -33.301 -59.942 30.904 1.00 15.11 228 ALA B O 1
ATOM 4348 N N . GLY B 1 229 ? -33.284 -58.150 29.592 1.00 12.05 229 GLY B N 1
ATOM 4349 C CA . GLY B 1 229 ? -32.080 -57.629 30.179 1.00 11.00 229 GLY B CA 1
ATOM 4350 C C . GLY B 1 229 ? -30.815 -58.048 29.504 1.00 11.40 229 GLY B C 1
ATOM 4351 O O . GLY B 1 229 ? -29.739 -57.794 30.026 1.00 13.08 229 GLY B O 1
ATOM 4352 N N . THR B 1 230 ? -30.907 -58.643 28.313 1.00 10.90 230 THR B N 1
ATOM 4353 C CA . THR B 1 230 ? -29.740 -59.070 27.572 1.00 11.36 230 THR B CA 1
ATOM 4354 C C . THR B 1 230 ? -29.209 -57.936 26.731 1.00 9.51 230 THR B C 1
ATOM 4355 O O . THR B 1 230 ? -29.955 -57.276 26.018 1.00 9.25 230 THR B O 1
ATOM 4359 N N . VAL B 1 231 ? -27.902 -57.716 26.776 1.00 9.89 231 VAL B N 1
ATOM 4360 C CA . VAL B 1 231 ? -27.230 -56.772 25.897 1.00 8.91 231 VAL B CA 1
ATOM 4361 C C . VAL B 1 231 ? -27.175 -57.375 24.516 1.00 9.28 231 VAL B C 1
ATOM 4362 O O . VAL B 1 231 ? -26.570 -58.439 24.360 1.00 10.85 231 VAL B O 1
ATOM 4366 N N . VAL B 1 232 ? -27.792 -56.709 23.525 1.00 8.71 232 VAL B N 1
ATOM 4367 C CA . VAL B 1 232 ? -27.899 -57.239 22.186 1.00 9.24 232 VAL B CA 1
ATOM 4368 C C . VAL B 1 232 ? -27.141 -56.459 21.126 1.00 9.10 232 VAL B C 1
ATOM 4369 O O . VAL B 1 232 ? -26.924 -56.980 20.035 1.00 10.48 232 VAL B O 1
ATOM 4373 N N . ARG B 1 233 ? -26.677 -55.243 21.400 1.00 8.57 233 ARG B N 1
ATOM 4374 C CA . ARG B 1 233 ? -25.881 -54.514 20.443 1.00 8.12 233 ARG B CA 1
ATOM 4375 C C . ARG B 1 233 ? -25.032 -53.511 21.184 1.00 7.96 233 ARG B C 1
ATOM 4376 O O . ARG B 1 233 ? -25.546 -52.678 21.946 1.00 8.96 233 ARG B O 1
ATOM 4384 N N . GLY B 1 234 ? -23.727 -53.519 20.923 1.00 8.06 234 GLY B N 1
ATOM 4385 C CA . GLY B 1 234 ? -22.762 -52.691 21.566 1.00 7.85 234 GLY B CA 1
ATOM 4386 C C . GLY B 1 234 ? -21.994 -53.381 22.666 1.00 7.59 234 GLY B C 1
ATOM 4387 O O . GLY B 1 234 ? -22.460 -54.320 23.297 1.00 7.97 234 GLY B O 1
ATOM 4388 N N . ASN B 1 235 ? -20.772 -52.887 22.886 1.00 7.66 235 ASN B N 1
ATOM 4389 C CA . ASN B 1 235 ? -19.863 -53.438 23.910 1.00 8.10 235 ASN B CA 1
ATOM 4390 C C . ASN B 1 235 ? -19.607 -54.924 23.676 1.00 8.54 235 ASN B C 1
ATOM 4391 O O . ASN B 1 235 ? -19.589 -55.712 24.622 1.00 9.92 235 ASN B O 1
ATOM 4396 N N . TYR B 1 236 ? -19.343 -55.275 22.425 1.00 8.74 236 TYR B N 1
ATOM 4397 C CA . TYR B 1 236 ? -18.959 -56.639 22.057 1.00 9.01 236 TYR B CA 1
ATOM 4398 C C . TYR B 1 236 ? -17.451 -56.778 22.249 1.00 9.41 236 TYR B C 1
ATOM 4399 O O . TYR B 1 236 ? -16.660 -56.073 21.613 1.00 10.33 236 TYR B O 1
ATOM 4408 N N . ASP B 1 237 ? -17.013 -57.691 23.119 1.00 10.16 237 ASP B N 1
ATOM 4409 C CA . ASP B 1 237 ? -15.592 -57.886 23.384 1.00 10.56 237 ASP B CA 1
ATOM 4410 C C . ASP B 1 237 ? -15.118 -59.029 22.510 1.00 11.64 237 ASP B C 1
ATOM 4411 O O . ASP B 1 237 ? -15.488 -60.178 22.687 1.00 11.68 237 ASP B O 1
ATOM 4416 N N . ALA B 1 238 ? -14.342 -58.698 21.489 1.00 12.73 238 ALA B N 1
ATOM 4417 C CA . ALA B 1 238 ? -13.831 -59.720 20.578 1.00 13.28 238 ALA B CA 1
ATOM 4418 C C . ALA B 1 238 ? -12.934 -60.742 21.279 1.00 12.77 238 ALA B C 1
ATOM 4419 O O . ALA B 1 238 ? -12.714 -61.813 20.712 1.00 15.05 238 ALA B O 1
ATOM 4421 N N . GLN B 1 239 ? -12.426 -60.446 22.454 1.00 13.20 239 GLN B N 1
ATOM 4422 C CA . GLN B 1 239 ? -11.655 -61.442 23.203 1.00 14.40 239 GLN B CA 1
ATOM 4423 C C . GLN B 1 239 ? -12.528 -62.470 23.916 1.00 15.21 239 GLN B C 1
ATOM 4424 O O . GLN B 1 239 ? -12.019 -63.519 24.227 1.00 19.11 239 GLN B O 1
ATOM 4430 N N . THR B 1 240 ? -13.808 -62.204 24.129 1.00 13.30 240 THR B N 1
ATOM 4431 C CA . THR B 1 240 ? -14.721 -63.085 24.859 1.00 13.23 240 THR B CA 1
ATOM 4432 C C . THR B 1 240 ? -15.835 -63.637 23.967 1.00 14.19 240 THR B C 1
ATOM 4433 O O . THR B 1 240 ? -16.477 -64.635 24.297 1.00 15.21 240 THR B O 1
ATOM 4437 N N . GLY B 1 241 ? -16.152 -62.946 22.864 1.00 12.84 241 GLY B N 1
ATOM 4438 C CA . GLY B 1 241 ? -17.254 -63.293 22.050 1.00 13.79 241 GLY B CA 1
ATOM 4439 C C . GLY B 1 241 ? -18.603 -62.897 22.562 1.00 13.79 241 GLY B C 1
ATOM 4440 O O . GLY B 1 241 ? -19.614 -63.375 21.996 1.00 15.39 241 GLY B O 1
ATOM 4441 N N . VAL B 1 242 ? -18.643 -62.090 23.624 1.00 13.08 242 VAL B N 1
ATOM 4442 C CA . VAL B 1 242 ? -19.921 -61.714 24.162 1.00 13.87 242 VAL B CA 1
ATOM 4443 C C . VAL B 1 242 ? -19.970 -60.228 24.460 1.00 11.72 242 VAL B C 1
ATOM 4444 O O . VAL B 1 242 ? -18.951 -59.531 24.499 1.00 11.53 242 VAL B O 1
ATOM 4448 N N . ARG B 1 243 ? -21.198 -59.777 24.654 1.00 11.79 243 ARG B N 1
ATOM 4449 C CA . ARG B 1 243 ? -21.507 -58.387 25.088 1.00 10.55 243 ARG B CA 1
ATOM 4450 C C . ARG B 1 243 ? -21.891 -58.384 26.526 1.00 12.02 243 ARG B C 1
ATOM 4451 O O . ARG B 1 243 ? -22.750 -59.159 26.921 1.00 22.30 243 ARG B O 1
ATOM 4459 N N . ARG B 1 244 ? -21.268 -57.590 27.345 1.00 12.95 244 ARG B N 1
ATOM 4460 C CA . ARG B 1 244 ? -21.791 -57.399 28.672 1.00 14.66 244 ARG B CA 1
ATOM 4461 C C . ARG B 1 244 ? -22.168 -55.970 28.917 1.00 9.73 244 ARG B C 1
ATOM 4462 O O . ARG B 1 244 ? -21.767 -55.054 28.190 1.00 9.68 244 ARG B O 1
ATOM 4470 N N . HIS B 1 245 ? -22.928 -55.779 29.957 1.00 9.19 245 HIS B N 1
ATOM 4471 C CA . HIS B 1 245 ? -23.347 -54.426 30.310 1.00 8.79 245 HIS B CA 1
ATOM 4472 C C . HIS B 1 245 ? -22.113 -53.555 30.567 1.00 7.73 245 HIS B C 1
ATOM 4473 O O . HIS B 1 245 ? -21.196 -53.977 31.289 1.00 8.90 245 HIS B O 1
ATOM 4480 N N . PRO B 1 246 ? -22.125 -52.311 30.099 1.00 7.62 246 PRO B N 1
ATOM 4481 C CA . PRO B 1 246 ? -21.023 -51.403 30.395 1.00 8.08 246 PRO B CA 1
ATOM 4482 C C . PRO B 1 246 ? -20.656 -51.263 31.855 1.00 7.51 246 PRO B C 1
ATOM 4483 O O . PRO B 1 246 ? -19.499 -51.009 32.162 1.00 8.06 246 PRO B O 1
ATOM 4487 N N . VAL B 1 247 ? -21.635 -51.380 32.761 1.00 7.46 247 VAL B N 1
ATOM 4488 C CA . VAL B 1 247 ? -21.334 -51.202 34.158 1.00 7.94 247 VAL B CA 1
ATOM 4489 C C . VAL B 1 247 ? -20.248 -52.154 34.638 1.00 8.43 247 VAL B C 1
ATOM 4490 O O . VAL B 1 247 ? -19.504 -51.829 35.572 1.00 9.47 247 VAL B O 1
ATOM 4494 N N . PHE B 1 248 ? -20.157 -53.363 34.073 1.00 8.99 248 PHE B N 1
ATOM 4495 C CA . PHE B 1 248 ? -19.068 -54.262 34.474 1.00 9.94 248 PHE B CA 1
ATOM 4496 C C . PHE B 1 248 ? -17.709 -53.679 34.158 1.00 9.88 248 PHE B C 1
ATOM 4497 O O . PHE B 1 248 ? -16.780 -53.766 34.950 1.00 11.24 248 PHE B O 1
ATOM 4505 N N . ASP B 1 249 ? -17.572 -53.105 32.958 1.00 9.38 249 ASP B N 1
ATOM 4506 C CA . ASP B 1 249 ? -16.339 -52.429 32.608 1.00 9.15 249 ASP B CA 1
ATOM 4507 C C . ASP B 1 249 ? -16.097 -51.219 33.481 1.00 9.96 249 ASP B C 1
ATOM 4508 O O . ASP B 1 249 ? -14.967 -51.011 33.941 1.00 11.01 249 ASP B O 1
ATOM 4513 N N . TYR B 1 250 ? -17.118 -50.385 33.716 1.00 8.94 250 TYR B N 1
ATOM 4514 C CA . TYR B 1 250 ? -16.937 -49.209 34.531 1.00 9.17 250 TYR B CA 1
ATOM 4515 C C . TYR B 1 250 ? -16.509 -49.539 35.966 1.00 9.91 250 TYR B C 1
ATOM 4516 O O . TYR B 1 250 ? -15.622 -48.903 36.503 1.00 11.33 250 TYR B O 1
ATOM 4525 N N . GLN B 1 251 ? -17.132 -50.537 36.562 1.00 10.39 251 GLN B N 1
ATOM 4526 C CA . GLN B 1 251 ? -16.805 -50.894 37.956 1.00 12.37 251 GLN B CA 1
ATOM 4527 C C . GLN B 1 251 ? -15.395 -51.453 38.057 1.00 13.57 251 GLN B C 1
ATOM 4528 O O . GLN B 1 251 ? -14.653 -51.115 38.991 1.00 16.07 251 GLN B O 1
ATOM 4534 N N . GLU B 1 252 ? -14.986 -52.258 37.075 1.00 13.55 252 GLU B N 1
ATOM 4535 C CA . GLU B 1 252 ? -13.631 -52.790 37.025 1.00 15.76 252 GLU B CA 1
ATOM 4536 C C . GLU B 1 252 ? -12.623 -51.685 36.777 1.00 15.64 252 GLU B C 1
ATOM 4537 O O . GLU B 1 252 ? -11.562 -51.664 37.416 1.00 19.90 252 GLU B O 1
ATOM 4543 N N . ALA B 1 253 ? -12.974 -50.692 35.975 1.00 14.90 253 ALA B N 1
ATOM 4544 C CA . ALA B 1 253 ? -12.118 -49.553 35.713 1.00 14.27 253 ALA B CA 1
ATOM 4545 C C . ALA B 1 253 ? -11.874 -48.719 36.967 1.00 14.95 253 ALA B C 1
ATOM 4546 O O . ALA B 1 253 ? -10.740 -48.302 37.262 1.00 16.84 253 ALA B O 1
ATOM 4548 N N . PHE B 1 254 ? -12.922 -48.474 37.724 1.00 14.39 254 PHE B N 1
ATOM 4549 C CA . PHE B 1 254 ? -12.781 -47.710 38.966 1.00 15.06 254 PHE B CA 1
ATOM 4550 C C . PHE B 1 254 ? -11.928 -48.450 39.989 1.00 20.12 254 PHE B C 1
ATOM 4551 O O . PHE B 1 254 ? -11.079 -47.865 40.656 1.00 21.96 254 PHE B O 1
ATOM 4559 N N . ALA B 1 255 ? -12.166 -49.746 40.145 1.00 21.90 255 ALA B N 1
ATOM 4560 C CA . ALA B 1 255 ? -11.419 -50.538 41.133 1.00 25.01 255 ALA B CA 1
ATOM 4561 C C . ALA B 1 255 ? -9.930 -50.447 40.797 1.00 25.17 255 ALA B C 1
ATOM 4562 O O . ALA B 1 255 ? -9.072 -50.515 41.694 1.00 28.08 255 ALA B O 1
ATOM 4564 N N . GLU B 1 256 ? -9.624 -50.425 39.505 1.00 24.20 256 GLU B N 1
ATOM 4565 C CA . GLU B 1 256 ? -8.259 -50.332 38.991 1.00 23.90 256 GLU B CA 1
ATOM 4566 C C . GLU B 1 256 ? -7.585 -48.978 39.096 1.00 24.01 256 GLU B C 1
ATOM 4567 O O . GLU B 1 256 ? -6.435 -48.885 39.558 1.00 25.21 256 GLU B O 1
ATOM 4573 N N . GLN B 1 257 ? -8.286 -47.923 38.687 1.00 24.26 257 GLN B N 1
ATOM 4574 C CA . GLN B 1 257 ? -7.690 -46.589 38.513 1.00 24.18 257 GLN B CA 1
ATOM 4575 C C . GLN B 1 257 ? -7.969 -45.620 39.656 1.00 24.21 257 GLN B C 1
ATOM 4576 O O . GLN B 1 257 ? -7.333 -44.587 39.765 1.00 24.38 257 GLN B O 1
ATOM 4582 N N . VAL B 1 258 ? -8.915 -45.970 40.508 1.00 22.82 258 VAL B N 1
ATOM 4583 C CA . VAL B 1 258 ? -9.263 -45.136 41.626 1.00 22.30 258 VAL B CA 1
ATOM 4584 C C . VAL B 1 258 ? -9.192 -46.049 42.833 1.00 24.76 258 VAL B C 1
ATOM 4585 O O . VAL B 1 258 ? -10.182 -46.185 43.572 1.00 27.82 258 VAL B O 1
ATOM 4589 N N . PRO B 1 259 ? -7.982 -46.672 43.057 1.00 29.70 259 PRO B N 1
ATOM 4590 C CA . PRO B 1 259 ? -7.859 -47.630 44.142 1.00 31.03 259 PRO B CA 1
ATOM 4591 C C . PRO B 1 259 ? -7.803 -46.896 45.451 1.00 34.52 259 PRO B C 1
ATOM 4592 O O . PRO B 1 259 ? -7.547 -45.680 45.462 1.00 34.01 259 PRO B O 1
ATOM 4596 N N . PRO B 1 260 ? -7.989 -47.627 46.559 1.00 34.59 260 PRO B N 1
ATOM 4597 C CA . PRO B 1 260 ? -7.916 -46.989 47.875 1.00 37.50 260 PRO B CA 1
ATOM 4598 C C . PRO B 1 260 ? -6.504 -46.532 48.269 1.00 39.51 260 PRO B C 1
ATOM 4599 O O . PRO B 1 260 ? -6.360 -45.461 48.889 1.00 44.84 260 PRO B O 1
ATOM 4603 N N . THR B 1 267 ? -25.142 -40.631 21.723 1.00 7.42 267 THR B N 1
ATOM 4604 C CA . THR B 1 267 ? -26.386 -39.893 21.365 1.00 6.25 267 THR B CA 1
ATOM 4605 C C . THR B 1 267 ? -27.435 -40.786 20.754 1.00 6.15 267 THR B C 1
ATOM 4606 O O . THR B 1 267 ? -27.063 -41.560 19.869 1.00 6.89 267 THR B O 1
ATOM 4610 N N . THR B 1 268 ? -28.686 -40.576 21.119 1.00 5.73 268 THR B N 1
ATOM 4611 C CA . THR B 1 268 ? -29.805 -41.175 20.426 1.00 5.65 268 THR B CA 1
ATOM 4612 C C . THR B 1 268 ? -30.760 -40.054 20.085 1.00 5.49 268 THR B C 1
ATOM 4613 O O . THR B 1 268 ? -31.120 -39.263 20.962 1.00 5.93 268 THR B O 1
ATOM 4617 N N . ILE B 1 269 ? -31.140 -39.964 18.821 1.00 5.58 269 ILE B N 1
ATOM 4618 C CA . ILE B 1 269 ? -32.127 -38.973 18.368 1.00 5.27 269 ILE B CA 1
ATOM 4619 C C . ILE B 1 269 ? -33.362 -39.721 17.932 1.00 5.19 269 ILE B C 1
ATOM 4620 O O . ILE B 1 269 ? -33.278 -40.774 17.268 1.00 6.16 269 ILE B O 1
ATOM 4625 N N . SER B 1 270 ? -34.529 -39.241 18.323 1.00 5.49 270 SER B N 1
ATOM 4626 C CA . SER B 1 270 ? -35.743 -40.030 18.210 1.00 5.82 270 SER B CA 1
ATOM 4627 C C . SER B 1 270 ? -36.967 -39.152 18.069 1.00 5.96 270 SER B C 1
ATOM 4628 O O . SER B 1 270 ? -36.952 -37.964 18.401 1.00 6.19 270 SER B O 1
ATOM 4631 N N . ALA B 1 271 ? -38.061 -39.779 17.621 1.00 6.46 271 ALA B N 1
ATOM 4632 C CA . ALA B 1 271 ? -39.349 -39.107 17.532 1.00 6.43 271 ALA B CA 1
ATOM 4633 C C . ALA B 1 271 ? -40.441 -40.097 17.874 1.00 6.02 271 ALA B C 1
ATOM 4634 O O . ALA B 1 271 ? -40.389 -41.267 17.475 1.00 6.94 271 ALA B O 1
ATOM 4636 N N A ILE B 1 272 ? -41.445 -39.624 18.610 0.50 6.22 272 ILE B N 1
ATOM 4637 N N B ILE B 1 272 ? -41.442 -39.585 18.538 0.50 6.03 272 ILE B N 1
ATOM 4638 C CA A ILE B 1 272 ? -42.793 -40.282 18.672 0.50 6.89 272 ILE B CA 1
ATOM 4639 C CA B ILE B 1 272 ? -42.635 -40.346 18.831 0.50 7.48 272 ILE B CA 1
ATOM 4640 C C A ILE B 1 272 ? -43.681 -39.382 17.955 0.50 9.94 272 ILE B C 1
ATOM 4641 C C B ILE B 1 272 ? -43.825 -39.518 18.291 0.50 8.07 272 ILE B C 1
ATOM 4642 O O A ILE B 1 272 ? -43.703 -38.152 18.116 0.50 11.72 272 ILE B O 1
ATOM 4643 O O B ILE B 1 272 ? -44.013 -38.383 18.808 0.50 8.67 272 ILE B O 1
ATOM 4652 N N . VAL B 1 273 ? -44.538 -40.019 17.222 1.00 9.80 273 VAL B N 1
ATOM 4653 C CA . VAL B 1 273 ? -45.606 -39.289 16.530 1.00 9.51 273 VAL B CA 1
ATOM 4654 C C . VAL B 1 273 ? -46.914 -40.009 16.826 1.00 8.90 273 VAL B C 1
ATOM 4655 O O . VAL B 1 273 ? -47.008 -41.214 16.620 1.00 9.46 273 VAL B O 1
ATOM 4659 N N . THR B 1 274 ? -47.899 -39.265 17.312 1.00 7.85 274 THR B N 1
ATOM 4660 C CA . THR B 1 274 ? -49.195 -39.819 17.609 1.00 7.68 274 THR B CA 1
ATOM 4661 C C . THR B 1 274 ? -50.270 -38.903 17.074 1.00 7.95 274 THR B C 1
ATOM 4662 O O . THR B 1 274 ? -50.010 -37.738 16.824 1.00 8.94 274 THR B O 1
ATOM 4666 N N . ASN B 1 275 ? -51.467 -39.448 16.940 1.00 8.65 275 ASN B N 1
ATOM 4667 C CA . ASN B 1 275 ? -52.630 -38.693 16.499 1.00 8.94 275 ASN B CA 1
ATOM 4668 C C . ASN B 1 275 ? -53.533 -38.224 17.661 1.00 9.06 275 ASN B C 1
ATOM 4669 O O . ASN B 1 275 ? -54.541 -37.577 17.405 1.00 9.58 275 ASN B O 1
ATOM 4674 N N . VAL B 1 276 ? -53.169 -38.523 18.896 1.00 9.54 276 VAL B N 1
ATOM 4675 C CA . VAL B 1 276 ? -53.966 -38.137 20.064 1.00 9.61 276 VAL B CA 1
ATOM 4676 C C . VAL B 1 276 ? -53.638 -36.720 20.466 1.00 10.17 276 VAL B C 1
ATOM 4677 O O . VAL B 1 276 ? -52.489 -36.374 20.695 1.00 11.22 276 VAL B O 1
ATOM 4681 N N . ARG B 1 277 ? -54.670 -35.912 20.579 1.00 10.65 277 ARG B N 1
ATOM 4682 C CA A ARG B 1 277 ? -54.582 -34.532 21.041 0.70 12.13 277 ARG B CA 1
ATOM 4683 C CA C ARG B 1 277 ? -54.493 -34.544 21.017 0.30 11.69 277 ARG B CA 1
ATOM 4684 C C . ARG B 1 277 ? -54.006 -34.484 22.449 1.00 12.37 277 ARG B C 1
ATOM 4685 O O . ARG B 1 277 ? -54.471 -35.200 23.322 1.00 12.96 277 ARG B O 1
ATOM 4700 N N . MET B 1 278 ? -52.993 -33.658 22.648 1.00 13.02 278 MET B N 1
ATOM 4701 C CA . MET B 1 278 ? -52.428 -33.374 23.967 1.00 14.05 278 MET B CA 1
ATOM 4702 C C . MET B 1 278 ? -52.165 -31.882 23.991 1.00 14.17 278 MET B C 1
ATOM 4703 O O . MET B 1 278 ? -51.634 -31.315 23.064 1.00 18.07 278 MET B O 1
ATOM 4708 N N . SER B 1 279 ? -52.443 -31.305 25.131 1.00 16.45 279 SER B N 1
ATOM 4709 C CA . SER B 1 279 ? -52.125 -29.892 25.373 1.00 17.71 279 SER B CA 1
ATOM 4710 C C . SER B 1 279 ? -50.599 -29.737 25.393 1.00 17.19 279 SER B C 1
ATOM 4711 O O . SER B 1 279 ? -49.882 -30.709 25.632 1.00 14.34 279 SER B O 1
ATOM 4714 N N . PRO B 1 280 ? -50.096 -28.495 25.257 1.00 18.76 280 PRO B N 1
ATOM 4715 C CA . PRO B 1 280 ? -48.661 -28.293 25.405 1.00 17.48 280 PRO B CA 1
ATOM 4716 C C . PRO B 1 280 ? -48.056 -28.885 26.666 1.00 15.29 280 PRO B C 1
ATOM 4717 O O . PRO B 1 280 ? -47.034 -29.516 26.629 1.00 13.67 280 PRO B O 1
ATOM 4721 N N . VAL B 1 281 ? -48.719 -28.734 27.791 1.00 14.87 281 VAL B N 1
ATOM 4722 C CA . VAL B 1 281 ? -48.186 -29.246 29.040 1.00 15.81 281 VAL B CA 1
ATOM 4723 C C . VAL B 1 281 ? -48.161 -30.803 29.049 1.00 14.42 281 VAL B C 1
ATOM 4724 O O . VAL B 1 281 ? -47.145 -31.421 29.404 1.00 13.60 281 VAL B O 1
ATOM 4728 N N . GLU B 1 282 ? -49.266 -31.439 28.659 1.00 14.90 282 GLU B N 1
ATOM 4729 C CA . GLU B 1 282 ? -49.327 -32.906 28.552 1.00 13.06 282 GLU B CA 1
ATOM 4730 C C . GLU B 1 282 ? -48.317 -33.421 27.570 1.00 10.37 282 GLU B C 1
ATOM 4731 O O . GLU B 1 282 ? -47.667 -34.449 27.847 1.00 9.88 282 GLU B O 1
ATOM 4737 N N . LEU B 1 283 ? -48.153 -32.758 26.439 1.00 9.43 283 LEU B N 1
ATOM 4738 C CA . LEU B 1 283 ? -47.250 -33.229 25.399 1.00 8.71 283 LEU B CA 1
ATOM 4739 C C . LEU B 1 283 ? -45.820 -33.157 25.897 1.00 8.14 283 LEU B C 1
ATOM 4740 O O . LEU B 1 283 ? -45.019 -34.052 25.647 1.00 8.19 283 LEU B O 1
ATOM 4745 N N . ASN B 1 284 ? -45.472 -32.077 26.594 1.00 8.63 284 ASN B N 1
ATOM 4746 C CA . ASN B 1 284 ? -44.143 -31.945 27.136 1.00 8.53 284 ASN B CA 1
ATOM 4747 C C . ASN B 1 284 ? -43.852 -33.047 28.147 1.00 8.03 284 ASN B C 1
ATOM 4748 O O . ASN B 1 284 ? -42.767 -33.643 28.145 1.00 8.70 284 ASN B O 1
ATOM 4753 N N . GLN B 1 285 ? -44.776 -33.332 29.037 1.00 8.46 285 GLN B N 1
ATOM 4754 C CA A GLN B 1 285 ? -44.476 -34.357 30.034 0.70 9.11 285 GLN B CA 1
ATOM 4755 C CA B GLN B 1 285 ? -44.654 -34.370 30.054 0.30 7.46 285 GLN B CA 1
ATOM 4756 C C . GLN B 1 285 ? -44.489 -35.747 29.391 1.00 7.83 285 GLN B C 1
ATOM 4757 O O . GLN B 1 285 ? -43.706 -36.603 29.806 1.00 8.50 285 GLN B O 1
ATOM 4768 N N . PHE B 1 286 ? -45.328 -35.971 28.389 1.00 7.78 286 PHE B N 1
ATOM 4769 C CA . PHE B 1 286 ? -45.294 -37.203 27.573 1.00 7.50 286 PHE B CA 1
ATOM 4770 C C . PHE B 1 286 ? -43.923 -37.403 26.969 1.00 7.25 286 PHE B C 1
ATOM 4771 O O . PHE B 1 286 ? -43.373 -38.498 26.979 1.00 7.46 286 PHE B O 1
ATOM 4779 N N . ALA B 1 287 ? -43.358 -36.323 26.397 1.00 7.27 287 ALA B N 1
ATOM 4780 C CA . ALA B 1 287 ? -42.013 -36.409 25.827 1.00 7.84 287 ALA B CA 1
ATOM 4781 C C . ALA B 1 287 ? -41.001 -36.853 26.878 1.00 7.25 287 ALA B C 1
ATOM 4782 O O . ALA B 1 287 ? -40.161 -37.731 26.625 1.00 7.87 287 ALA B O 1
ATOM 4784 N N . LYS B 1 288 ? -41.036 -36.252 28.064 1.00 6.82 288 LYS B N 1
ATOM 4785 C CA A LYS B 1 288 ? -40.072 -36.600 29.076 0.50 7.81 288 LYS B CA 1
ATOM 4786 C CA B LYS B 1 288 ? -40.085 -36.614 29.134 0.50 7.29 288 LYS B CA 1
ATOM 4787 C C . LYS B 1 288 ? -40.224 -38.072 29.500 1.00 6.26 288 LYS B C 1
ATOM 4788 O O . LYS B 1 288 ? -39.229 -38.767 29.693 1.00 6.52 288 LYS B O 1
ATOM 4799 N N . GLN B 1 289 ? -41.466 -38.512 29.673 1.00 6.18 289 GLN B N 1
ATOM 4800 C CA . GLN B 1 289 ? -41.759 -39.892 30.080 1.00 6.06 289 GLN B CA 1
ATOM 4801 C C . GLN B 1 289 ? -41.247 -40.902 29.057 1.00 6.07 289 GLN B C 1
ATOM 4802 O O . GLN B 1 289 ? -40.547 -41.851 29.389 1.00 6.15 289 GLN B O 1
ATOM 4808 N N . VAL B 1 290 ? -41.620 -40.694 27.792 1.00 6.07 290 VAL B N 1
ATOM 4809 C CA . VAL B 1 290 ? -41.188 -41.623 26.760 1.00 6.12 290 VAL B CA 1
ATOM 4810 C C . VAL B 1 290 ? -39.675 -41.615 26.661 1.00 6.00 290 VAL B C 1
ATOM 4811 O O . VAL B 1 290 ? -39.011 -42.644 26.484 1.00 6.10 290 VAL B O 1
ATOM 4815 N N . HIS B 1 291 ? -39.056 -40.424 26.735 1.00 5.71 291 HIS B N 1
ATOM 4816 C CA . HIS B 1 291 ? -37.595 -40.365 26.611 1.00 5.78 291 HIS B CA 1
ATOM 4817 C C . HIS B 1 291 ? -36.903 -41.127 27.743 1.00 5.76 291 HIS B C 1
ATOM 4818 O O . HIS B 1 291 ? -35.979 -41.912 27.508 1.00 6.14 291 HIS B O 1
ATOM 4825 N N . SER B 1 292 ? -37.330 -40.889 28.987 1.00 6.03 292 SER B N 1
ATOM 4826 C CA . SER B 1 292 ? -36.756 -41.610 30.092 1.00 6.59 292 SER B CA 1
ATOM 4827 C C . SER B 1 292 ? -36.971 -43.122 29.988 1.00 6.16 292 SER B C 1
ATOM 4828 O O . SER B 1 292 ? -36.120 -43.912 30.399 1.00 6.44 292 SER B O 1
ATOM 4831 N N . SER B 1 293 ? -38.102 -43.523 29.395 1.00 5.61 293 SER B N 1
ATOM 4832 C CA . SER B 1 293 ? -38.385 -44.936 29.245 1.00 5.81 293 SER B CA 1
ATOM 4833 C C . SER B 1 293 ? -37.328 -45.645 28.407 1.00 5.53 293 SER B C 1
ATOM 4834 O O . SER B 1 293 ? -37.194 -46.869 28.496 1.00 5.92 293 SER B O 1
ATOM 4837 N N . MET B 1 294 ? -36.615 -44.894 27.569 1.00 5.85 294 MET B N 1
ATOM 4838 C CA . MET B 1 294 ? -35.602 -45.466 26.697 1.00 5.87 294 MET B CA 1
ATOM 4839 C C . MET B 1 294 ? -34.348 -45.891 27.445 1.00 5.83 294 MET B C 1
ATOM 4840 O O . MET B 1 294 ? -33.524 -46.600 26.876 1.00 6.02 294 MET B O 1
ATOM 4845 N N . HIS B 1 295 ? -34.214 -45.507 28.724 1.00 5.60 295 HIS B N 1
ATOM 4846 C CA . HIS B 1 295 ? -33.132 -46.041 29.537 1.00 5.68 295 HIS B CA 1
ATOM 4847 C C . HIS B 1 295 ? -33.382 -47.508 29.850 1.00 5.54 295 HIS B C 1
ATOM 4848 O O . HIS B 1 295 ? -32.498 -48.204 30.378 1.00 6.39 295 HIS B O 1
ATOM 4855 N N . ARG B 1 296 ? -34.554 -48.056 29.533 1.00 5.99 296 ARG B N 1
ATOM 4856 C CA . ARG B 1 296 ? -34.750 -49.513 29.602 1.00 6.77 296 ARG B CA 1
ATOM 4857 C C . ARG B 1 296 ? -33.963 -50.217 28.490 1.00 6.40 296 ARG B C 1
ATOM 4858 O O . ARG B 1 296 ? -33.298 -51.211 28.736 1.00 8.27 296 ARG B O 1
ATOM 4866 N N . GLY B 1 297 ? -34.075 -49.714 27.278 1.00 6.25 297 GLY B N 1
ATOM 4867 C CA . GLY B 1 297 ? -33.465 -50.321 26.108 1.00 6.59 297 GLY B CA 1
ATOM 4868 C C . GLY B 1 297 ? -32.100 -49.818 25.741 1.00 5.91 297 GLY B C 1
ATOM 4869 O O . GLY B 1 297 ? -31.478 -50.429 24.867 1.00 6.66 297 GLY B O 1
ATOM 4870 N N . ILE B 1 298 ? -31.635 -48.719 26.340 1.00 5.86 298 ILE B N 1
ATOM 4871 C CA . ILE B 1 298 ? -30.314 -48.140 26.049 1.00 5.68 298 ILE B CA 1
ATOM 4872 C C . ILE B 1 298 ? -29.671 -47.838 27.382 1.00 5.80 298 ILE B C 1
ATOM 4873 O O . ILE B 1 298 ? -30.264 -47.085 28.186 1.00 6.03 298 ILE B O 1
ATOM 4878 N N . GLN B 1 299 ? -28.522 -48.443 27.670 1.00 5.88 299 GLN B N 1
ATOM 4879 C CA . GLN B 1 299 ? -27.944 -48.318 28.995 1.00 6.23 299 GLN B CA 1
ATOM 4880 C C . GLN B 1 299 ? -26.438 -48.194 28.941 1.00 6.39 299 GLN B C 1
ATOM 4881 O O . GLN B 1 299 ? -25.776 -49.051 28.339 1.00 6.66 299 GLN B O 1
ATOM 4887 N N . PRO B 1 300 ? -25.831 -47.225 29.645 1.00 6.07 300 PRO B N 1
ATOM 4888 C CA . PRO B 1 300 ? -26.477 -46.041 30.214 1.00 6.08 300 PRO B CA 1
ATOM 4889 C C . PRO B 1 300 ? -27.086 -45.165 29.111 1.00 5.66 300 PRO B C 1
ATOM 4890 O O . PRO B 1 300 ? -26.857 -45.364 27.914 1.00 6.44 300 PRO B O 1
ATOM 4894 N N . PHE B 1 301 ? -27.857 -44.183 29.547 1.00 6.22 301 PHE B N 1
ATOM 4895 C CA . PHE B 1 301 ? -28.594 -43.250 28.675 1.00 5.69 301 PHE B CA 1
ATOM 4896 C C . PHE B 1 301 ? -28.625 -41.882 29.345 1.00 5.69 301 PHE B C 1
ATOM 4897 O O . PHE B 1 301 ? -28.479 -41.789 30.565 1.00 6.37 301 PHE B O 1
ATOM 4905 N N . HIS B 1 302 ? -28.869 -40.850 28.565 1.00 5.82 302 HIS B N 1
ATOM 4906 C CA . HIS B 1 302 ? -28.969 -39.503 29.108 1.00 6.38 302 HIS B CA 1
ATOM 4907 C C . HIS B 1 302 ? -27.670 -39.112 29.809 1.00 6.48 302 HIS B C 1
ATOM 4908 O O . HIS B 1 302 ? -27.682 -38.414 30.823 1.00 7.58 302 HIS B O 1
ATOM 4915 N N . THR B 1 303 ? -26.540 -39.499 29.239 1.00 6.98 303 THR B N 1
ATOM 4916 C CA . THR B 1 303 ? -25.263 -39.232 29.829 1.00 7.11 303 THR B CA 1
ATOM 4917 C C . THR B 1 303 ? -24.669 -37.916 29.295 1.00 8.21 303 THR B C 1
ATOM 4918 O O . THR B 1 303 ? -25.066 -37.382 28.286 1.00 8.24 303 THR B O 1
ATOM 4922 N N . ASP B 1 304 ? -23.622 -37.457 29.973 1.00 9.89 304 ASP B N 1
ATOM 4923 C CA . ASP B 1 304 ? -22.957 -36.235 29.557 1.00 10.07 304 ASP B CA 1
ATOM 4924 C C . ASP B 1 304 ? -22.371 -36.338 28.166 1.00 9.00 304 ASP B C 1
ATOM 4925 O O . ASP B 1 304 ? -22.278 -35.344 27.472 1.00 10.58 304 ASP B O 1
ATOM 4930 N N . MET B 1 305 ? -21.983 -37.541 27.814 1.00 11.69 305 MET B N 1
ATOM 4931 C CA A MET B 1 305 ? -21.372 -37.933 26.627 0.40 12.28 305 MET B CA 1
ATOM 4932 C CA B MET B 1 305 ? -21.410 -37.550 26.393 0.30 11.79 305 MET B CA 1
ATOM 4933 C CA C MET B 1 305 ? -21.364 -37.917 26.594 0.30 13.49 305 MET B CA 1
ATOM 4934 C C . MET B 1 305 ? -22.394 -37.928 25.374 1.00 11.22 305 MET B C 1
ATOM 4935 O O . MET B 1 305 ? -22.033 -37.967 24.196 1.00 15.64 305 MET B O 1
ATOM 4948 N N . ASP B 1 306 ? -23.654 -38.079 25.691 1.00 7.93 306 ASP B N 1
ATOM 4949 C CA . ASP B 1 306 ? -24.723 -38.225 24.745 1.00 6.95 306 ASP B CA 1
ATOM 4950 C C . ASP B 1 306 ? -25.411 -36.893 24.466 1.00 8.32 306 ASP B C 1
ATOM 4951 O O . ASP B 1 306 ? -25.547 -36.070 25.342 1.00 12.31 306 ASP B O 1
ATOM 4956 N N . GLY B 1 307 ? -25.943 -36.727 23.243 1.00 7.84 307 GLY B N 1
ATOM 4957 C CA . GLY B 1 307 ? -26.793 -35.605 22.883 1.00 9.23 307 GLY B CA 1
ATOM 4958 C C . GLY B 1 307 ? -28.232 -36.014 22.679 1.00 6.65 307 GLY B C 1
ATOM 4959 O O . GLY B 1 307 ? -28.870 -35.554 21.750 1.00 7.68 307 GLY B O 1
ATOM 4960 N N . ASP B 1 308 ? -28.765 -36.849 23.563 1.00 6.40 308 ASP B N 1
ATOM 4961 C CA . ASP B 1 308 ? -30.040 -37.498 23.388 1.00 5.75 308 ASP B CA 1
ATOM 4962 C C . ASP B 1 308 ? -31.146 -36.468 23.242 1.00 5.62 308 ASP B C 1
ATOM 4963 O O . ASP B 1 308 ? -31.317 -35.608 24.115 1.00 6.37 308 ASP B O 1
ATOM 4968 N N . THR B 1 309 ? -31.909 -36.569 22.161 1.00 5.59 309 THR B N 1
ATOM 4969 C CA . THR B 1 309 ? -32.981 -35.636 21.838 1.00 6.38 309 THR B CA 1
ATOM 4970 C C . THR B 1 309 ? -34.159 -36.407 21.314 1.00 5.81 309 THR B C 1
ATOM 4971 O O . THR B 1 309 ? -34.023 -37.116 20.306 1.00 6.77 309 THR B O 1
ATOM 4975 N N . LEU B 1 310 ? -35.315 -36.235 21.963 1.00 6.11 310 LEU B N 1
ATOM 4976 C CA . LEU B 1 310 ? -36.571 -36.832 21.542 1.00 5.74 310 LEU B CA 1
ATOM 4977 C C . LEU B 1 310 ? -37.538 -35.735 21.167 1.00 5.92 310 LEU B C 1
ATOM 4978 O O . LEU B 1 310 ? -37.689 -34.735 21.893 1.00 6.49 310 LEU B O 1
ATOM 4983 N N . PHE B 1 311 ? -38.207 -35.921 20.041 1.00 5.55 311 PHE B N 1
ATOM 4984 C CA . PHE B 1 311 ? -39.306 -35.065 19.595 1.00 6.12 311 PHE B CA 1
ATOM 4985 C C . PHE B 1 311 ? -40.621 -35.820 19.804 1.00 6.20 311 PHE B C 1
ATOM 4986 O O . PHE B 1 311 ? -40.776 -36.904 19.248 1.00 7.48 311 PHE B O 1
ATOM 4994 N N . ALA B 1 312 ? -41.551 -35.263 20.551 1.00 6.18 312 ALA B N 1
ATOM 4995 C CA . ALA B 1 312 ? -42.885 -35.820 20.715 1.00 6.66 312 ALA B CA 1
ATOM 4996 C C . ALA B 1 312 ? -43.815 -34.956 19.898 1.00 6.76 312 ALA B C 1
ATOM 4997 O O . ALA B 1 312 ? -43.930 -33.744 20.133 1.00 7.53 312 ALA B O 1
ATOM 4999 N N . VAL B 1 313 ? -44.492 -35.565 18.946 1.00 6.89 313 VAL B N 1
ATOM 5000 C CA . VAL B 1 313 ? -45.291 -34.856 17.951 1.00 7.07 313 VAL B CA 1
ATOM 5001 C C . VAL B 1 313 ? -46.698 -35.385 18.004 1.00 7.55 313 VAL B C 1
ATOM 5002 O O . VAL B 1 313 ? -46.908 -36.604 17.991 1.00 8.81 313 VAL B O 1
ATOM 5006 N N . THR B 1 314 ? -47.685 -34.483 18.044 1.00 7.87 314 THR B N 1
ATOM 5007 C CA . THR B 1 314 ? -49.079 -34.870 17.935 1.00 8.52 314 THR B CA 1
ATOM 5008 C C . THR B 1 314 ? -49.712 -34.210 16.730 1.00 8.17 314 THR B C 1
ATOM 5009 O O . THR B 1 314 ? -49.567 -33.014 16.514 1.00 8.87 314 THR B O 1
ATOM 5013 N N . THR B 1 315 ? -50.437 -35.018 15.934 1.00 8.77 315 THR B N 1
ATOM 5014 C CA . THR B 1 315 ? -51.200 -34.502 14.826 1.00 8.86 315 THR B CA 1
ATOM 5015 C C . THR B 1 315 ? -52.612 -34.058 15.212 1.00 10.56 315 THR B C 1
ATOM 5016 O O . THR B 1 315 ? -53.389 -33.590 14.381 1.00 13.23 315 THR B O 1
ATOM 5020 N N . ASP B 1 316 ? -52.958 -34.150 16.505 1.00 10.11 316 ASP B N 1
ATOM 5021 C CA . ASP B 1 316 ? -54.150 -33.514 17.006 1.00 11.90 316 ASP B CA 1
ATOM 5022 C C . ASP B 1 316 ? -55.427 -33.958 16.275 1.00 12.16 316 ASP B C 1
ATOM 5023 O O . ASP B 1 316 ? -56.306 -33.156 15.950 1.00 16.28 316 ASP B O 1
ATOM 5028 N N A GLU B 1 317 ? -55.589 -35.251 16.087 0.80 10.17 317 GLU B N 1
ATOM 5029 N N B GLU B 1 317 ? -55.575 -35.261 16.126 0.20 11.96 317 GLU B N 1
ATOM 5030 C CA A GLU B 1 317 ? -56.745 -35.792 15.387 0.80 11.66 317 GLU B CA 1
ATOM 5031 C CA B GLU B 1 317 ? -56.694 -35.796 15.380 0.20 12.55 317 GLU B CA 1
ATOM 5032 C C A GLU B 1 317 ? -57.824 -36.359 16.277 0.80 14.51 317 GLU B C 1
ATOM 5033 C C B GLU B 1 317 ? -57.803 -36.337 16.266 0.20 14.16 317 GLU B C 1
ATOM 5034 O O A GLU B 1 317 ? -58.995 -36.282 15.922 0.80 19.01 317 GLU B O 1
ATOM 5035 O O B GLU B 1 317 ? -58.973 -36.203 15.910 0.20 17.18 317 GLU B O 1
ATOM 5046 N N . ILE B 1 318 ? -57.472 -36.940 17.408 1.00 12.69 318 ILE B N 1
ATOM 5047 C CA A ILE B 1 318 ? -58.423 -37.641 18.256 0.50 12.90 318 ILE B CA 1
ATOM 5048 C CA B ILE B 1 318 ? -58.497 -37.458 18.204 0.50 17.30 318 ILE B CA 1
ATOM 5049 C C . ILE B 1 318 ? -58.304 -37.193 19.704 1.00 13.45 318 ILE B C 1
ATOM 5050 O O . ILE B 1 318 ? -57.222 -36.967 20.209 1.00 15.46 318 ILE B O 1
ATOM 5059 N N A ASP B 1 319 ? -59.460 -37.006 20.336 0.50 14.19 319 ASP B N 1
ATOM 5060 N N B ASP B 1 319 ? -59.428 -37.050 20.375 0.50 15.11 319 ASP B N 1
ATOM 5061 C CA A ASP B 1 319 ? -59.555 -36.638 21.754 0.50 15.15 319 ASP B CA 1
ATOM 5062 C CA B ASP B 1 319 ? -59.397 -36.615 21.746 0.50 13.89 319 ASP B CA 1
ATOM 5063 C C A ASP B 1 319 ? -59.383 -37.848 22.658 0.50 16.55 319 ASP B C 1
ATOM 5064 C C B ASP B 1 319 ? -59.376 -37.816 22.658 0.50 17.95 319 ASP B C 1
ATOM 5065 O O A ASP B 1 319 ? -60.054 -38.851 22.471 0.50 22.41 319 ASP B O 1
ATOM 5066 O O B ASP B 1 319 ? -59.941 -38.855 22.357 0.50 20.53 319 ASP B O 1
ATOM 5075 N N . LEU B 1 320 ? -58.672 -37.664 23.761 1.00 17.42 320 LEU B N 1
ATOM 5076 C CA . LEU B 1 320 ? -58.828 -38.546 24.911 1.00 21.17 320 LEU B CA 1
ATOM 5077 C C . LEU B 1 320 ? -60.224 -38.348 25.511 1.00 20.60 320 LEU B C 1
ATOM 5078 O O . LEU B 1 320 ? -60.755 -37.265 25.445 1.00 20.81 320 LEU B O 1
ATOM 5083 N N . PRO B 1 321 ? -60.796 -39.377 26.141 1.00 22.04 321 PRO B N 1
ATOM 5084 C CA . PRO B 1 321 ? -62.034 -39.143 26.853 1.00 22.47 321 PRO B CA 1
ATOM 5085 C C . PRO B 1 321 ? -61.841 -38.106 27.951 1.00 21.14 321 PRO B C 1
ATOM 5086 O O . PRO B 1 321 ? -60.754 -37.949 28.491 1.00 22.30 321 PRO B O 1
ATOM 5090 N N . THR B 1 322 ? -62.928 -37.456 28.328 1.00 23.22 322 THR B N 1
ATOM 5091 C CA . THR B 1 322 ? -62.870 -36.407 29.331 1.00 25.79 322 THR B CA 1
ATOM 5092 C C . THR B 1 322 ? -62.596 -36.958 30.726 1.00 24.47 322 THR B C 1
ATOM 5093 O O . THR B 1 322 ? -61.919 -36.290 31.518 1.00 29.92 322 THR B O 1
ATOM 5097 N N . THR B 1 323 ? -62.966 -38.224 30.961 1.00 22.37 323 THR B N 1
ATOM 5098 C CA . THR B 1 323 ? -62.632 -38.882 32.200 1.00 22.91 323 THR B CA 1
ATOM 5099 C C . THR B 1 323 ? -61.781 -40.123 31.864 1.00 18.55 323 THR B C 1
ATOM 5100 O O . THR B 1 323 ? -61.886 -40.681 30.785 1.00 19.58 323 THR B O 1
ATOM 5104 N N . PRO B 1 324 ? -60.940 -40.551 32.811 1.00 17.94 324 PRO B N 1
ATOM 5105 C CA . PRO B 1 324 ? -59.884 -41.532 32.500 1.00 16.38 324 PRO B CA 1
ATOM 5106 C C . PRO B 1 324 ? -60.192 -42.975 32.866 1.00 14.66 324 PRO B C 1
ATOM 5107 O O . PRO B 1 324 ? -59.291 -43.794 32.859 1.00 15.12 324 PRO B O 1
ATOM 5111 N N . GLY B 1 325 ? -61.445 -43.303 33.116 1.00 16.51 325 GLY B N 1
ATOM 5112 C CA . GLY B 1 325 ? -61.817 -44.678 33.520 1.00 17.11 325 GLY B CA 1
ATOM 5113 C C . GLY B 1 325 ? -61.972 -45.646 32.398 1.00 17.65 325 GLY B C 1
ATOM 5114 O O . GLY B 1 325 ? -62.364 -45.283 31.301 1.00 18.85 325 GLY B O 1
ATOM 5115 N N . SER B 1 326 ? -61.905 -46.916 32.770 1.00 16.67 326 SER B N 1
ATOM 5116 C CA . SER B 1 326 ? -62.272 -48.059 31.946 1.00 19.03 326 SER B CA 1
ATOM 5117 C C . SER B 1 326 ? -62.468 -49.221 32.866 1.00 20.21 326 SER B C 1
ATOM 5118 O O . SER B 1 326 ? -62.204 -49.118 34.082 1.00 19.53 326 SER B O 1
ATOM 5121 N N . SER B 1 327 ? -62.822 -50.368 32.295 1.00 20.37 327 SER B N 1
ATOM 5122 C CA . SER B 1 327 ? -62.887 -51.612 33.084 1.00 21.58 327 SER B CA 1
ATOM 5123 C C . SER B 1 327 ? -61.539 -51.994 33.711 1.00 20.19 327 SER B C 1
ATOM 5124 O O . SER B 1 327 ? -61.531 -52.798 34.645 1.00 22.54 327 SER B O 1
ATOM 5127 N N . ARG B 1 328 ? -60.435 -51.470 33.158 1.00 17.36 328 ARG B N 1
ATOM 5128 C CA . ARG B 1 328 ? -59.135 -51.796 33.663 1.00 15.34 328 ARG B CA 1
ATOM 5129 C C . ARG B 1 328 ? -58.603 -50.787 34.657 1.00 15.69 328 ARG B C 1
ATOM 5130 O O . ARG B 1 328 ? -57.496 -50.924 35.160 1.00 17.39 328 ARG B O 1
ATOM 5138 N N . GLY B 1 329 ? -59.397 -49.788 34.976 1.00 16.03 329 GLY B N 1
ATOM 5139 C CA . GLY B 1 329 ? -59.110 -48.965 36.114 1.00 14.80 329 GLY B CA 1
ATOM 5140 C C . GLY B 1 329 ? -59.536 -47.515 36.012 1.00 15.43 329 GLY B C 1
ATOM 5141 O O . GLY B 1 329 ? -59.760 -46.938 34.938 1.00 15.54 329 GLY B O 1
ATOM 5142 N N . ARG B 1 330 ? -59.653 -46.895 37.166 1.00 15.59 330 ARG B N 1
ATOM 5143 C CA . ARG B 1 330 ? -60.126 -45.520 37.243 1.00 16.50 330 ARG B CA 1
ATOM 5144 C C . ARG B 1 330 ? -59.132 -44.499 36.583 1.00 15.48 330 ARG B C 1
ATOM 5145 O O . ARG B 1 330 ? -59.561 -43.419 36.190 1.00 18.23 330 ARG B O 1
ATOM 5153 N N . LEU B 1 331 ? -57.844 -44.822 36.534 1.00 13.18 331 LEU B N 1
ATOM 5154 C CA . LEU B 1 331 ? -56.830 -43.954 35.946 1.00 12.52 331 LEU B CA 1
ATOM 5155 C C . LEU B 1 331 ? -56.116 -44.675 34.802 1.00 11.47 331 LEU B C 1
ATOM 5156 O O . LEU B 1 331 ? -54.912 -44.825 34.811 1.00 12.21 331 LEU B O 1
ATOM 5161 N N . SER B 1 332 ? -56.894 -45.138 33.824 1.00 12.25 332 SER B N 1
ATOM 5162 C CA . SER B 1 332 ? -56.375 -45.993 32.781 1.00 11.29 332 SER B CA 1
ATOM 5163 C C . SER B 1 332 ? -56.378 -45.383 31.383 1.00 10.66 332 SER B C 1
ATOM 5164 O O . SER B 1 332 ? -55.725 -45.979 30.519 1.00 11.08 332 SER B O 1
ATOM 5167 N N . VAL B 1 333 ? -57.033 -44.253 31.155 1.00 11.40 333 VAL B N 1
ATOM 5168 C CA . VAL B 1 333 ? -57.109 -43.679 29.804 1.00 11.94 333 VAL B CA 1
ATOM 5169 C C . VAL B 1 333 ? -56.775 -42.179 29.922 1.00 11.57 333 VAL B C 1
ATOM 5170 O O . VAL B 1 333 ? -57.644 -41.350 30.211 1.00 14.09 333 VAL B O 1
ATOM 5174 N N . ASN B 1 334 ? -55.507 -41.849 29.731 1.00 10.61 334 ASN B N 1
ATOM 5175 C CA A ASN B 1 334 ? -54.999 -40.499 29.873 0.70 10.11 334 ASN B CA 1
ATOM 5176 C CA B ASN B 1 334 ? -54.999 -40.492 29.890 0.30 10.03 334 ASN B CA 1
ATOM 5177 C C . ASN B 1 334 ? -53.669 -40.420 29.158 1.00 9.61 334 ASN B C 1
ATOM 5178 O O . ASN B 1 334 ? -53.234 -41.408 28.530 1.00 9.21 334 ASN B O 1
ATOM 5187 N N . ALA B 1 335 ? -53.019 -39.259 29.178 1.00 9.39 335 ALA B N 1
ATOM 5188 C CA . ALA B 1 335 ? -51.773 -39.098 28.458 1.00 9.06 335 ALA B CA 1
ATOM 5189 C C . ALA B 1 335 ? -50.646 -39.963 29.040 1.00 8.64 335 ALA B C 1
ATOM 5190 O O . ALA B 1 335 ? -49.765 -40.387 28.302 1.00 8.86 335 ALA B O 1
ATOM 5192 N N . THR B 1 336 ? -50.625 -40.200 30.342 1.00 8.84 336 THR B N 1
ATOM 5193 C CA . THR B 1 336 ? -49.654 -41.081 30.963 1.00 8.36 336 THR B CA 1
ATOM 5194 C C . THR B 1 336 ? -49.780 -42.518 30.420 1.00 7.88 336 THR B C 1
ATOM 5195 O O . THR B 1 336 ? -48.786 -43.188 30.107 1.00 7.77 336 THR B O 1
ATOM 5199 N N . ALA B 1 337 ? -51.020 -42.993 30.305 1.00 8.08 337 ALA B N 1
ATOM 5200 C CA . ALA B 1 337 ? -51.309 -44.297 29.738 1.00 8.52 337 ALA B CA 1
ATOM 5201 C C . ALA B 1 337 ? -50.806 -44.361 28.302 1.00 7.99 337 ALA B C 1
ATOM 5202 O O . ALA B 1 337 ? -50.143 -45.315 27.883 1.00 8.08 337 ALA B O 1
ATOM 5204 N N . LEU B 1 338 ? -51.098 -43.316 27.514 1.00 7.82 338 LEU B N 1
ATOM 5205 C CA . LEU B 1 338 ? -50.605 -43.234 26.165 1.00 8.10 338 LEU B CA 1
ATOM 5206 C C . LEU B 1 338 ? -49.072 -43.256 26.157 1.00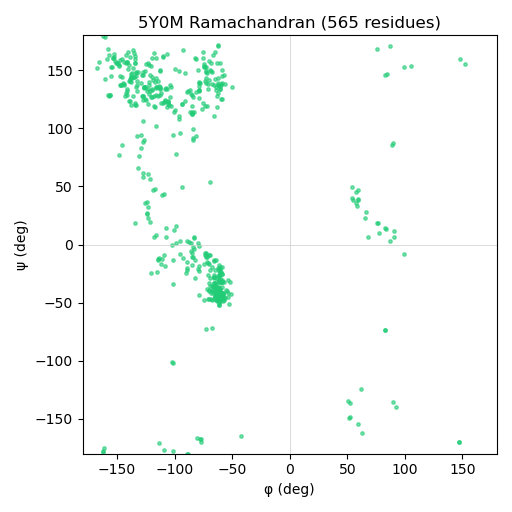 7.28 338 LEU B C 1
ATOM 5207 O O . LEU B 1 338 ? -48.463 -43.926 25.322 1.00 7.68 338 LEU B O 1
ATOM 5212 N N . GLY B 1 339 ? -48.456 -42.528 27.083 1.00 7.33 339 GLY B N 1
ATOM 5213 C CA . GLY B 1 339 ? -47.023 -42.540 27.214 1.00 7.36 339 GLY B CA 1
ATOM 5214 C C . GLY B 1 339 ? -46.459 -43.916 27.470 1.00 6.65 339 GLY B C 1
ATOM 5215 O O . GLY B 1 339 ? -45.421 -44.292 26.926 1.00 7.09 339 GLY B O 1
ATOM 5216 N N . ALA B 1 340 ? -47.119 -44.698 28.318 1.00 6.84 340 ALA B N 1
ATOM 5217 C CA . ALA B 1 340 ? -46.656 -46.054 28.601 1.00 6.82 340 ALA B CA 1
ATOM 5218 C C . ALA B 1 340 ? -46.723 -46.920 27.346 1.00 6.80 340 ALA B C 1
ATOM 5219 O O . ALA B 1 340 ? -45.806 -47.705 27.058 1.00 7.41 340 ALA B O 1
ATOM 5221 N N . ILE B 1 341 ? -47.817 -46.813 26.604 1.00 7.25 341 ILE B N 1
ATOM 5222 C CA . ILE B 1 341 ? -47.964 -47.576 25.351 1.00 7.48 341 ILE B CA 1
ATOM 5223 C C . ILE B 1 341 ? -46.875 -47.133 24.358 1.00 7.38 341 ILE B C 1
ATOM 5224 O O . ILE B 1 341 ? -46.194 -47.955 23.756 1.00 7.94 341 ILE B O 1
ATOM 5229 N N . ALA B 1 342 ? -46.718 -45.824 24.182 1.00 6.94 342 ALA B N 1
ATOM 5230 C CA . ALA B 1 342 ? -45.727 -45.300 23.276 1.00 7.24 342 ALA B CA 1
ATOM 5231 C C . ALA B 1 342 ? -44.308 -45.707 23.638 1.00 6.94 342 ALA B C 1
ATOM 5232 O O . ALA B 1 342 ? -43.454 -45.898 22.765 1.00 7.31 342 ALA B O 1
ATOM 5234 N N . SER B 1 343 ? -44.052 -45.852 24.937 1.00 6.65 343 SER B N 1
ATOM 5235 C CA . SER B 1 343 ? -42.745 -46.297 25.411 1.00 6.60 343 SER B CA 1
ATOM 5236 C C . SER B 1 343 ? -42.440 -47.690 24.883 1.00 6.58 343 SER B C 1
ATOM 5237 O O . SER B 1 343 ? -41.288 -48.007 24.564 1.00 6.70 343 SER B O 1
ATOM 5240 N N . GLU B 1 344 ? -43.442 -48.552 24.811 1.00 6.85 344 GLU B N 1
ATOM 5241 C CA . GLU B 1 344 ? -43.218 -49.897 24.268 1.00 6.90 344 GLU B CA 1
ATOM 5242 C C . GLU B 1 344 ? -42.963 -49.866 22.766 1.00 6.75 344 GLU B C 1
ATOM 5243 O O . GLU B 1 344 ? -42.117 -50.608 22.268 1.00 7.62 344 GLU B O 1
ATOM 5249 N N . VAL B 1 345 ? -43.699 -49.025 22.043 1.00 6.91 345 VAL B N 1
ATOM 5250 C CA . VAL B 1 345 ? -43.437 -48.846 20.617 1.00 7.03 345 VAL B CA 1
ATOM 5251 C C . VAL B 1 345 ? -42.016 -48.397 20.393 1.00 6.59 345 VAL B C 1
ATOM 5252 O O . VAL B 1 345 ? -41.297 -48.886 19.514 1.00 7.07 345 VAL B O 1
ATOM 5256 N N . MET B 1 346 ? -41.541 -47.447 21.210 1.00 6.61 346 MET B N 1
ATOM 5257 C CA . MET B 1 346 ? -40.181 -46.963 21.108 1.00 6.54 346 MET B CA 1
ATOM 5258 C C . MET B 1 346 ? -39.168 -48.056 21.415 1.00 6.18 346 MET B C 1
ATOM 5259 O O . MET B 1 346 ? -38.138 -48.129 20.742 1.00 6.80 346 MET B O 1
ATOM 5264 N N . TRP B 1 347 ? -39.381 -48.888 22.428 1.00 6.64 347 TRP B N 1
ATOM 5265 C CA . TRP B 1 347 ? -38.434 -49.951 22.698 1.00 6.87 347 TRP B CA 1
ATOM 5266 C C . TRP B 1 347 ? -38.366 -50.878 21.485 1.00 6.82 347 TRP B C 1
ATOM 5267 O O . TRP B 1 347 ? -37.278 -51.314 21.081 1.00 7.19 347 TRP B O 1
ATOM 5278 N N . ASP B 1 348 ? -39.498 -51.195 20.887 1.00 6.87 348 ASP B N 1
ATOM 5279 C CA . ASP B 1 348 ? -39.481 -52.024 19.684 1.00 7.36 348 ASP B CA 1
ATOM 5280 C C . ASP B 1 348 ? -38.643 -51.375 18.583 1.00 7.37 348 ASP B C 1
ATOM 5281 O O . ASP B 1 348 ? -37.882 -52.059 17.898 1.00 7.92 348 ASP B O 1
ATOM 5286 N N . ALA B 1 349 ? -38.783 -50.059 18.398 1.00 6.94 349 ALA B N 1
ATOM 5287 C CA . ALA B 1 349 ? -37.981 -49.351 17.392 1.00 7.08 349 ALA B CA 1
ATOM 5288 C C . ALA B 1 349 ? -36.498 -49.431 17.682 1.00 6.66 349 ALA B C 1
ATOM 5289 O O . ALA B 1 349 ? -35.696 -49.623 16.766 1.00 7.00 349 ALA B O 1
ATOM 5291 N N . VAL B 1 350 ? -36.105 -49.294 18.955 1.00 6.62 350 VAL B N 1
ATOM 5292 C CA . VAL B 1 350 ? -34.722 -49.407 19.342 1.00 6.61 350 VAL B CA 1
ATOM 5293 C C . VAL B 1 350 ? -34.172 -50.791 18.995 1.00 6.69 350 VAL B C 1
ATOM 5294 O O . VAL B 1 350 ? -33.077 -50.944 18.462 1.00 7.38 350 VAL B O 1
ATOM 5298 N N . LEU B 1 351 ? -34.963 -51.828 19.282 1.00 7.08 351 LEU B N 1
ATOM 5299 C CA . LEU B 1 351 ? -34.554 -53.183 18.946 1.00 7.45 351 LEU B CA 1
ATOM 5300 C C . LEU B 1 351 ? -34.471 -53.400 17.442 1.00 7.59 351 LEU B C 1
ATOM 5301 O O . LEU B 1 351 ? -33.574 -54.120 16.979 1.00 9.03 351 LEU B O 1
ATOM 5306 N N . GLU B 1 352 ? -35.346 -52.803 16.669 1.00 7.42 352 GLU B N 1
ATOM 5307 C CA . GLU B 1 352 ? -35.207 -52.851 15.204 1.00 8.11 352 GLU B CA 1
ATOM 5308 C C . GLU B 1 352 ? -33.914 -52.217 14.754 1.00 7.82 352 GLU B C 1
ATOM 5309 O O . GLU B 1 352 ? -33.246 -52.722 13.833 1.00 8.51 352 GLU B O 1
ATOM 5315 N N . ALA B 1 353 ? -33.515 -51.093 15.346 1.00 7.76 353 ALA B N 1
ATOM 5316 C CA . ALA B 1 353 ? -32.278 -50.439 14.974 1.00 7.67 353 ALA B CA 1
ATOM 5317 C C . ALA B 1 353 ? -31.076 -51.311 15.265 1.00 8.12 353 ALA B C 1
ATOM 5318 O O . ALA B 1 353 ? -30.099 -51.330 14.542 1.00 10.15 353 ALA B O 1
ATOM 5320 N N . GLY B 1 354 ? -31.134 -52.052 16.400 1.00 8.37 354 GLY B N 1
ATOM 5321 C CA . GLY B 1 354 ? -30.035 -52.901 16.796 1.00 9.85 354 GLY B CA 1
ATOM 5322 C C . GLY B 1 354 ? -30.050 -54.290 16.154 1.00 9.57 354 GLY B C 1
ATOM 5323 O O . GLY B 1 354 ? -29.060 -55.017 16.298 1.00 11.51 354 GLY B O 1
ATOM 5324 N N . LYS B 1 355 ? -31.115 -54.670 15.495 1.00 9.78 355 LYS B N 1
ATOM 5325 C CA . LYS B 1 355 ? -31.270 -56.038 14.969 1.00 10.56 355 LYS B CA 1
ATOM 5326 C C . LYS B 1 355 ? -30.136 -56.425 14.046 1.00 11.32 355 LYS B C 1
ATOM 5327 O O . LYS B 1 355 ? -29.679 -57.564 14.123 1.00 13.70 355 LYS B O 1
#

GO terms:
  GO:0019876 nylon catabolic process (P, IDA)

Sequence (661 aa):
DPAPRLAGPPVGGPGNAAFDLAPVRSTGREMMLRFDFPGVSSIGAAHYEEEGPTGATVIHIIPAGARRTAVDDAARRGGGGAAVVGLSGGYDFNHAICLAGGAGYGLEAGAGVSGALLERLLEYRTGGFFAAELQLVSSAVIYDFSARRSTAVYYPDKKALGRRAALEEFAVPGEFPQGRAGAGMMSASAGKVDWWDRTEITGQGAAFRRRLGDVRRILAVVVPNPVGVIVDRAGTVVRGNYDAQTGVRRRHPVFDYQEAFAEQVPTTISAIIVTNVRMSPVELNQQFAKKQVHSSMHRGIQPFHTDDMMDGDTLFAVTTDEIDLLPTTPGSSRRGRLSVNATALGAIASEVMWDAVLEEAGKIAVDPAPRLAGPPGGPPGNAAFDLAPVRRSTGREMMMLRFDFPGVSIIGAAHYEEEGPTGATVIHIPAGARRTAVDAARRGGGGAAVVGLSSGGYDFNHAIICLAGGAGYGLEAGAGVSGALLERLLEYYRTGFFAELQLVSSAVIYDFSSARRSSTTAVYPDKKALGRRAALEFAVPGEFPQGRAGAGMMSASAGKVDWWDRTEITGQGAAFRRLLGGDDVRRILAVVVPPNPVGVIVDRAGTVVRGNYDAQTGVRRHPVFDYQEAFAEQVPPTTISAIIVTNVRRMSPVELNQQFAKKQVHSSMHRGIQPFHTDMMMDGDTLFAVTTDEEIIDDLPTTPGSSRGRLSVNNATALGAIASEVMWDAVLEAGK

Nearest PDB structures (foldseek):
  5y0m-assembly1_A-2  TM=1.003E+00  e=2.279E-76  Flavobacterium sp. KI723T1
  5xyt-assembly1_A-2  TM=1.003E+00  e=7.700E-75  Flavobacterium sp. KI723T1
  7yu2-assembly1_A  TM=1.001E+00  e=1.350E-73  Arthrobacter
  5xyo-assembly1_A-2  TM=9.999E-01  e=7.533E-71  Flavobacterium sp. KI723T1
  5xyg-assembly1_A  TM=9.947E-01  e=2.340E-70  Arthrobacter sp.

Solvent-accessible surface area: 25300 Å² total; per-residue (Å²): 152,44,78,61,73,66,26,22,109,66,137,120,19,59,1,19,83,72,73,146,29,61,52,53,127,4,81,31,98,89,56,43,170,24,80,5,84,48,1,18,4,3,3,0,12,1,108,43,3,38,0,0,0,0,0,0,15,7,76,92,12,3,59,7,9,36,9,45,92,40,50,28,34,5,36,13,14,25,28,106,72,2,14,1,2,0,0,1,0,0,6,23,6,0,19,2,0,3,16,0,0,12,5,5,4,2,71,133,36,128,66,107,22,32,120,108,65,15,23,37,10,0,3,0,8,0,43,2,6,28,16,16,45,26,2,0,8,0,18,55,54,0,0,66,7,0,4,108,41,22,50,94,10,54,0,7,2,5,102,0,0,0,0,18,0,0,2,0,0,49,48,62,58,99,40,0,0,11,1,0,0,0,0,12,48,86,122,72,64,81,26,29,0,0,0,0,0,0,0,6,0,12,0,0,0,4,38,114,93,52,66,21,24,3,0,0,24,22,68,166,84,32,86,22,69,41,0,70,113,23,72,85,109,49,129,80,124,124,101,151,13,0,0,0,0,0,0,0,5,0,110,4,51,95,120,78,3,64,105,4,0,76,56,0,0,65,20,6,79,87,2,0,40,31,7,51,25,117,123,1,0,0,0,0,0,0,1,0,28,42,88,49,93,48,71,142,95,40,42,53,114,215,28,216,145,34,46,52,15,90,25,8,0,53,54,0,6,46,0,0,28,41,0,1,45,48,0,3,140,73,88,29,71,105,51,67,62,68,25,25,116,85,135,12,57,1,22,97,72,62,140,33,64,47,48,125,4,80,32,97,84,47,43,171,16,71,6,99,46,2,16,4,0,4,0,20,2,117,53,2,43,0,0,0,0,0,0,21,6,83,91,12,3,60,7,10,40,10,42,93,40,50,27,38,6,39,13,14,25,28,109,72,3,15,1,1,0,0,1,0,0,6,23,5,0,19,3,0,3,16,0,0,12,3,4,6,0,66,134,40,134,34,106,22,31,126,111,61,17,25,39,9,0,3,0,8,1,39,2,6,30,16,17,68,21,1,0,11,0,19,54,55,0,0,64,8,0,4,106,40,25,43,102,10,53,0,6,4,4,101,0,0,0,0,23,0,0,1,0,0,39,48,62,54,102,44,0,0,9,1,0,0,0,1,13,43,86,122,65,70,89,34,33,0,0,0,0,0,0,0,6,1,8,0,0,0,4,37,114,92,53,74,16,17,0,0,2,27,40,71,172,89,39,90,38,90,44,0,71,88,23,73,96,91,47,133,78,124,128,100,85,185,14,0,0,0,0,0,0,0,2,2,105,2,53,97,122,72,3,60,107,4,0,79,55,0,0,66,19,6,79,85,2,0,40,30,8,51,27,117,121,0,1,0,0,0,0,0,1,0,29,44,86,42,103,41,78,143,95,42,42,58,113,207,28,215,144,34,49,48,15,88,25,10,0,53,55,0,6,47,0,0,28,39,0,1,8,34,1,0,62

InterPro domains:
  IPR005321 Peptidase S58, DmpA [PF03576] (54-352)
  IPR005321 Peptidase S58, DmpA [PTHR36512] (48-353)
  IPR016117 ArgJ-like domain superfamily [SSF56266] (54-353)

Foldseek 3Di:
DDDFFALDFADPAAEDVVDPWDKDWWQAPHKFFDDDPQWWKFKIATPSQRWAKIKIARQVKWAKAKDFLAQQWQKDQRDRIARMEMEIELANQQVQLQVLVQVVQCVVVVNDDDPVRRHGYMYTYDHQNRSYHHNYTHHSVRSVNRVVRIDPGIDRFELTGRLVRAWEAPPPSRFIGRFGKFKFWDDDPNKIKIKIKRHNYNFFFADPVRAGQGYQADPVVRGHDGCVVVVVVCCVVVVCEMEMEMEMAEADDPVLQNVLQVLLQVLCVSGTPPPSYSVYRYMYMYTYNPHHYFDPFQDDPVDRNQTDSVNVSVVNSVRNSVGSVRRHD/DPFDQDFFALDFDQADEDVVDPWDKDWWQADHKFFDDDPQWWKFWIATPVQRWFKIKIARQVKWAKAKDQLAQQWQKDQRDRIARMEMEIELRNQQVQLQVLVQVLQCVVVVVDDDPVSRHGYMYTYDHQRGSGGHNYTHHSVRSVNRVVRIDPRMDRFELIGRLVRAWEAPPPSRFIHRFGKFKFWDDDPNKIKIKIKRHNYNFFFADPVGAGRGYQQDPVVRGHDGCVVVVVVVCCVPVPCEMEMEMEIAEDDDPVLQNVLQVLLQVLCVSGTPPPSYSVYRYMYMYTYPPHHYWDPFQDDPVDRNQTDSVNVSVVNSVRNSVGSSSRRD

Secondary structure (DSSP, 8-state):
-PPP-B---------GGGS-PPPEE---SEEEE---TT-EEEEEEETTTTEEEEEEEEEEEEEEEEEE-SS---EE---SEEEEEEEESSGGGGGHHHHHHHHHHHHHTTT---GGG---EEEEE---STTSS------HHHHHHHHHT-EETEEEEBSSGGGTT-EE--SSGGG-EE--BEEEEEEETTEEEEEEEEE--SSEEE-TTS-EEES-EETTTTEE--HHHHHHHHHHHH---EEEEEEEEE---HHHHHHHHHHHHHHTTTTEES-S-TT---EEEEEEEEEEPPPSS--BTTBTT-SSHHHHHHHHHHHHHHHHHHHH-/-----S--B--------GGGS----EE---SEEEE---TT-EEEEEEETTTTEEEEEEEEEEEEEEEEEE-SS---EE---SEEEEEEEESSGGGGGHHHHHHHHHHHHHTTT---GGG---EEEEE---GGGSS------HHHHHHHHHT-EETEEEEBSSGGGTT-EE--SSGGG-EE--BEEEEEEETTEEEEEEEEE--SSEEE-TTS-EEES-EETTTTEE--HHHHHHHHHHHHS---EEEEEEEEE---HHHHHHHHHHHHHHTTTTEES-S-TT---EEEEEEEEEEPPPSS--BTTBTT-SSHHHHHHHHHHHHHHHHHHHH-

B-factor: mean 14.4, std 8.91, range [3.17, 63.37]

CATH classification: 3.60.70.12